Protein AF-0000000073407084 (afdb_homodimer)

pLDDT: mean 92.0, std 16.82, range [27.31, 99.0]

Secondary structure (DSSP, 8-state):
----------------------PPSS-----SS--BBTTB-TTGGGS-EE-HHHHHHHTTTPPP-EEEE--BTTTEE-HHHHHHIIIIISTTSSGGGG-HHHHHHHHHHTTSSSEE-HHHHHHHHHHHHHT-EEEEEESSPPPTTS-TT---HHHHHHHHHTT-SS---EEE-TT-PPTT-SSTTHHHHHHTTEEEEEESSHHHHHHHHHHTPEEEEPPPPTT-SS-SPP-BTTTS-EEETT---/------------------------SS-----SS--BBTTB-TTGGGS-EE-HHHHHHHTTTPPP-EEEE--BTTTEE-HHHHHHIIIIISTTSSGGGG-HHHHHHHHHHTTSSSEE-HHHHHHHHHHHHHT-EEEEEESSPPPTTS-TT---HHHHHHHHHTT-SS---EEE-TT-PPTT-SSTTHHHHHHTT-SEEEESSHHHHHHHHHHTPEEEEPPPPTT-SS-SPP-BTTTS-EEETT---

Organism: Streptococcus agalactiae serotype V (strain ATCC BAA-611 / 2603 V/R) (NCBI:txid208435)

InterPro domains:
  IPR005519 Acid phosphatase, class B-like [PF03767] (29-225)
  IPR010025 HAD-superfamily phosphatase, subfamily IIIB, AphA [PIRSF017818] (1-245)
  IPR010025 HAD-superfamily phosphatase, subfamily IIIB, AphA [SFLDG01127] (1-245)
  IPR010025 HAD-superfamily phosphatase, subfamily IIIB, AphA [TIGR01672] (1-245)
  IPR023214 HAD superfamily [G3DSA:3.40.50.1000] (27-245)
  IPR036412 HAD-like superfamily [SSF56784] (30-244)

Foldseek 3Di:
DPPDPPPPPPPPPPPPPPQPADDQFFDDDAFPAFFDAPVDCPCVVVFAADELVRVLVVCPPPAAFAEEEEPDLFFWPPQVLVVCQQPPVPDSDNCSQVDLVSLLVVQVVLCPVIHTFPSNLVNVVSSVVRVHHYAYEYQHDHRPVDDPFDQTSVQVSVCVNNVNPDGGTHHHQVSDCDPPDRGSCLVVCLVRRHQEYEYADPSSCVSCVRSNHQYEHAHGAPPRPNDDGDRPRRNVHYYYPPRND/DPPPPPPDPPPPPPPPPPQPADDQFFDDDAFPAFFDAPVDCPCVVVFAADELVRVLVVCPPHAAEAEEEEPDLFFWPPQVLVVCQQPPVPDSDNCSQVDLVSLLVVQVVLCPVIHTFPSNLVNVVSSVVRVHHYAYEYQGDHRPVDDPFDQTSVQVSVCVNNVNPDRGTHHHQVSDCDPPDRGSCLVVCLVRRHQEYEYADPSSCVSCVSSPHQYEHAHGAPPRPNDDGDRPRSNVHYYYPPRND

Nearest PDB structures (foldseek):
  2b82-assembly1_A  TM=9.470E-01  e=4.348E-21  Escherichia coli
  1z88-assembly1_A  TM=9.335E-01  e=1.552E-21  Salmonella enterica subsp. enterica serovar Typhimurium
  2aut-assembly1_A  TM=9.332E-01  e=4.637E-21  Salmonella enterica subsp. enterica serovar Typhimurium
  1z5u-assembly1_B  TM=8.595E-01  e=5.195E-22  Salmonella enterica subsp. enterica serovar Typhimurium
  3umc-assembly2_D  TM=4.279E-01  e=1.384E-03  Pseudomonas aeruginosa

Sequence (490 aa):
MKKVLVSSLLVLGITITLQTVVEAKGPKVAYTQEGMTALSDTNKDKVTTISIDEIQKSLEGKKPITVSFDIDDTLLFSSQYFQYGKEYVTPGSFDFLHKQKFWDLVAKRGDQDSIPKEYAKKLIAMHQKRGDKIVFITGRTRGSMYKEGEVDKTAKALAKDFKLDKPIAVNYTGDKPKKPYKYDKSYYIKKYGSDIHYGDSDDDIHAAREAGARPIRILRAPNSTNLPLPEAGGYGEEVLENSAYMKKVLVSSLLVLGITITLQTVVEAKGPKVAYTQEGMTALSDTNKDKVTTISIDEIQKSLEGKKPITVSFDIDDTLLFSSQYFQYGKEYVTPGSFDFLHKQKFWDLVAKRGDQDSIPKEYAKKLIAMHQKRGDKIVFITGRTRGSMYKEGEVDKTAKALAKDFKLDKPIAVNYTGDKPKKPYKYDKSYYIKKYGSDIHYGDSDDDIHAAREAGARPIRILRAPNSTNLPLPEAGGYGEEVLENSAY

Radius of gyration: 25.35 Å; Cα contacts (8 Å, |Δi|>4): 997; chains: 2; bounding box: 48×102×90 Å

Solvent-accessible surface area (backbone atoms only — not comparable to full-atom values): 26366 Å² total; per-residue (Å²): 136,84,80,78,80,78,78,79,77,77,77,78,77,75,77,74,77,70,75,79,62,80,73,72,59,48,86,85,73,80,68,78,47,65,28,25,47,69,84,37,69,86,32,48,89,67,28,52,67,42,48,68,67,54,53,54,59,72,47,61,93,54,74,64,49,28,34,32,31,35,38,75,38,35,36,23,52,43,41,41,60,56,37,25,29,29,64,68,69,27,64,88,37,71,61,33,82,76,34,67,69,54,32,34,51,50,39,72,58,9,56,49,34,35,43,69,20,57,44,44,38,56,49,50,45,53,38,51,75,62,57,32,44,81,43,44,41,35,56,50,51,68,25,82,92,58,60,92,73,42,72,47,51,42,19,45,35,50,17,63,70,47,68,45,96,57,62,53,42,55,45,57,35,51,47,40,50,42,86,94,39,64,22,32,56,15,48,59,42,41,73,65,53,25,53,35,30,39,17,34,47,68,60,43,42,50,12,18,50,75,41,69,15,46,40,35,32,27,30,42,39,77,76,47,71,72,56,75,77,53,51,44,21,8,78,72,38,40,23,40,58,81,31,41,56,135,87,79,77,79,79,78,80,78,78,77,77,76,76,76,72,76,72,73,80,63,81,73,74,59,48,88,84,73,79,67,78,50,63,28,25,46,71,84,39,68,86,31,46,88,67,29,51,67,40,48,69,68,54,52,54,58,72,46,60,95,54,73,62,48,27,35,32,33,35,39,74,40,36,36,22,51,45,40,40,59,54,37,25,28,30,63,67,69,28,64,88,37,70,61,31,83,76,34,68,70,53,30,32,51,50,38,72,57,9,55,49,34,36,43,69,21,58,44,44,37,55,48,50,43,53,38,51,74,62,58,32,44,82,44,44,40,36,57,50,50,68,25,80,91,58,60,92,73,44,73,47,53,41,19,45,36,49,16,64,72,45,67,43,96,58,62,53,42,54,45,58,36,51,47,41,48,41,87,93,40,63,22,31,57,15,49,58,42,39,73,66,52,25,53,33,30,40,17,36,47,69,61,42,43,51,12,18,51,74,41,70,15,47,40,36,32,28,30,43,39,79,76,48,71,74,56,74,78,54,53,46,21,9,78,72,38,39,22,40,59,80,31,41,58

Structure (mmCIF, N/CA/C/O backbone):
data_AF-0000000073407084-model_v1
#
loop_
_entity.id
_entity.type
_entity.pdbx_description
1 polymer 'Class B acid phosphatase'
#
loop_
_atom_site.group_PDB
_atom_site.id
_atom_site.type_symbol
_atom_site.label_atom_id
_atom_site.label_alt_id
_atom_site.label_comp_id
_atom_site.label_asym_id
_atom_site.label_entity_id
_atom_site.label_seq_id
_atom_site.pdbx_PDB_ins_code
_atom_site.Cartn_x
_atom_site.Cartn_y
_atom_site.Cartn_z
_atom_site.occupancy
_atom_site.B_iso_or_equiv
_atom_site.auth_seq_id
_atom_site.auth_comp_id
_atom_site.auth_asym_id
_atom_site.auth_atom_id
_atom_site.pdbx_PDB_model_num
ATOM 1 N N . MET A 1 1 ? -14.5 51.469 -45.25 1 27.97 1 MET A N 1
ATOM 2 C CA . MET A 1 1 ? -13.641 50.281 -45.156 1 27.97 1 MET A CA 1
ATOM 3 C C . MET A 1 1 ? -13.703 49.656 -43.781 1 27.97 1 MET A C 1
ATOM 5 O O . MET A 1 1 ? -13.242 50.25 -42.812 1 27.97 1 MET A O 1
ATOM 9 N N . LYS A 1 2 ? -14.836 48.812 -43.438 1 28.61 2 LYS A N 1
ATOM 10 C CA . LYS A 1 2 ? -15.18 48.156 -42.188 1 28.61 2 LYS A CA 1
ATOM 11 C C . LYS A 1 2 ? -14.164 47.062 -41.844 1 28.61 2 LYS A C 1
ATOM 13 O O . LYS A 1 2 ? -13.922 46.156 -42.625 1 28.61 2 LYS A O 1
ATOM 18 N N . LYS A 1 3 ? -13.172 47.375 -40.906 1 33.94 3 LYS A N 1
ATOM 19 C CA . LYS A 1 3 ? -12.148 46.5 -40.375 1 33.94 3 LYS A CA 1
ATOM 20 C C . LYS A 1 3 ? -12.773 45.25 -39.75 1 33.94 3 LYS A C 1
ATOM 22 O O . LYS A 1 3 ? -13.602 45.344 -38.844 1 33.94 3 LYS A O 1
ATOM 27 N N . VAL A 1 4 ? -12.867 44.125 -40.5 1 35.66 4 VAL A N 1
ATOM 28 C CA . VAL A 1 4 ? -13.297 42.812 -40.031 1 35.66 4 VAL A CA 1
ATOM 29 C C . VAL A 1 4 ? -12.383 42.344 -38.906 1 35.66 4 VAL A C 1
ATOM 31 O O . VAL A 1 4 ? -11.156 42.344 -39.031 1 35.66 4 VAL A O 1
ATOM 34 N N . LEU A 1 5 ? -12.758 42.5 -37.656 1 38.31 5 LEU A N 1
ATOM 35 C CA . LEU A 1 5 ? -12.102 41.969 -36.469 1 38.31 5 LEU A CA 1
ATOM 36 C C . LEU A 1 5 ? -11.953 40.469 -36.562 1 38.31 5 LEU A C 1
ATOM 38 O O . LEU A 1 5 ? -12.945 39.75 -36.688 1 38.31 5 LEU A O 1
ATOM 42 N N . VAL A 1 6 ? -10.859 39.906 -37.125 1 39.12 6 VAL A N 1
ATOM 43 C CA . VAL A 1 6 ? -10.547 38.469 -37.156 1 39.12 6 VAL A CA 1
ATOM 44 C C . VAL A 1 6 ? -10.422 37.938 -35.719 1 39.12 6 VAL A C 1
ATOM 46 O O . VAL A 1 6 ? -9.641 38.469 -34.938 1 39.12 6 VAL A O 1
ATOM 49 N N . SER A 1 7 ? -11.484 37.438 -35.094 1 37.09 7 SER A N 1
ATOM 50 C CA . SER A 1 7 ? -11.477 36.719 -33.812 1 37.09 7 SER A CA 1
ATOM 51 C C . SER A 1 7 ? -10.469 35.562 -33.844 1 37.09 7 SER A C 1
ATOM 53 O O . SER A 1 7 ? -10.477 34.75 -34.75 1 37.09 7 SER A O 1
ATOM 55 N N . SER A 1 8 ? -9.289 35.75 -33.344 1 39.56 8 SER A N 1
ATOM 56 C CA . SER A 1 8 ? -8.32 34.688 -33.094 1 39.56 8 SER A CA 1
ATOM 57 C C . SER A 1 8 ? -8.906 33.594 -32.219 1 39.56 8 SER A C 1
ATOM 59 O O . SER A 1 8 ? -9.391 33.906 -31.109 1 39.56 8 SER A O 1
ATOM 61 N N . LEU A 1 9 ? -9.492 32.531 -32.75 1 39.09 9 LEU A N 1
ATOM 62 C CA . LEU A 1 9 ? -9.867 31.328 -32.031 1 39.09 9 LEU A CA 1
ATOM 63 C C . LEU A 1 9 ? -8.672 30.734 -31.297 1 39.09 9 LEU A C 1
ATOM 65 O O . LEU A 1 9 ? -7.684 30.344 -31.922 1 39.09 9 LEU A O 1
ATOM 69 N N . LEU A 1 10 ? -8.438 31.094 -30.062 1 39.19 10 LEU A N 1
ATOM 70 C CA . LEU A 1 10 ? -7.477 30.391 -29.219 1 39.19 10 LEU A CA 1
ATOM 71 C C . LEU A 1 10 ? -7.836 28.922 -29.078 1 39.19 10 LEU A C 1
ATOM 73 O O . LEU A 1 10 ? -8.914 28.578 -28.594 1 39.19 10 LEU A O 1
ATOM 77 N N . VAL A 1 11 ? -7.328 28.047 -29.938 1 38.06 11 VAL A N 1
ATOM 78 C CA . VAL A 1 11 ? -7.422 26.594 -29.734 1 38.06 11 VAL A CA 1
ATOM 79 C C . VAL A 1 11 ? -6.754 26.219 -28.422 1 38.06 11 VAL A C 1
ATOM 81 O O . VAL A 1 11 ? -5.555 26.422 -28.234 1 38.06 11 VAL A O 1
ATOM 84 N N . LEU A 1 12 ? -7.488 26.203 -27.312 1 40.41 12 LEU A N 1
ATOM 85 C CA . LEU A 1 12 ? -7.004 25.547 -26.109 1 40.41 12 LEU A CA 1
ATOM 86 C C . LEU A 1 12 ? -6.629 24.094 -26.375 1 40.41 12 LEU A C 1
ATOM 88 O O . LEU A 1 12 ? -7.492 23.281 -26.719 1 40.41 12 LEU A O 1
ATOM 92 N N . GLY A 1 13 ? -5.461 23.875 -26.781 1 36.5 13 GLY A N 1
ATOM 93 C CA . GLY A 1 13 ? -4.953 22.516 -26.859 1 36.5 13 GLY A CA 1
ATOM 94 C C . GLY A 1 13 ? -5.109 21.75 -25.562 1 36.5 13 GLY A C 1
ATOM 95 O O . GLY A 1 13 ? -4.574 22.156 -24.516 1 36.5 13 GLY A O 1
ATOM 96 N N . ILE A 1 14 ? -6.168 21 -25.344 1 40.88 14 ILE A N 1
ATOM 97 C CA . ILE A 1 14 ? -6.254 20 -24.281 1 40.88 14 ILE A CA 1
ATOM 98 C C . ILE A 1 14 ? -5.121 18.984 -24.438 1 40.88 14 ILE A C 1
ATOM 100 O O . ILE A 1 14 ? -5.055 18.266 -25.422 1 40.88 14 ILE A O 1
ATOM 104 N N . THR A 1 15 ? -4.031 19.219 -23.828 1 39 15 THR A N 1
ATOM 105 C CA . THR A 1 15 ? -3.041 18.141 -23.719 1 39 15 THR A CA 1
ATOM 106 C C . THR A 1 15 ? -3.619 16.953 -22.969 1 39 15 THR A C 1
ATOM 108 O O . THR A 1 15 ? -3.904 17.031 -21.766 1 39 15 THR A O 1
ATOM 111 N N . ILE A 1 16 ? -4.266 16.078 -23.625 1 38.5 16 ILE A N 1
ATOM 112 C CA . ILE A 1 16 ? -4.57 14.766 -23.047 1 38.5 16 ILE A CA 1
ATOM 113 C C . ILE A 1 16 ? -3.273 14.055 -22.688 1 38.5 16 ILE A C 1
ATOM 115 O O . ILE A 1 16 ? -2.473 13.711 -23.547 1 38.5 16 ILE A O 1
ATOM 119 N N . THR A 1 17 ? -2.826 14.344 -21.5 1 40.41 17 THR A N 1
ATOM 120 C CA . THR A 1 17 ? -1.732 13.492 -21.047 1 40.41 17 THR A CA 1
ATOM 121 C C . THR A 1 17 ? -2.119 12.023 -21.141 1 40.41 17 THR A C 1
ATOM 123 O O . THR A 1 17 ? -3.002 11.562 -20.406 1 40.41 17 THR A O 1
ATOM 126 N N . LEU A 1 18 ? -1.914 11.461 -22.219 1 42.53 18 LEU A N 1
ATOM 127 C CA . LEU A 1 18 ? -2.023 10.008 -22.359 1 42.53 18 LEU A CA 1
ATOM 128 C C . LEU A 1 18 ? -1.202 9.305 -21.281 1 42.53 18 LEU A C 1
ATOM 130 O O . LEU A 1 18 ? 0.027 9.406 -21.266 1 42.53 18 LEU A O 1
ATOM 134 N N . GLN A 1 19 ? -1.853 9.102 -20.219 1 49.41 19 GLN A N 1
ATOM 135 C CA . GLN A 1 19 ? -1.191 8.203 -19.266 1 49.41 19 GLN A CA 1
ATOM 136 C C . GLN A 1 19 ? -0.735 6.922 -19.953 1 49.41 19 GLN A C 1
ATOM 138 O O . GLN A 1 19 ? -1.551 6.191 -20.531 1 49.41 19 GLN A O 1
ATOM 143 N N . THR A 1 20 ? 0.477 6.863 -20.359 1 50.53 20 THR A N 1
ATOM 144 C CA . THR A 1 20 ? 1.043 5.637 -20.906 1 50.53 20 THR A CA 1
ATOM 145 C C . THR A 1 20 ? 0.857 4.477 -19.922 1 50.53 20 THR A C 1
ATOM 147 O O . THR A 1 20 ? 1.253 4.57 -18.766 1 50.53 20 THR A O 1
ATOM 150 N N . VAL A 1 21 ? -0.179 3.705 -20.125 1 54.12 21 VAL A N 1
ATOM 151 C CA . VAL A 1 21 ? -0.406 2.473 -19.375 1 54.12 21 VAL A CA 1
ATOM 152 C C . VAL A 1 21 ? 0.594 1.407 -19.812 1 54.12 21 VAL A C 1
ATOM 154 O O . VAL A 1 21 ? 0.866 1.263 -21.016 1 54.12 21 VAL A O 1
ATOM 157 N N . VAL A 1 22 ? 1.475 0.991 -18.875 1 57.44 22 VAL A N 1
ATOM 158 C CA . VAL A 1 22 ? 2.342 -0.144 -19.172 1 57.44 22 VAL A CA 1
ATOM 159 C C . VAL A 1 22 ? 1.504 -1.411 -19.328 1 57.44 22 VAL A C 1
ATOM 161 O O . VAL A 1 22 ? 0.783 -1.799 -18.406 1 57.44 22 VAL A O 1
ATOM 164 N N . GLU A 1 23 ? 1.35 -1.946 -20.547 1 61.78 23 GLU A N 1
ATOM 165 C CA . GLU A 1 23 ? 0.646 -3.209 -20.75 1 61.78 23 GLU A CA 1
ATOM 166 C C . GLU A 1 23 ? 1.621 -4.383 -20.797 1 61.78 23 GLU A C 1
ATOM 168 O O . GLU A 1 23 ? 2.668 -4.297 -21.438 1 61.78 23 GLU A O 1
ATOM 173 N N . ALA A 1 24 ? 1.389 -5.379 -19.812 1 75.69 24 ALA A N 1
ATOM 174 C CA . ALA A 1 24 ? 2.109 -6.645 -19.891 1 75.69 24 ALA A CA 1
ATOM 175 C C . ALA A 1 24 ? 2.082 -7.203 -21.312 1 75.69 24 ALA A C 1
ATOM 177 O O . ALA A 1 24 ? 1.145 -6.938 -22.078 1 75.69 24 ALA A O 1
ATOM 178 N N . LYS A 1 25 ? 3.088 -8.008 -21.594 1 73.31 25 LYS A N 1
ATOM 179 C CA . LYS A 1 25 ? 3.164 -8.594 -22.922 1 73.31 25 LYS A CA 1
ATOM 180 C C . LYS A 1 25 ? 2.1 -9.672 -23.109 1 73.31 25 LYS A C 1
ATOM 182 O O . LYS A 1 25 ? 1.621 -10.258 -22.141 1 73.31 25 LYS A O 1
ATOM 187 N N . GLY A 1 26 ? 1.561 -9.836 -24.297 1 81.75 26 GLY A N 1
ATOM 188 C CA . GLY A 1 26 ? 0.485 -10.734 -24.688 1 81.75 26 GLY A CA 1
ATOM 189 C C . GLY A 1 26 ? -0.701 -10.023 -25.297 1 81.75 26 GLY A C 1
ATOM 190 O O . GLY A 1 26 ? -0.87 -8.812 -25.125 1 81.75 26 GLY A O 1
ATOM 191 N N . PRO A 1 27 ? -1.506 -10.805 -25.938 1 88.12 27 PRO A N 1
ATOM 192 C CA . PRO A 1 27 ? -2.674 -10.164 -26.547 1 88.12 27 PRO A CA 1
ATOM 193 C C . PRO A 1 27 ? -3.645 -9.594 -25.516 1 88.12 27 PRO A C 1
ATOM 195 O O . PRO A 1 27 ? -3.869 -10.211 -24.469 1 88.12 27 PRO A O 1
ATOM 198 N N . LYS A 1 28 ? -4.113 -8.43 -25.766 1 89.62 28 LYS A N 1
ATOM 199 C CA . LYS A 1 28 ? -5.168 -7.848 -24.953 1 89.62 28 LYS A CA 1
ATOM 200 C C . LYS A 1 28 ? -6.547 -8.312 -25.406 1 89.62 28 LYS A C 1
ATOM 202 O O . LYS A 1 28 ? -6.891 -8.172 -26.594 1 89.62 28 LYS A O 1
ATOM 207 N N . VAL A 1 29 ? -7.191 -8.891 -24.516 1 95 29 VAL A N 1
ATOM 208 C CA . VAL A 1 29 ? -8.5 -9.461 -24.812 1 95 29 VAL A CA 1
ATOM 209 C C . VAL A 1 29 ? -9.594 -8.633 -24.141 1 95 29 VAL A C 1
ATOM 211 O O . VAL A 1 29 ? -9.477 -8.273 -22.969 1 95 29 VAL A O 1
ATOM 214 N N . ALA A 1 30 ? -10.586 -8.32 -24.922 1 96.62 30 ALA A N 1
ATOM 215 C CA . ALA A 1 30 ? -11.711 -7.578 -24.359 1 96.62 30 ALA A CA 1
ATOM 216 C C . ALA A 1 30 ? -12.445 -8.414 -23.297 1 96.62 30 ALA A C 1
ATOM 218 O O . ALA A 1 30 ? -12.578 -9.625 -23.453 1 96.62 30 ALA A O 1
ATOM 219 N N . TYR A 1 31 ? -12.883 -7.695 -22.312 1 97.56 31 TYR A N 1
ATOM 220 C CA . TYR A 1 31 ? -13.711 -8.383 -21.312 1 97.56 31 TYR A CA 1
ATOM 221 C C . TYR A 1 31 ? -14.992 -8.914 -21.953 1 97.56 31 TYR A C 1
ATOM 223 O O . TYR A 1 31 ? -15.547 -8.289 -22.859 1 97.56 31 TYR A O 1
ATOM 231 N N . THR A 1 32 ? -15.469 -10.031 -21.469 1 97.44 32 THR A N 1
ATOM 232 C CA . THR A 1 32 ? -16.672 -10.656 -22.016 1 97.44 32 THR A CA 1
ATOM 233 C C . THR A 1 32 ? -17.906 -10.281 -21.188 1 97.44 32 THR A C 1
ATOM 235 O O . THR A 1 32 ? -19.031 -10.555 -21.594 1 97.44 32 THR A O 1
ATOM 238 N N . GLN A 1 33 ? -17.719 -9.688 -20.031 1 97 33 GLN A N 1
ATOM 239 C CA . GLN A 1 33 ? -18.766 -9.203 -19.141 1 97 33 GLN A CA 1
ATOM 240 C C . GLN A 1 33 ? -18.25 -8.125 -18.203 1 97 33 GLN A C 1
ATOM 242 O O . GLN A 1 33 ? -17.047 -7.844 -18.172 1 97 33 GLN A O 1
ATOM 247 N N . GLU A 1 34 ? -19.219 -7.551 -17.422 1 96 34 GLU A N 1
ATOM 248 C CA . GLU A 1 34 ? -18.812 -6.566 -16.422 1 96 34 GLU A CA 1
ATOM 249 C C . GLU A 1 34 ? -18.141 -7.238 -15.227 1 96 34 GLU A C 1
ATOM 251 O O . GLU A 1 34 ? -18.609 -8.281 -14.758 1 96 34 GLU A O 1
ATOM 256 N N . GLY A 1 35 ? -16.984 -6.676 -14.867 1 97.31 35 GLY A N 1
ATOM 257 C CA . GLY A 1 35 ? -16.281 -7.145 -13.695 1 97.31 35 GLY A CA 1
ATOM 258 C C . GLY A 1 35 ? -16.312 -6.16 -12.539 1 97.31 35 GLY A C 1
ATOM 259 O O . GLY A 1 35 ? -17.078 -5.195 -12.57 1 97.31 35 GLY A O 1
ATOM 260 N N . MET A 1 36 ? -15.594 -6.496 -11.492 1 97.12 36 MET A N 1
ATOM 261 C CA . MET A 1 36 ? -15.547 -5.637 -10.312 1 97.12 36 MET A CA 1
ATOM 262 C C . MET A 1 36 ? -14.109 -5.266 -9.961 1 97.12 36 MET A C 1
ATOM 264 O O . MET A 1 36 ? -13.164 -5.867 -10.477 1 97.12 36 MET A O 1
ATOM 268 N N . THR A 1 37 ? -13.953 -4.25 -9.219 1 96.56 37 THR A N 1
ATOM 269 C CA . THR A 1 37 ? -12.688 -3.889 -8.594 1 96.56 37 THR A CA 1
ATOM 270 C C . THR A 1 37 ? -12.852 -3.791 -7.078 1 96.56 37 THR A C 1
ATOM 272 O O . THR A 1 37 ? -13.969 -3.873 -6.559 1 96.56 37 THR A O 1
ATOM 275 N N . ALA A 1 38 ? -11.734 -3.674 -6.434 1 93.88 38 ALA A N 1
ATOM 276 C CA . ALA A 1 38 ? -11.797 -3.512 -4.98 1 93.88 38 ALA A CA 1
ATOM 277 C C . ALA A 1 38 ? -12.445 -2.184 -4.605 1 93.88 38 ALA A C 1
ATOM 279 O O . ALA A 1 38 ? -12.859 -1.994 -3.459 1 93.88 38 ALA A O 1
ATOM 280 N N . LEU A 1 39 ? -12.586 -1.252 -5.508 1 91.19 39 LEU A N 1
ATOM 281 C CA . LEU A 1 39 ? -13.148 0.067 -5.234 1 91.19 39 LEU A CA 1
ATOM 282 C C . LEU A 1 39 ? -14.656 0.079 -5.48 1 91.19 39 LEU A C 1
ATOM 284 O O . LEU A 1 39 ? -15.359 0.966 -4.992 1 91.19 39 LEU A O 1
ATOM 288 N N . SER A 1 40 ? -15.078 -0.86 -6.32 1 87.25 40 SER A N 1
ATOM 289 C CA . SER A 1 40 ? -16.484 -0.781 -6.727 1 87.25 40 SER A CA 1
ATOM 290 C C . SER A 1 40 ? -17.172 -2.139 -6.617 1 87.25 40 SER A C 1
ATOM 292 O O . SER A 1 40 ? -16.719 -3.115 -7.227 1 87.25 40 SER A O 1
ATOM 294 N N . ASP A 1 41 ? -18.25 -2.102 -5.93 1 80.5 41 ASP A N 1
ATOM 295 C CA . ASP A 1 41 ? -19.047 -3.322 -5.801 1 80.5 41 ASP A CA 1
ATOM 296 C C . ASP A 1 41 ? -20.266 -3.279 -6.707 1 80.5 41 ASP A C 1
ATOM 298 O O . ASP A 1 41 ? -21.172 -4.109 -6.578 1 80.5 41 ASP A O 1
ATOM 302 N N . THR A 1 42 ? -20.266 -2.383 -7.578 1 86.75 42 THR A N 1
ATOM 303 C CA . THR A 1 42 ? -21.438 -2.16 -8.414 1 86.75 42 THR A CA 1
ATOM 304 C C . THR A 1 42 ? -21.812 -3.428 -9.188 1 86.75 42 THR A C 1
ATOM 306 O O . THR A 1 42 ? -22.984 -3.752 -9.344 1 86.75 42 THR A O 1
ATOM 309 N N . ASN A 1 43 ? -20.797 -4.148 -9.641 1 89.81 43 ASN A N 1
ATOM 310 C CA . ASN A 1 43 ? -21.047 -5.324 -10.469 1 89.81 43 ASN A CA 1
ATOM 311 C C . ASN A 1 43 ? -20.734 -6.617 -9.719 1 89.81 43 ASN A C 1
ATOM 313 O O . ASN A 1 43 ? -20.469 -7.652 -10.336 1 89.81 43 ASN A O 1
ATOM 317 N N . LYS A 1 44 ? -20.781 -6.566 -8.43 1 90.62 44 LYS A N 1
ATOM 318 C CA . LYS A 1 44 ? -20.453 -7.734 -7.625 1 90.62 44 LYS A CA 1
ATOM 319 C C . LYS A 1 44 ? -21.422 -8.883 -7.891 1 90.62 44 LYS A C 1
ATOM 321 O O . LYS A 1 44 ? -21.016 -10.055 -7.891 1 90.62 44 LYS A O 1
ATOM 326 N N . ASP A 1 45 ? -22.641 -8.57 -8.188 1 92.31 45 ASP A N 1
ATOM 327 C CA . ASP A 1 45 ? -23.672 -9.578 -8.406 1 92.31 45 ASP A CA 1
ATOM 328 C C . ASP A 1 45 ? -23.484 -10.273 -9.75 1 92.31 45 ASP A C 1
ATOM 330 O O . ASP A 1 45 ? -24.062 -11.336 -9.992 1 92.31 45 ASP A O 1
ATOM 334 N N . LYS A 1 46 ? -22.688 -9.695 -10.562 1 94.06 46 LYS A N 1
ATOM 335 C CA . LYS A 1 46 ? -22.453 -10.25 -11.891 1 94.06 46 LYS A CA 1
ATOM 336 C C . LYS A 1 46 ? -21.203 -11.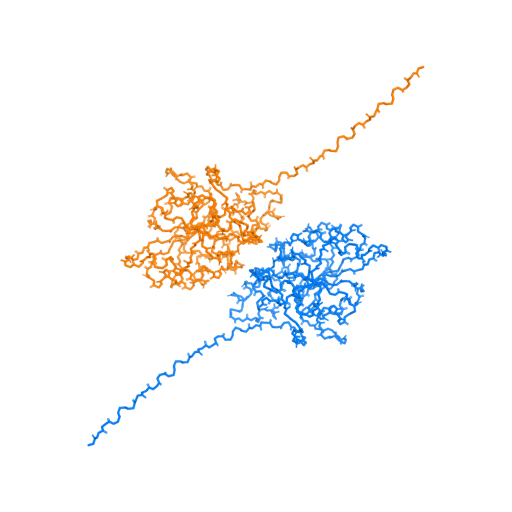109 -11.922 1 94.06 46 LYS A C 1
ATOM 338 O O . LYS A 1 46 ? -20.891 -11.734 -12.938 1 94.06 46 LYS A O 1
ATOM 343 N N . VAL A 1 47 ? -20.484 -11.148 -10.883 1 96.94 47 VAL A N 1
ATOM 344 C CA . VAL A 1 47 ? -19.188 -11.82 -10.812 1 96.94 47 VAL A CA 1
ATOM 345 C C . VAL A 1 47 ? -19.312 -13.07 -9.938 1 96.94 47 VAL A C 1
ATOM 347 O O . VAL A 1 47 ? -19.984 -13.055 -8.906 1 96.94 47 VAL A O 1
ATOM 350 N N . THR A 1 48 ? -18.812 -14.164 -10.414 1 97.31 48 THR A N 1
ATOM 351 C CA . THR A 1 48 ? -18.719 -15.367 -9.594 1 97.31 48 THR A CA 1
ATOM 352 C C . THR A 1 48 ? -17.594 -15.234 -8.57 1 97.31 48 THR A C 1
ATOM 354 O O . THR A 1 48 ? -16.422 -15.148 -8.945 1 97.31 48 THR A O 1
ATOM 357 N N . THR A 1 49 ? -18 -15.195 -7.309 1 97.81 49 THR A N 1
ATOM 358 C CA . THR A 1 49 ? -17 -15.133 -6.254 1 97.81 49 THR A CA 1
ATOM 359 C C . THR A 1 49 ? -16.844 -16.484 -5.574 1 97.81 49 THR A C 1
ATOM 361 O O . THR A 1 49 ? -17.75 -17.328 -5.625 1 97.81 49 THR A O 1
ATOM 364 N N . ILE A 1 50 ? -15.68 -16.734 -5.047 1 98.69 50 ILE A N 1
ATOM 365 C CA . ILE A 1 50 ? -15.391 -17.984 -4.344 1 98.69 50 ILE A CA 1
ATOM 366 C C . ILE A 1 50 ? -14.609 -17.688 -3.066 1 98.69 50 ILE A C 1
ATOM 368 O O . ILE A 1 50 ? -13.797 -16.75 -3.025 1 98.69 50 ILE A O 1
ATOM 372 N N . SER A 1 51 ? -14.844 -18.406 -1.967 1 98.69 51 SER A N 1
ATOM 373 C CA . SER A 1 51 ? -14.109 -18.281 -0.715 1 98.69 51 SER A CA 1
ATOM 374 C C . SER A 1 51 ? -12.992 -19.312 -0.622 1 98.69 51 SER A C 1
ATOM 376 O O . SER A 1 51 ? -12.953 -20.266 -1.41 1 98.69 51 SER A O 1
ATOM 378 N N . ILE A 1 52 ? -12.148 -19.141 0.292 1 98.81 52 ILE A N 1
ATOM 379 C CA . ILE A 1 52 ? -11.086 -20.125 0.523 1 98.81 52 ILE A CA 1
ATOM 380 C C . ILE A 1 52 ? -11.695 -21.453 0.943 1 98.81 52 ILE A C 1
ATOM 382 O O . ILE A 1 52 ? -11.25 -22.516 0.5 1 98.81 52 ILE A O 1
ATOM 386 N N . ASP A 1 53 ? -12.75 -21.406 1.749 1 98.56 53 ASP A N 1
ATOM 387 C CA . ASP A 1 53 ? -13.438 -22.625 2.166 1 98.56 53 ASP A CA 1
ATOM 388 C C . ASP A 1 53 ? -14.008 -23.375 0.962 1 98.56 53 ASP A C 1
ATOM 390 O O . ASP A 1 53 ? -13.953 -24.609 0.906 1 98.56 53 ASP A O 1
ATOM 394 N N . GLU A 1 54 ? -14.562 -22.625 0.076 1 98.81 54 GLU A N 1
ATOM 395 C CA . GLU A 1 54 ? -15.133 -23.234 -1.12 1 98.81 54 GLU A CA 1
ATOM 396 C C . GLU A 1 54 ? -14.047 -23.828 -2.012 1 98.81 54 GLU A C 1
ATOM 398 O O . GLU A 1 54 ? -14.258 -24.859 -2.658 1 98.81 54 GLU A O 1
ATOM 403 N N . ILE A 1 55 ? -12.891 -23.188 -2.123 1 98.88 55 ILE A N 1
ATOM 404 C CA . ILE A 1 55 ? -11.758 -23.75 -2.842 1 98.88 55 ILE A CA 1
ATOM 405 C C . ILE A 1 55 ? -11.336 -25.062 -2.188 1 98.88 55 ILE A C 1
ATOM 407 O O . ILE A 1 55 ? -11.172 -26.078 -2.867 1 98.88 55 ILE A O 1
ATOM 411 N N . GLN A 1 56 ? -11.219 -25.047 -0.913 1 98.62 56 GLN A N 1
ATOM 412 C CA . GLN A 1 56 ? -10.852 -26.266 -0.18 1 98.62 56 GLN A CA 1
ATOM 413 C C . GLN A 1 56 ? -11.852 -27.391 -0.449 1 98.62 56 GLN A C 1
ATOM 415 O O . GLN A 1 56 ? -11.453 -28.531 -0.673 1 98.62 56 GLN A O 1
ATOM 420 N N . LYS A 1 57 ? -13.109 -27.031 -0.385 1 98.5 57 LYS A N 1
ATOM 421 C CA . LYS A 1 57 ? -14.156 -28.016 -0.632 1 98.5 57 LYS A CA 1
ATOM 422 C C . LYS A 1 57 ? -14.047 -28.594 -2.039 1 98.5 57 LYS A C 1
ATOM 424 O O . LYS A 1 57 ? -14.25 -29.797 -2.242 1 98.5 57 LYS A O 1
ATOM 429 N N . SER A 1 58 ? -13.75 -27.766 -2.965 1 98.44 58 SER A N 1
ATOM 430 C CA . SER A 1 58 ? -13.648 -28.203 -4.355 1 98.44 58 SER A CA 1
ATOM 431 C C . SER A 1 58 ? -12.5 -29.188 -4.547 1 98.44 58 SER A C 1
ATOM 433 O O . SER A 1 58 ? -12.445 -29.891 -5.555 1 98.44 58 SER A O 1
ATOM 435 N N . LEU A 1 59 ? -11.602 -29.234 -3.596 1 98.5 59 LEU A N 1
ATOM 436 C CA . LEU A 1 59 ? -10.414 -30.078 -3.709 1 98.5 59 LEU A CA 1
ATOM 437 C C . LEU A 1 59 ? -10.57 -31.344 -2.871 1 98.5 59 LEU A C 1
ATOM 439 O O . LEU A 1 59 ? -9.664 -32.188 -2.84 1 98.5 59 LEU A O 1
ATOM 443 N N . GLU A 1 60 ? -11.688 -31.5 -2.234 1 97.44 60 GLU A N 1
ATOM 444 C CA . GLU A 1 60 ? -11.914 -32.688 -1.409 1 97.44 60 GLU A CA 1
ATOM 445 C C . GLU A 1 60 ? -11.82 -33.969 -2.238 1 97.44 60 GLU A C 1
ATOM 447 O O . GLU A 1 60 ? -12.352 -34.031 -3.35 1 97.44 60 GLU A O 1
ATOM 452 N N . GLY A 1 61 ? -11.133 -34.906 -1.626 1 97 61 GLY A N 1
ATOM 453 C CA . GLY A 1 61 ? -10.992 -36.219 -2.275 1 97 61 GLY A CA 1
ATOM 454 C C . GLY A 1 61 ? -9.906 -36.25 -3.334 1 97 61 GLY A C 1
ATOM 455 O O . GLY A 1 61 ? -9.594 -37.281 -3.883 1 97 61 GLY A O 1
ATOM 456 N N . LYS A 1 62 ? -9.398 -35.188 -3.65 1 97.81 62 LYS A N 1
ATOM 457 C CA . LYS A 1 62 ? -8.328 -35.125 -4.637 1 97.81 62 LYS A CA 1
ATOM 458 C C . LYS A 1 62 ? -6.961 -35.281 -3.975 1 97.81 62 LYS A C 1
ATOM 460 O O . LYS A 1 62 ? -6.746 -34.812 -2.854 1 97.81 62 LYS A O 1
ATOM 465 N N . LYS A 1 63 ? -6.133 -35.938 -4.656 1 98.25 63 LYS A N 1
ATOM 466 C CA . LYS A 1 63 ? -4.734 -35.969 -4.238 1 98.25 63 LYS A CA 1
ATOM 467 C C . LYS A 1 63 ? -4.117 -34.594 -4.27 1 98.25 63 LYS A C 1
ATOM 469 O O . LYS A 1 63 ? -4.668 -33.656 -4.883 1 98.25 63 LYS A O 1
ATOM 474 N N . PRO A 1 64 ? -3.012 -34.375 -3.559 1 98.62 64 PRO A N 1
ATOM 475 C CA . PRO A 1 64 ? -2.354 -33.062 -3.615 1 98.62 64 PRO A CA 1
ATOM 476 C C . PRO A 1 64 ? -2.127 -32.594 -5.047 1 98.62 64 PRO A C 1
ATOM 478 O O . PRO A 1 64 ? -1.785 -33.375 -5.926 1 98.62 64 PRO A O 1
ATOM 481 N N . ILE A 1 65 ? -2.301 -31.391 -5.203 1 98.88 65 ILE A N 1
ATOM 482 C CA . ILE A 1 65 ? -2.146 -30.781 -6.52 1 98.88 65 ILE A CA 1
ATOM 483 C C . ILE A 1 65 ? -1.002 -29.766 -6.484 1 98.88 65 ILE A C 1
ATOM 485 O O . ILE A 1 65 ? -0.405 -29.531 -5.43 1 98.88 65 ILE A O 1
ATOM 489 N N . THR A 1 66 ? -0.651 -29.219 -7.652 1 98.88 66 THR A N 1
ATOM 490 C CA . THR A 1 66 ? 0.241 -28.062 -7.754 1 98.88 66 THR A CA 1
ATOM 491 C C . THR A 1 66 ? -0.555 -26.781 -7.977 1 98.88 66 THR A C 1
ATOM 493 O O . THR A 1 66 ? -1.49 -26.766 -8.781 1 98.88 66 THR A O 1
ATOM 496 N N . VAL A 1 67 ? -0.25 -25.797 -7.203 1 98.94 67 VAL A N 1
ATOM 497 C CA . VAL A 1 67 ? -0.848 -24.484 -7.406 1 98.94 67 VAL A CA 1
ATOM 498 C C . VAL A 1 67 ? 0.25 -23.438 -7.605 1 98.94 67 VAL A C 1
ATOM 500 O O . VAL A 1 67 ? 1.325 -23.531 -7.012 1 98.94 67 VAL A O 1
ATOM 503 N N . SER A 1 68 ? 0.016 -22.453 -8.484 1 98.94 68 SER A N 1
ATOM 504 C CA . SER A 1 68 ? 0.979 -21.375 -8.711 1 98.94 68 SER A CA 1
ATOM 505 C C . SER A 1 68 ? 0.37 -20.016 -8.414 1 98.94 68 SER A C 1
ATOM 507 O O . SER A 1 68 ? -0.846 -19.828 -8.508 1 98.94 68 SER A O 1
ATOM 509 N N . PHE A 1 69 ? 1.217 -19.125 -7.988 1 99 69 PHE A N 1
ATOM 510 C CA . PHE A 1 69 ? 0.834 -17.766 -7.582 1 99 69 PHE A CA 1
ATOM 511 C C . PHE A 1 69 ? 1.671 -16.734 -8.312 1 99 69 PHE A C 1
ATOM 513 O O . PHE A 1 69 ? 2.896 -16.844 -8.375 1 99 69 PHE A O 1
ATOM 520 N N . ASP A 1 70 ? 0.969 -15.695 -8.906 1 98.94 70 ASP A N 1
ATOM 521 C CA . ASP A 1 70 ? 1.648 -14.43 -9.156 1 98.94 70 ASP A CA 1
ATOM 522 C C . ASP A 1 70 ? 2.082 -13.773 -7.844 1 98.94 70 ASP A C 1
ATOM 524 O O . ASP A 1 70 ? 1.643 -14.172 -6.766 1 98.94 70 ASP A O 1
ATOM 528 N N . ILE A 1 71 ? 3.018 -12.766 -7.957 1 98.94 71 ILE A N 1
ATOM 529 C CA . ILE A 1 71 ? 3.559 -12.188 -6.734 1 98.94 71 ILE A CA 1
ATOM 530 C C . ILE A 1 71 ? 3.051 -10.75 -6.578 1 98.94 71 ILE A C 1
ATOM 532 O O . ILE A 1 71 ? 2.309 -10.453 -5.645 1 98.94 71 ILE A O 1
ATOM 536 N N . ASP A 1 72 ? 3.342 -9.844 -7.547 1 98.81 72 ASP A N 1
ATOM 537 C CA . ASP A 1 72 ? 2.982 -8.43 -7.453 1 98.81 72 ASP A CA 1
ATOM 538 C C . ASP A 1 72 ? 1.466 -8.242 -7.477 1 98.81 72 ASP A C 1
ATOM 540 O O . ASP A 1 72 ? 0.793 -8.711 -8.398 1 98.81 72 ASP A O 1
ATOM 544 N N . ASP A 1 73 ? 0.913 -7.578 -6.441 1 98.75 73 ASP A N 1
ATOM 545 C CA . ASP A 1 73 ? -0.503 -7.246 -6.312 1 98.75 73 ASP A CA 1
ATOM 546 C C . ASP A 1 73 ? -1.348 -8.508 -6.137 1 98.75 73 ASP A C 1
ATOM 548 O O . ASP A 1 73 ? -2.562 -8.422 -5.945 1 98.75 73 ASP A O 1
ATOM 552 N N . THR A 1 74 ? -0.708 -9.68 -6.156 1 98.94 74 THR A N 1
ATOM 553 C CA . THR A 1 74 ? -1.38 -10.945 -5.898 1 98.94 74 THR A CA 1
ATOM 554 C C . THR A 1 74 ? -1.089 -11.43 -4.48 1 98.94 74 THR A C 1
ATOM 556 O O . THR A 1 74 ? -1.947 -11.344 -3.6 1 98.94 74 THR A O 1
ATOM 559 N N . LEU A 1 75 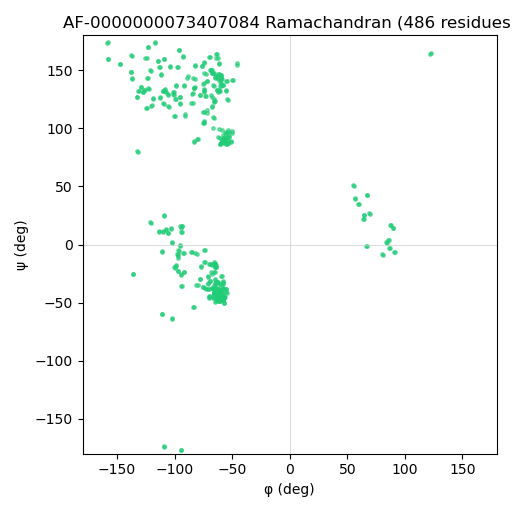? 0.17 -11.719 -4.215 1 98.94 75 LEU A N 1
ATOM 560 C CA . LEU A 1 75 ? 0.558 -12.156 -2.879 1 98.94 75 LEU A CA 1
ATOM 561 C C . LEU A 1 75 ? 1.021 -10.969 -2.035 1 98.94 75 LEU A C 1
ATOM 563 O O . LEU A 1 75 ? 0.831 -10.961 -0.816 1 98.94 75 LEU A O 1
ATOM 567 N N . LEU A 1 76 ? 1.674 -10.039 -2.684 1 98.94 76 LEU A N 1
ATOM 568 C CA . LEU A 1 76 ? 2.324 -8.922 -2.014 1 98.94 76 LEU A CA 1
ATOM 569 C C . LEU A 1 76 ? 1.8 -7.59 -2.545 1 98.94 76 LEU A C 1
ATOM 571 O O . LEU A 1 76 ? 1.584 -7.438 -3.75 1 98.94 76 LEU A O 1
ATOM 575 N N . PHE A 1 77 ? 1.491 -6.664 -1.635 1 98.88 77 PHE A N 1
ATOM 576 C CA . PHE A 1 77 ? 1.488 -5.27 -2.061 1 98.88 77 PHE A CA 1
ATOM 577 C C . PHE A 1 77 ? 2.912 -4.754 -2.227 1 98.88 77 PHE A C 1
ATOM 579 O O . PHE A 1 77 ? 3.602 -4.492 -1.239 1 98.88 77 PHE A O 1
ATOM 586 N N . SER A 1 78 ? 3.342 -4.59 -3.477 1 98.81 78 SER A N 1
ATOM 587 C CA . SER A 1 78 ? 4.723 -4.27 -3.811 1 98.81 78 SER A CA 1
ATOM 588 C C . SER A 1 78 ? 4.812 -2.965 -4.598 1 98.81 78 SER A C 1
ATOM 590 O O . SER A 1 78 ? 5.812 -2.709 -5.273 1 98.81 78 SER A O 1
ATOM 592 N N . SER A 1 79 ? 3.76 -2.162 -4.512 1 98.31 79 SER A N 1
ATOM 593 C CA . SER A 1 79 ? 3.619 -0.978 -5.352 1 98.31 79 SER A CA 1
ATOM 594 C C . SER A 1 79 ? 4.703 0.051 -5.043 1 98.31 79 SER A C 1
ATOM 596 O O . SER A 1 79 ? 4.996 0.92 -5.867 1 98.31 79 SER A O 1
ATOM 598 N N . GLN A 1 80 ? 5.375 -0.034 -3.832 1 98.38 80 GLN A N 1
ATOM 599 C CA . GLN A 1 80 ? 6.41 0.934 -3.486 1 98.38 80 GLN A CA 1
ATOM 600 C C . GLN A 1 80 ? 7.586 0.854 -4.457 1 98.38 80 GLN A C 1
ATOM 602 O O . GLN A 1 80 ? 8.234 1.864 -4.742 1 98.38 80 GLN A O 1
ATOM 607 N N . TYR A 1 81 ? 7.918 -0.345 -5.004 1 98.44 81 TYR A N 1
ATOM 608 C CA . TYR A 1 81 ? 8.984 -0.477 -5.984 1 98.44 81 TYR A CA 1
ATOM 609 C C . TYR A 1 81 ? 8.641 0.25 -7.277 1 98.44 81 TYR A C 1
ATOM 611 O O . TYR A 1 81 ? 9.484 0.935 -7.863 1 98.44 81 TYR A O 1
ATOM 619 N N . PHE A 1 82 ? 7.414 0.077 -7.648 1 98 82 PHE A N 1
ATOM 620 C CA . PHE A 1 82 ? 6.992 0.59 -8.945 1 98 82 PHE A CA 1
ATOM 621 C C . PHE A 1 82 ? 6.754 2.096 -8.883 1 98 82 PHE A C 1
ATOM 623 O O . PHE A 1 82 ? 6.973 2.805 -9.867 1 98 82 PHE A O 1
ATOM 630 N N . GLN A 1 83 ? 6.348 2.555 -7.664 1 97.62 83 GLN A N 1
ATOM 631 C CA . GLN A 1 83 ? 6.328 3.992 -7.422 1 97.62 83 GLN A CA 1
ATOM 632 C C . GLN A 1 83 ? 7.719 4.598 -7.594 1 97.62 83 GLN A C 1
ATOM 634 O O . GLN A 1 83 ? 7.883 5.594 -8.305 1 97.62 83 GLN A O 1
ATOM 639 N N . TYR A 1 84 ? 8.742 4.012 -7.016 1 98.06 84 TYR A N 1
ATOM 640 C CA . TYR A 1 84 ? 10.117 4.484 -7.125 1 98.06 84 TYR A CA 1
ATOM 641 C C . TYR A 1 84 ? 10.594 4.434 -8.57 1 98.06 84 TYR A C 1
ATOM 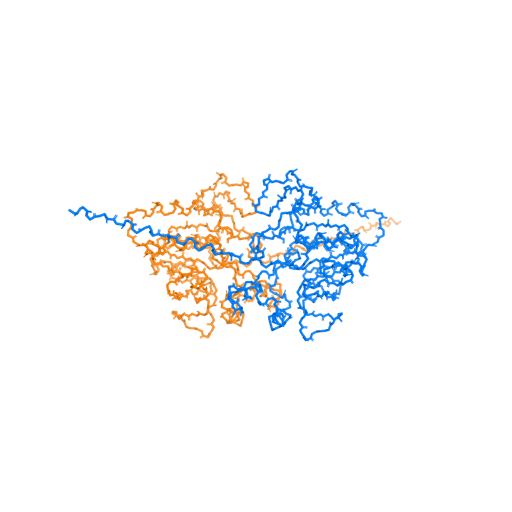643 O O . TYR A 1 84 ? 11.203 5.387 -9.062 1 98.06 84 TYR A O 1
ATOM 651 N N . GLY A 1 85 ? 10.352 3.322 -9.25 1 97.56 85 GLY A N 1
ATOM 652 C CA . GLY A 1 85 ? 10.758 3.186 -10.641 1 97.56 85 GLY A CA 1
ATOM 653 C C . GLY A 1 85 ? 10.188 4.266 -11.539 1 97.56 85 GLY A C 1
ATOM 654 O O . GLY A 1 85 ? 10.93 4.941 -12.258 1 97.56 85 GLY A O 1
ATOM 655 N N . LYS A 1 86 ? 8.891 4.434 -11.414 1 95.88 86 LYS A N 1
ATOM 656 C CA . LYS A 1 86 ? 8.18 5.336 -12.312 1 95.88 86 LYS A CA 1
ATOM 657 C C . LYS A 1 86 ? 8.523 6.793 -12.016 1 95.88 86 LYS A C 1
ATOM 659 O O . LYS A 1 86 ? 8.664 7.602 -12.938 1 95.88 86 LYS A O 1
ATOM 664 N N . GLU A 1 87 ? 8.766 7.129 -10.758 1 95.69 87 GLU A N 1
ATOM 665 C CA . GLU A 1 87 ? 8.883 8.539 -10.391 1 95.69 87 GLU A CA 1
ATOM 666 C C . GLU A 1 87 ? 10.344 8.969 -10.305 1 95.69 87 GLU A C 1
ATOM 668 O O . GLU A 1 87 ? 10.656 10.148 -10.414 1 95.69 87 GLU A O 1
ATOM 673 N N . TYR A 1 88 ? 11.336 7.953 -10.18 1 96 88 TYR A N 1
ATOM 674 C CA . TYR A 1 88 ? 12.68 8.398 -9.836 1 96 88 TYR A CA 1
ATOM 675 C C . TYR A 1 88 ? 13.727 7.684 -10.688 1 96 88 TYR A C 1
ATOM 677 O O . TYR A 1 88 ? 14.836 8.18 -10.859 1 96 88 TYR A O 1
ATOM 685 N N . VAL A 1 89 ? 13.391 6.5 -11.18 1 95.94 89 VAL A N 1
ATOM 686 C CA . VAL A 1 89 ? 14.344 5.824 -12.055 1 95.94 89 VAL A CA 1
ATOM 687 C C . VAL A 1 89 ? 14.195 6.344 -13.484 1 95.94 89 VAL A C 1
ATOM 689 O O . VAL A 1 89 ? 15.172 6.773 -14.102 1 95.94 89 VAL A O 1
ATOM 692 N N . THR A 1 90 ? 13.047 6.316 -14.023 1 94.88 90 THR A N 1
ATOM 693 C CA . THR A 1 90 ? 12.711 6.906 -15.312 1 94.88 90 THR A CA 1
ATOM 694 C C . THR A 1 90 ? 11.43 7.734 -15.211 1 94.88 90 THR A C 1
ATOM 696 O O . THR A 1 90 ? 10.367 7.297 -15.648 1 94.88 90 THR A O 1
ATOM 699 N N . PRO A 1 91 ? 11.578 8.969 -14.703 1 89.31 91 PRO A N 1
ATOM 700 C CA . PRO A 1 91 ? 10.391 9.773 -14.391 1 89.31 91 PRO A CA 1
ATOM 701 C C . PRO A 1 91 ? 9.445 9.914 -15.586 1 89.31 91 PRO A C 1
ATOM 703 O O . PRO A 1 91 ? 9.875 10.289 -16.672 1 89.31 91 PRO A O 1
ATOM 706 N N . GLY A 1 92 ? 8.148 9.539 -15.383 1 86.44 92 GLY A N 1
ATOM 707 C CA . GLY A 1 92 ? 7.07 9.734 -16.328 1 86.44 92 GLY A CA 1
ATOM 708 C C . GLY A 1 92 ? 6.973 8.625 -17.359 1 86.44 92 GLY A C 1
ATOM 709 O O . GLY A 1 92 ? 6.18 8.711 -18.297 1 86.44 92 GLY A O 1
ATOM 710 N N . SER A 1 93 ? 7.836 7.648 -17.156 1 89.62 93 SER A N 1
ATOM 711 C CA . SER A 1 93 ? 7.797 6.574 -18.141 1 89.62 93 SER A CA 1
ATOM 712 C C . SER A 1 93 ? 7.887 5.207 -17.469 1 89.62 93 SER A C 1
ATOM 714 O O . SER A 1 93 ? 8.305 5.105 -16.328 1 89.62 93 SER A O 1
ATOM 716 N N . PHE A 1 94 ? 7.52 4.164 -18.156 1 91.44 94 PHE A N 1
ATOM 717 C CA . PHE A 1 94 ? 7.598 2.793 -17.656 1 91.44 94 PHE A CA 1
ATOM 718 C C . PHE A 1 94 ? 8.891 2.125 -18.109 1 91.44 94 PHE A C 1
ATOM 720 O O . PHE A 1 94 ? 9.055 0.915 -17.953 1 91.44 94 PHE A O 1
ATOM 727 N N . ASP A 1 95 ? 9.852 2.881 -18.562 1 94.88 95 ASP A N 1
ATOM 728 C CA . ASP A 1 95 ? 11.109 2.355 -19.094 1 94.88 95 ASP A CA 1
ATOM 729 C C . ASP A 1 95 ? 11.914 1.659 -18 1 94.88 95 ASP A C 1
ATOM 731 O O . ASP A 1 95 ? 12.75 0.803 -18.281 1 94.88 95 ASP A O 1
ATOM 735 N N . PHE A 1 96 ? 11.617 2.061 -16.781 1 96.94 96 PHE A N 1
ATOM 736 C CA . PHE A 1 96 ? 12.352 1.455 -15.672 1 96.94 96 PHE A CA 1
ATOM 737 C C . PHE A 1 96 ? 12.148 -0.056 -15.648 1 96.94 96 PHE A C 1
ATOM 739 O O . PHE A 1 96 ? 13.023 -0.799 -15.211 1 96.94 96 PHE A O 1
ATOM 746 N N . LEU A 1 97 ? 11.055 -0.586 -16.141 1 96.69 97 LEU A N 1
ATOM 747 C CA . LEU A 1 97 ? 10.727 -2.008 -16.172 1 96.69 97 LEU A CA 1
ATOM 748 C C . LEU A 1 97 ? 11.719 -2.775 -17.047 1 96.69 97 LEU A C 1
ATOM 750 O O . LEU A 1 97 ? 11.828 -4 -16.938 1 96.69 97 LEU A O 1
ATOM 754 N N . HIS A 1 98 ? 12.422 -2.07 -17.922 1 96.38 98 HIS A N 1
ATOM 755 C CA . HIS A 1 98 ? 13.359 -2.703 -18.844 1 96.38 98 HIS A CA 1
ATOM 756 C C . HIS A 1 98 ? 14.805 -2.412 -18.438 1 96.38 98 HIS A C 1
ATOM 758 O O . HIS A 1 98 ? 15.734 -2.666 -19.203 1 96.38 98 HIS A O 1
ATOM 764 N N . LYS A 1 99 ? 14.977 -1.924 -17.281 1 97.38 99 LYS A N 1
ATOM 765 C CA . LYS A 1 99 ? 16.312 -1.617 -16.781 1 97.38 99 LYS A CA 1
ATOM 766 C C . LYS A 1 99 ? 16.75 -2.646 -15.734 1 97.38 99 LYS A C 1
ATOM 768 O O . LYS A 1 99 ? 16.203 -2.707 -14.641 1 97.38 99 LYS A O 1
ATOM 773 N N . GLN A 1 100 ? 17.844 -3.354 -16.031 1 98.44 100 GLN A N 1
ATOM 774 C CA . GLN A 1 100 ? 18.359 -4.379 -15.133 1 98.44 100 GLN A CA 1
ATOM 775 C C . GLN A 1 100 ? 18.734 -3.783 -13.781 1 98.44 100 GLN A C 1
ATOM 777 O O . GLN A 1 100 ? 18.578 -4.434 -12.742 1 98.44 100 GLN A O 1
ATOM 782 N N . LYS A 1 101 ? 19.203 -2.561 -13.797 1 98.12 101 LYS A N 1
ATOM 783 C CA . LYS A 1 101 ? 19.609 -1.908 -12.555 1 98.12 101 LYS A CA 1
ATOM 784 C C . LYS A 1 101 ? 18.422 -1.774 -11.602 1 98.12 101 LYS A C 1
ATOM 786 O O . LYS A 1 101 ? 18.578 -1.899 -10.383 1 98.12 101 LYS A O 1
ATOM 791 N N . PHE A 1 102 ? 17.266 -1.439 -12.117 1 98.5 102 PHE A N 1
ATOM 792 C CA . PHE A 1 102 ? 16.047 -1.364 -11.312 1 98.5 102 PHE A CA 1
ATOM 793 C C . PHE A 1 102 ? 15.719 -2.721 -10.703 1 98.5 102 PHE A C 1
ATOM 795 O O . PHE A 1 102 ? 15.453 -2.816 -9.5 1 98.5 102 PHE A O 1
ATOM 802 N N . TRP A 1 103 ? 15.734 -3.744 -11.461 1 98.75 103 TRP A N 1
ATOM 803 C CA . TRP A 1 103 ? 15.383 -5.07 -10.969 1 98.75 103 TRP A CA 1
ATOM 804 C C . TRP A 1 103 ? 16.438 -5.602 -10.016 1 98.75 103 TRP A C 1
ATOM 806 O O . TRP A 1 103 ? 16.125 -6.348 -9.086 1 98.75 103 TRP A O 1
ATOM 816 N N . ASP A 1 104 ? 17.766 -5.23 -10.188 1 98.81 104 ASP A N 1
ATOM 817 C CA . ASP A 1 104 ? 18.797 -5.559 -9.211 1 98.81 104 ASP A CA 1
ATOM 818 C C . ASP A 1 104 ? 18.5 -4.906 -7.859 1 98.81 104 ASP A C 1
ATOM 820 O O . ASP A 1 104 ? 18.719 -5.512 -6.809 1 98.81 104 ASP A O 1
ATOM 824 N N . LEU A 1 105 ? 18.016 -3.676 -7.941 1 98.19 105 LEU A N 1
ATOM 825 C CA . LEU A 1 105 ? 17.625 -2.992 -6.711 1 98.19 105 LEU A CA 1
ATOM 826 C C . LEU A 1 105 ? 16.5 -3.75 -6.004 1 98.19 105 LEU A C 1
ATOM 828 O O . LEU A 1 105 ? 16.578 -3.998 -4.801 1 98.19 105 LEU A O 1
ATOM 832 N N . VAL A 1 106 ? 15.438 -4.141 -6.734 1 98.69 106 VAL A N 1
ATOM 833 C CA . VAL A 1 106 ? 14.312 -4.875 -6.176 1 98.69 106 VAL A CA 1
ATOM 834 C C . VAL A 1 106 ? 14.797 -6.203 -5.598 1 98.69 106 VAL A C 1
ATOM 836 O O . VAL A 1 106 ? 14.422 -6.574 -4.48 1 98.69 106 VAL A O 1
ATOM 839 N N . ALA A 1 107 ? 15.656 -6.891 -6.336 1 98.81 107 ALA A N 1
ATOM 840 C CA . ALA A 1 107 ? 16.188 -8.18 -5.898 1 98.81 107 ALA A CA 1
ATOM 841 C C . ALA A 1 107 ? 17 -8.031 -4.621 1 98.81 107 ALA A C 1
ATOM 843 O O . ALA A 1 107 ? 16.938 -8.875 -3.729 1 98.81 107 ALA A O 1
ATOM 844 N N . LYS A 1 108 ? 17.812 -7.008 -4.559 1 98.12 108 LYS A N 1
ATOM 845 C CA . LYS A 1 108 ? 18.641 -6.762 -3.383 1 98.12 108 LYS A CA 1
ATOM 846 C C . LYS A 1 108 ? 17.781 -6.438 -2.162 1 98.12 108 LYS A C 1
ATOM 848 O O . LYS A 1 108 ? 18.109 -6.84 -1.043 1 98.12 108 LYS A O 1
ATOM 853 N N . ARG A 1 109 ? 16.688 -5.691 -2.408 1 97.69 109 ARG A N 1
ATOM 854 C CA . ARG A 1 109 ? 15.766 -5.406 -1.319 1 97.69 109 ARG A CA 1
ATOM 855 C C . ARG A 1 109 ? 14.992 -6.66 -0.916 1 97.69 109 ARG A C 1
ATOM 857 O O . ARG A 1 109 ? 14.734 -6.879 0.269 1 97.69 109 ARG A O 1
ATOM 864 N N . GLY A 1 110 ? 14.633 -7.457 -1.912 1 98.56 110 GLY A N 1
ATOM 865 C CA . GLY A 1 110 ? 14.141 -8.812 -1.707 1 98.56 110 GLY A CA 1
ATOM 866 C C . GLY A 1 110 ? 12.766 -8.852 -1.069 1 98.56 110 GLY A C 1
ATOM 867 O O . GLY A 1 110 ? 12.492 -9.711 -0.232 1 98.56 110 GLY A O 1
ATOM 868 N N . ASP A 1 111 ? 11.969 -7.789 -1.263 1 98.75 111 ASP A N 1
ATOM 869 C CA . ASP A 1 111 ? 10.578 -7.699 -0.83 1 98.75 111 ASP A CA 1
ATOM 870 C C . ASP A 1 111 ? 10.469 -7.73 0.694 1 98.75 111 ASP A C 1
ATOM 872 O O . ASP A 1 111 ? 9.438 -8.109 1.244 1 98.75 111 ASP A O 1
ATOM 876 N N . GLN A 1 112 ? 11.508 -7.316 1.334 1 98.06 112 GLN A N 1
ATOM 877 C CA . GLN A 1 112 ? 11.453 -7.207 2.787 1 98.06 112 GLN A CA 1
ATOM 878 C C . GLN A 1 112 ? 10.531 -6.066 3.217 1 98.06 112 GLN A C 1
ATOM 880 O O . GLN A 1 112 ? 10.07 -6.031 4.359 1 98.06 112 GLN A O 1
ATOM 885 N N . ASP A 1 113 ? 10.211 -5.176 2.322 1 97.69 113 ASP A N 1
ATOM 886 C CA . ASP A 1 113 ? 9.344 -4.043 2.637 1 97.69 113 ASP A CA 1
ATOM 887 C C . ASP A 1 113 ? 7.996 -4.172 1.93 1 97.69 113 ASP A C 1
ATOM 889 O O . ASP A 1 113 ? 7.133 -3.299 2.061 1 97.69 113 ASP A O 1
ATOM 893 N N . SER A 1 114 ? 7.824 -5.207 1.045 1 98.75 114 SER A N 1
ATOM 894 C CA . SER A 1 114 ? 6.496 -5.473 0.506 1 98.75 114 SER A CA 1
ATOM 895 C C . SER A 1 114 ? 5.555 -5.996 1.588 1 98.75 114 SER A C 1
ATOM 897 O O . SER A 1 114 ? 6 -6.609 2.561 1 98.75 114 SER A O 1
ATOM 899 N N . ILE A 1 115 ? 4.297 -5.715 1.453 1 98.75 115 ILE A N 1
ATOM 900 C CA . ILE A 1 115 ? 3.316 -6.086 2.467 1 98.75 115 ILE A CA 1
ATOM 901 C C . ILE A 1 115 ? 2.578 -7.352 2.033 1 98.75 115 ILE A C 1
ATOM 903 O O . ILE A 1 115 ? 1.853 -7.344 1.036 1 98.75 115 ILE A O 1
ATOM 907 N N . PRO A 1 116 ? 2.799 -8.492 2.709 1 98.81 116 PRO A N 1
ATOM 908 C CA . PRO A 1 116 ? 2.051 -9.703 2.361 1 98.81 116 PRO A CA 1
ATOM 909 C C . PRO A 1 116 ? 0.549 -9.555 2.594 1 98.81 116 PRO A C 1
ATOM 911 O O . PRO A 1 116 ? 0.128 -9.055 3.641 1 98.81 116 PRO A O 1
ATOM 914 N N . LYS A 1 117 ? -0.239 -9.953 1.628 1 98.75 117 LYS A N 1
ATOM 915 C CA . LYS A 1 117 ? -1.689 -9.875 1.769 1 98.75 117 LYS A CA 1
ATOM 916 C C . LYS A 1 117 ? -2.207 -10.914 2.752 1 98.75 117 LYS A C 1
ATOM 918 O O . LYS A 1 117 ? -1.72 -12.047 2.775 1 98.75 117 LYS A O 1
ATOM 923 N N . GLU A 1 118 ? -3.201 -10.516 3.568 1 97.75 118 GLU A N 1
ATOM 924 C CA . GLU A 1 118 ? -3.719 -11.375 4.629 1 97.75 118 GLU A CA 1
ATOM 925 C C . GLU A 1 118 ? -4.414 -12.609 4.051 1 97.75 118 GLU A C 1
ATOM 927 O O . GLU A 1 118 ? -4.262 -13.719 4.566 1 97.75 118 GLU A O 1
ATOM 932 N N . TYR A 1 119 ? -5.203 -12.445 3.01 1 98.44 119 TYR A N 1
ATOM 933 C CA . TYR A 1 119 ? -5.875 -13.602 2.412 1 98.44 119 TYR A CA 1
ATOM 934 C C . TYR A 1 119 ? -4.867 -14.672 2.012 1 98.44 119 TYR A C 1
ATOM 936 O O . TYR A 1 119 ? -5.145 -15.867 2.129 1 98.44 119 TYR A O 1
ATOM 944 N N . ALA A 1 120 ? -3.68 -14.211 1.491 1 98.88 120 ALA A N 1
ATOM 945 C CA . ALA A 1 120 ? -2.672 -15.117 0.953 1 98.88 120 ALA A CA 1
ATOM 946 C C . ALA A 1 120 ? -2.098 -16.016 2.049 1 98.88 120 ALA A C 1
ATOM 948 O O . ALA A 1 120 ? -1.813 -17.188 1.815 1 98.88 120 ALA A O 1
ATOM 949 N N . LYS A 1 121 ? -1.928 -15.43 3.205 1 98.69 121 LYS A N 1
ATOM 950 C CA . LYS A 1 121 ? -1.483 -16.25 4.336 1 98.69 121 LYS A CA 1
ATOM 951 C C . LYS A 1 121 ? -2.43 -17.422 4.574 1 98.69 121 LYS A C 1
ATOM 953 O O . LYS A 1 121 ? -1.986 -18.562 4.727 1 98.69 121 LYS A O 1
ATOM 958 N N . LYS A 1 122 ? -3.701 -17.109 4.547 1 98.62 122 LYS A N 1
ATOM 959 C CA . LYS A 1 122 ? -4.719 -18.125 4.809 1 98.62 122 LYS A CA 1
ATOM 960 C C . LYS A 1 122 ? -4.789 -19.141 3.67 1 98.62 122 LYS A C 1
ATOM 962 O O . LYS A 1 122 ? -4.875 -20.344 3.91 1 98.62 122 LYS A O 1
ATOM 967 N N . LEU A 1 123 ? -4.766 -18.672 2.479 1 98.94 123 LEU A N 1
ATOM 968 C CA . LEU A 1 123 ? -4.898 -19.547 1.311 1 98.94 123 LEU A CA 1
ATOM 969 C C . LEU A 1 123 ? -3.693 -20.469 1.179 1 98.94 123 LEU A C 1
ATOM 971 O O . LEU A 1 123 ? -3.85 -21.656 0.921 1 98.94 123 LEU A O 1
ATOM 975 N N . ILE A 1 124 ? -2.496 -19.922 1.34 1 98.88 124 ILE A N 1
ATOM 976 C CA . ILE A 1 124 ? -1.281 -20.719 1.227 1 98.88 124 ILE A CA 1
ATOM 977 C C . ILE A 1 124 ? -1.222 -21.734 2.367 1 98.88 124 ILE A C 1
ATOM 979 O O . ILE A 1 124 ? -0.829 -22.875 2.164 1 98.88 124 ILE A O 1
ATOM 983 N N . ALA A 1 125 ? -1.661 -21.328 3.584 1 98.75 125 ALA A N 1
ATOM 984 C CA . ALA A 1 125 ? -1.741 -22.266 4.695 1 98.75 125 ALA A CA 1
ATOM 985 C C . ALA A 1 125 ? -2.678 -23.422 4.363 1 98.75 125 ALA A C 1
ATOM 987 O O . ALA A 1 125 ? -2.377 -24.578 4.668 1 98.75 125 ALA A O 1
ATOM 988 N N . MET A 1 126 ? -3.818 -23.141 3.793 1 98.75 126 MET A N 1
ATOM 989 C CA . MET A 1 126 ? -4.77 -24.172 3.391 1 98.75 126 MET A CA 1
ATOM 990 C C . MET A 1 126 ? -4.137 -25.141 2.402 1 98.75 126 MET A C 1
ATOM 992 O O . MET A 1 126 ? -4.246 -26.359 2.564 1 98.75 126 MET A O 1
ATOM 996 N N . HIS A 1 127 ? -3.406 -24.672 1.381 1 98.88 127 HIS A N 1
ATOM 997 C CA . HIS A 1 127 ? -2.764 -25.531 0.393 1 98.88 127 HIS A CA 1
ATOM 998 C C . HIS A 1 127 ? -1.658 -26.375 1.026 1 98.88 127 HIS A C 1
ATOM 1000 O O . HIS A 1 127 ? -1.486 -27.547 0.683 1 98.88 127 HIS A O 1
ATOM 1006 N N . GLN A 1 128 ? -0.871 -25.719 1.923 1 98.69 128 GLN A N 1
ATOM 1007 C CA . GLN A 1 128 ? 0.181 -26.453 2.615 1 98.69 128 GLN A CA 1
ATOM 1008 C C . GLN A 1 128 ? -0.402 -27.594 3.451 1 98.69 128 GLN A C 1
ATOM 1010 O O . GLN A 1 128 ? 0.128 -28.703 3.451 1 98.69 128 GLN A O 1
ATOM 1015 N N . LYS A 1 129 ? -1.472 -27.281 4.18 1 98 129 LYS A N 1
ATOM 1016 C CA . LYS A 1 129 ? -2.119 -28.297 5.016 1 98 129 LYS A CA 1
ATOM 1017 C C . LYS A 1 129 ? -2.578 -29.484 4.184 1 98 129 LYS A C 1
ATOM 1019 O O . LYS A 1 129 ? -2.535 -30.625 4.648 1 98 129 LYS A O 1
ATOM 1024 N N . ARG A 1 130 ? -2.975 -29.281 2.957 1 97.88 130 ARG A N 1
ATOM 1025 C CA . ARG A 1 130 ? -3.43 -30.328 2.041 1 97.88 130 ARG A CA 1
ATOM 1026 C C . ARG A 1 130 ? -2.25 -31.109 1.466 1 97.88 130 ARG A C 1
ATOM 1028 O O . ARG A 1 130 ? -2.434 -32.156 0.877 1 97.88 130 ARG A O 1
ATOM 1035 N N . GLY A 1 131 ? -1.096 -30.516 1.551 1 98.25 131 GLY A N 1
ATOM 1036 C CA . GLY A 1 131 ? 0.082 -31.125 0.947 1 98.25 131 GLY A CA 1
ATOM 1037 C C . GLY A 1 131 ? 0.291 -30.703 -0.497 1 98.25 131 GLY A C 1
ATOM 1038 O O . GLY A 1 131 ? 1.048 -31.344 -1.229 1 98.25 131 GLY A O 1
ATOM 1039 N N . ASP A 1 132 ? -0.389 -29.656 -0.95 1 98.81 132 ASP A N 1
ATOM 1040 C CA . ASP A 1 132 ? -0.251 -29.156 -2.314 1 98.81 132 ASP A CA 1
ATOM 1041 C C . ASP A 1 132 ? 1.136 -28.562 -2.543 1 98.81 132 ASP A C 1
ATOM 1043 O O . ASP A 1 132 ? 1.748 -28.031 -1.614 1 98.81 132 ASP A O 1
ATOM 1047 N N . LYS A 1 133 ? 1.602 -28.688 -3.75 1 98.75 133 LYS A N 1
ATOM 1048 C CA . LYS A 1 133 ? 2.848 -28.047 -4.152 1 98.75 133 LYS A CA 1
ATOM 1049 C C . LYS A 1 133 ? 2.613 -26.594 -4.539 1 98.75 133 LYS A C 1
ATOM 1051 O O . LYS A 1 133 ? 1.671 -26.281 -5.27 1 98.75 133 LYS A O 1
ATOM 1056 N N . ILE A 1 134 ? 3.49 -25.75 -4.039 1 98.88 134 ILE A N 1
ATOM 1057 C CA . ILE A 1 134 ? 3.354 -24.312 -4.285 1 98.88 134 ILE A CA 1
ATOM 1058 C C . ILE A 1 134 ? 4.438 -23.859 -5.258 1 98.88 134 ILE A C 1
ATOM 1060 O O . ILE A 1 134 ? 5.609 -24.203 -5.105 1 98.88 134 ILE A O 1
ATOM 1064 N N . VAL A 1 135 ? 4.066 -23.062 -6.293 1 98.94 135 VAL A N 1
ATOM 1065 C CA . VAL A 1 135 ? 4.969 -22.484 -7.281 1 98.94 135 VAL A CA 1
ATOM 1066 C C . VAL A 1 135 ? 4.758 -20.969 -7.348 1 98.94 135 VAL A C 1
ATOM 1068 O O . VAL A 1 135 ? 3.619 -20.5 -7.375 1 98.94 135 VAL A O 1
ATOM 1071 N N . PHE A 1 136 ? 5.867 -20.188 -7.324 1 99 136 PHE A N 1
ATOM 1072 C CA . PHE A 1 136 ? 5.801 -18.734 -7.473 1 99 136 PHE A CA 1
ATOM 1073 C C . PHE A 1 136 ? 6.289 -18.312 -8.852 1 99 136 PHE A C 1
ATOM 1075 O O . PHE A 1 136 ? 7.367 -18.719 -9.289 1 99 136 PHE A O 1
ATOM 1082 N N . ILE A 1 137 ? 5.488 -17.5 -9.539 1 98.94 137 ILE A N 1
ATOM 1083 C CA . ILE A 1 137 ? 5.809 -17 -10.867 1 98.94 137 ILE A CA 1
ATOM 1084 C C . ILE A 1 137 ? 5.582 -15.492 -10.914 1 98.94 137 ILE A C 1
ATOM 1086 O O . ILE A 1 137 ? 4.539 -15 -10.477 1 98.94 137 ILE A O 1
ATOM 1090 N N . THR A 1 138 ? 6.492 -14.719 -11.422 1 98.88 138 THR A N 1
ATOM 1091 C CA . THR A 1 138 ? 6.332 -13.266 -11.484 1 98.88 138 THR A CA 1
ATOM 1092 C C . THR A 1 138 ? 6.816 -12.727 -12.828 1 98.88 138 THR A C 1
ATOM 1094 O O . THR A 1 138 ? 7.727 -13.297 -13.438 1 98.88 138 THR A O 1
ATOM 1097 N N . GLY A 1 139 ? 6.23 -11.68 -13.297 1 98.38 139 GLY A N 1
ATOM 1098 C CA . GLY A 1 139 ? 6.648 -11 -14.508 1 98.38 139 GLY A CA 1
ATOM 1099 C C . GLY A 1 139 ? 7.918 -10.188 -14.336 1 98.38 139 GLY A C 1
ATOM 1100 O O . GLY A 1 139 ? 8.477 -9.68 -15.305 1 98.38 139 GLY A O 1
ATOM 1101 N N . ARG A 1 140 ? 8.469 -10.086 -13.109 1 98.69 140 ARG A N 1
ATOM 1102 C CA . ARG A 1 140 ? 9.695 -9.344 -12.836 1 98.69 140 ARG A CA 1
ATOM 1103 C C . ARG A 1 140 ? 10.875 -9.938 -13.602 1 98.69 140 ARG A C 1
ATOM 1105 O O . ARG A 1 140 ? 10.844 -11.109 -13.992 1 98.69 140 ARG A O 1
ATOM 1112 N N . THR A 1 141 ? 11.859 -9.102 -13.836 1 98.56 141 THR A N 1
ATOM 1113 C CA . THR A 1 141 ? 13.156 -9.594 -14.273 1 98.56 141 THR A CA 1
ATOM 1114 C C . THR A 1 141 ? 14 -10.047 -13.086 1 98.56 141 THR A C 1
ATOM 1116 O O . THR A 1 141 ? 14.039 -9.367 -12.055 1 98.56 141 THR A O 1
ATOM 1119 N N . ARG A 1 142 ? 14.617 -11.219 -13.242 1 98.69 142 ARG A N 1
ATOM 1120 C CA . ARG A 1 142 ? 15.469 -11.758 -12.195 1 98.69 142 ARG A CA 1
ATOM 1121 C C . ARG A 1 142 ? 16.625 -10.812 -11.883 1 98.69 142 ARG A C 1
ATOM 1123 O O . ARG A 1 142 ? 17.219 -10.219 -12.789 1 98.69 142 ARG A O 1
ATOM 1130 N N . GLY A 1 143 ? 16.953 -10.656 -10.57 1 98.75 143 GLY A N 1
ATOM 1131 C CA . GLY A 1 143 ? 18.188 -9.961 -10.242 1 98.75 143 GLY A CA 1
ATOM 1132 C C . GLY A 1 143 ? 19.406 -10.609 -10.859 1 98.75 143 GLY A C 1
ATOM 1133 O O . GLY A 1 143 ? 19.531 -11.836 -10.883 1 98.75 143 GLY A O 1
ATOM 1134 N N . SER A 1 144 ? 20.234 -9.781 -11.359 1 98.75 144 SER A N 1
ATOM 1135 C CA . SER A 1 144 ? 21.375 -10.281 -12.125 1 98.75 144 SER A CA 1
ATOM 1136 C C . SER A 1 144 ? 22.328 -11.078 -11.242 1 98.75 144 SER A C 1
ATOM 1138 O O . SER A 1 144 ? 23.172 -11.828 -11.742 1 98.75 144 SER A O 1
ATOM 1140 N N . MET A 1 145 ? 22.234 -10.922 -9.969 1 98.56 145 MET A N 1
ATOM 1141 C CA . MET A 1 145 ? 23.125 -11.617 -9.039 1 98.56 145 MET A CA 1
ATOM 1142 C C . MET A 1 145 ? 22.672 -13.047 -8.789 1 98.56 145 MET A C 1
ATOM 1144 O O . MET A 1 145 ? 23.375 -13.828 -8.164 1 98.56 145 MET A O 1
ATOM 1148 N N . TYR A 1 146 ? 21.5 -13.391 -9.281 1 98.69 146 TYR A N 1
ATOM 1149 C CA . TYR A 1 146 ? 20.922 -14.719 -9.078 1 98.69 146 TYR A CA 1
ATOM 1150 C C . TYR A 1 146 ? 20.812 -15.484 -10.391 1 98.69 146 TYR A C 1
ATOM 1152 O O . TYR A 1 146 ? 20.688 -14.875 -11.461 1 98.69 146 TYR A O 1
ATOM 1160 N N . LYS A 1 147 ? 20.75 -16.859 -10.266 1 98.31 147 LYS A N 1
ATOM 1161 C CA . LYS A 1 147 ? 20.5 -17.75 -11.398 1 98.31 147 LYS A CA 1
ATOM 1162 C C . LYS A 1 147 ? 19.109 -18.375 -11.297 1 98.31 147 LYS A C 1
ATOM 1164 O O . LYS A 1 147 ? 18.484 -18.344 -10.234 1 98.31 147 LYS A O 1
ATOM 1169 N N . GLU A 1 148 ? 18.641 -18.844 -12.484 1 97.38 148 GLU A N 1
ATOM 1170 C CA . GLU A 1 148 ? 17.375 -19.562 -12.477 1 97.38 148 GLU A CA 1
ATOM 1171 C C . GLU A 1 148 ? 17.406 -20.734 -11.508 1 97.38 148 GLU A C 1
ATOM 1173 O O . GLU A 1 148 ? 18.375 -21.484 -11.469 1 97.38 148 GLU A O 1
ATOM 1178 N N . GLY A 1 149 ? 16.391 -20.812 -10.727 1 97.75 149 GLY A N 1
ATOM 1179 C CA . GLY A 1 149 ? 16.281 -21.938 -9.805 1 97.75 149 GLY A CA 1
ATOM 1180 C C . GLY A 1 149 ? 16.891 -21.656 -8.445 1 97.75 149 GLY A C 1
ATOM 1181 O O . GLY A 1 149 ? 16.688 -22.422 -7.5 1 97.75 149 GLY A O 1
ATOM 1182 N N . GLU A 1 150 ? 17.547 -20.547 -8.281 1 98.44 150 GLU A N 1
ATOM 1183 C CA . GLU A 1 150 ? 18.172 -20.203 -7.012 1 98.44 150 GLU A CA 1
ATOM 1184 C C . GLU A 1 150 ? 17.156 -19.562 -6.059 1 98.44 150 GLU A C 1
ATOM 1186 O O . GLU A 1 150 ? 16.266 -18.844 -6.488 1 98.44 150 GLU A O 1
ATOM 1191 N N . VAL A 1 151 ? 17.344 -19.922 -4.77 1 98.81 151 VAL A N 1
ATOM 1192 C CA . VAL A 1 151 ? 16.578 -19.25 -3.721 1 98.81 151 VAL A CA 1
ATOM 1193 C C . VAL A 1 151 ? 17.141 -17.859 -3.48 1 98.81 151 VAL A C 1
ATOM 1195 O O . VAL A 1 151 ? 18.234 -17.703 -2.924 1 98.81 151 VAL A O 1
ATOM 1198 N N . ASP A 1 152 ? 16.469 -16.891 -3.955 1 98.81 152 ASP A N 1
ATOM 1199 C CA . ASP A 1 152 ? 16.922 -15.523 -3.764 1 98.81 152 ASP A CA 1
ATOM 1200 C C . ASP A 1 152 ? 16.266 -14.898 -2.533 1 98.81 152 ASP A C 1
ATOM 1202 O O . ASP A 1 152 ? 15.602 -15.586 -1.762 1 98.81 152 ASP A O 1
ATOM 1206 N N . LYS A 1 153 ? 16.547 -13.578 -2.254 1 98.69 153 LYS A N 1
ATOM 1207 C CA . LYS A 1 153 ? 16.047 -12.914 -1.055 1 98.69 153 LYS A CA 1
ATOM 1208 C C . LYS A 1 153 ? 14.523 -12.805 -1.081 1 98.69 153 LYS A C 1
ATOM 1210 O O . LYS A 1 153 ? 13.875 -12.891 -0.038 1 98.69 153 LYS A O 1
ATOM 1215 N N . THR A 1 154 ? 13.906 -12.594 -2.273 1 98.94 154 THR A N 1
ATOM 1216 C CA . THR A 1 154 ? 12.453 -12.57 -2.404 1 98.94 154 THR A CA 1
ATOM 1217 C C . THR A 1 154 ? 11.859 -13.922 -2.002 1 98.94 154 THR A C 1
ATOM 1219 O O . THR A 1 154 ? 10.867 -13.969 -1.273 1 98.94 154 THR A O 1
ATOM 1222 N N . ALA A 1 155 ? 12.477 -14.992 -2.459 1 98.94 155 ALA A N 1
ATOM 1223 C CA . ALA A 1 155 ? 12.023 -16.328 -2.08 1 98.94 155 ALA A CA 1
ATOM 1224 C C . ALA A 1 155 ? 12.047 -16.5 -0.565 1 98.94 155 ALA A C 1
ATOM 1226 O O . ALA A 1 155 ? 11.109 -17.062 0.013 1 98.94 155 ALA A O 1
ATOM 1227 N N . LYS A 1 156 ? 13.078 -16.047 0.054 1 98.81 156 LYS A N 1
ATOM 1228 C CA . LYS A 1 156 ? 13.195 -16.141 1.505 1 98.81 156 LYS A CA 1
ATOM 1229 C C . LYS A 1 156 ? 12.133 -15.305 2.205 1 98.81 156 LYS A C 1
ATOM 1231 O O . LYS A 1 156 ? 11.555 -15.734 3.203 1 98.81 156 LYS A O 1
ATOM 1236 N N . ALA A 1 157 ? 11.875 -14.094 1.689 1 98.81 157 ALA A N 1
ATOM 1237 C CA . ALA A 1 157 ? 10.836 -13.25 2.266 1 98.81 157 ALA A CA 1
ATOM 1238 C C . ALA A 1 157 ? 9.469 -13.906 2.145 1 98.81 157 ALA A C 1
ATOM 1240 O O . ALA A 1 157 ? 8.68 -13.883 3.092 1 98.81 157 ALA A O 1
ATOM 1241 N N . LEU A 1 158 ? 9.203 -14.516 0.984 1 98.94 158 LEU A N 1
ATOM 1242 C CA . LEU A 1 158 ? 7.934 -15.211 0.787 1 98.94 158 LEU A CA 1
ATOM 1243 C C . LEU A 1 158 ? 7.785 -16.359 1.777 1 98.94 158 LEU A C 1
ATOM 1245 O O . LEU A 1 158 ? 6.703 -16.578 2.33 1 98.94 158 LEU A O 1
ATOM 1249 N N . ALA A 1 159 ? 8.844 -17.094 1.967 1 98.88 159 ALA A N 1
ATOM 1250 C CA . ALA A 1 159 ? 8.797 -18.203 2.914 1 98.88 159 ALA A CA 1
ATOM 1251 C C . ALA A 1 159 ? 8.477 -17.719 4.32 1 98.88 159 ALA A C 1
ATOM 1253 O O . ALA A 1 159 ? 7.672 -18.328 5.031 1 98.88 159 ALA A O 1
ATOM 1254 N N . LYS A 1 160 ? 9.109 -16.641 4.699 1 98.06 160 LYS A N 1
ATOM 1255 C CA . LYS A 1 160 ? 8.844 -16.047 6.012 1 98.06 160 LYS A CA 1
ATOM 1256 C C . LYS A 1 160 ? 7.406 -15.539 6.102 1 98.06 160 LYS A C 1
ATOM 1258 O O . LYS A 1 160 ? 6.688 -15.859 7.051 1 98.06 160 LYS A O 1
ATOM 1263 N N . ASP A 1 161 ? 6.953 -14.781 5.129 1 97.94 161 ASP A N 1
ATOM 1264 C CA . ASP A 1 161 ? 5.648 -14.125 5.125 1 97.94 161 ASP A CA 1
ATOM 1265 C C . ASP A 1 161 ? 4.516 -15.148 5.172 1 97.94 161 ASP A C 1
ATOM 1267 O O . ASP A 1 161 ? 3.5 -14.922 5.828 1 97.94 161 ASP A O 1
ATOM 1271 N N . PHE A 1 162 ? 4.691 -16.219 4.512 1 98.75 162 PHE A N 1
ATOM 1272 C CA . PHE A 1 162 ? 3.586 -17.156 4.344 1 98.75 162 PHE A CA 1
ATOM 1273 C C . PHE A 1 162 ? 3.865 -18.469 5.082 1 98.75 162 PHE A C 1
ATOM 1275 O O . PHE A 1 162 ? 3.188 -19.469 4.855 1 98.75 162 PHE A O 1
ATOM 1282 N N . LYS A 1 163 ? 4.91 -18.484 5.934 1 98.25 163 LYS A N 1
ATOM 1283 C CA . LYS A 1 163 ? 5.254 -19.594 6.824 1 98.25 163 LYS A CA 1
ATOM 1284 C C . LYS A 1 163 ? 5.418 -20.891 6.047 1 98.25 163 LYS A C 1
ATOM 1286 O O . LYS A 1 163 ? 4.824 -21.922 6.398 1 98.25 163 LYS A O 1
ATOM 1291 N N . LEU A 1 164 ? 6.203 -20.828 5.02 1 98.69 164 LEU A N 1
ATOM 1292 C CA . LEU A 1 164 ? 6.551 -22.031 4.273 1 98.69 164 LEU A CA 1
ATOM 1293 C C . LEU A 1 164 ? 7.59 -22.859 5.027 1 98.69 164 LEU A C 1
ATOM 1295 O O . LEU A 1 164 ? 8.375 -22.312 5.809 1 98.69 164 LEU A O 1
ATOM 1299 N N . ASP A 1 165 ? 7.602 -24.156 4.77 1 95.81 165 ASP A N 1
ATOM 1300 C CA . ASP A 1 165 ? 8.586 -25.016 5.41 1 95.81 165 ASP A CA 1
ATOM 1301 C C . ASP A 1 165 ? 10 -24.656 4.977 1 95.81 165 ASP A C 1
ATOM 1303 O O . ASP A 1 165 ? 10.938 -24.75 5.77 1 95.81 165 ASP A O 1
ATOM 1307 N N . LYS A 1 166 ? 10.109 -24.328 3.734 1 97.75 166 LYS A N 1
ATOM 1308 C CA . LYS A 1 166 ? 11.375 -23.891 3.143 1 97.75 166 LYS A CA 1
ATOM 1309 C C . LYS A 1 166 ? 11.133 -22.875 2.029 1 97.75 166 LYS A C 1
ATOM 1311 O O . LYS A 1 166 ? 10.062 -22.859 1.424 1 97.75 166 LYS A O 1
ATOM 1316 N N . PRO A 1 167 ? 12.148 -22.078 1.802 1 98.75 167 PRO A N 1
ATOM 1317 C CA . PRO A 1 167 ? 11.992 -21.156 0.669 1 98.75 167 PRO A CA 1
ATOM 1318 C C . PRO A 1 167 ? 11.828 -21.891 -0.662 1 98.75 167 PRO A C 1
ATOM 1320 O O . PRO A 1 167 ? 12.445 -22.938 -0.873 1 98.75 167 PRO A O 1
ATOM 1323 N N . ILE A 1 168 ? 11.031 -21.391 -1.461 1 98.81 168 ILE A N 1
ATOM 1324 C CA . ILE A 1 168 ? 10.789 -21.906 -2.805 1 98.81 168 ILE A CA 1
ATOM 1325 C C . ILE A 1 168 ? 11.297 -20.906 -3.838 1 98.81 168 ILE A C 1
ATOM 1327 O O . ILE A 1 168 ? 10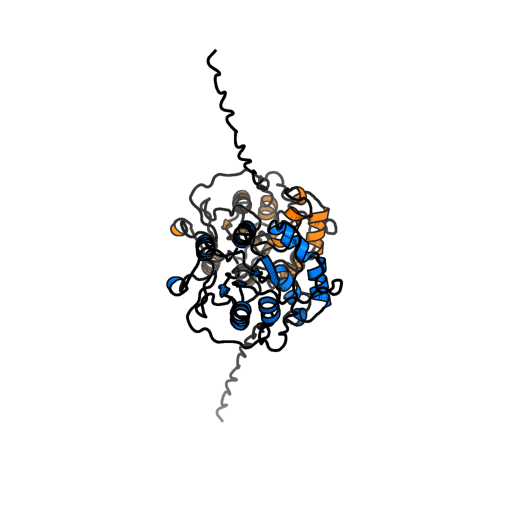.953 -19.719 -3.795 1 98.81 168 ILE A O 1
ATOM 1331 N N . ALA A 1 169 ? 12.141 -21.391 -4.746 1 98.88 169 ALA A N 1
ATOM 1332 C CA . ALA A 1 169 ? 12.68 -20.5 -5.777 1 98.88 169 ALA A CA 1
ATOM 1333 C C . ALA A 1 169 ? 11.562 -19.891 -6.609 1 98.88 169 ALA A C 1
ATOM 1335 O O . ALA A 1 169 ? 10.578 -20.562 -6.938 1 98.88 169 ALA A O 1
ATOM 1336 N N . VAL A 1 170 ? 11.742 -18.625 -6.977 1 98.94 170 VAL A N 1
ATOM 1337 C CA . VAL A 1 170 ? 10.766 -17.875 -7.77 1 98.94 170 VAL A CA 1
ATOM 1338 C C . VAL A 1 170 ? 11.086 -18.016 -9.258 1 98.94 170 VAL A C 1
ATOM 1340 O O . VAL A 1 170 ? 12.258 -18 -9.648 1 98.94 170 VAL A O 1
ATOM 1343 N N . ASN A 1 171 ? 10.078 -18.234 -10.07 1 98.94 171 ASN A N 1
ATOM 1344 C CA . ASN A 1 171 ? 10.242 -18.234 -11.516 1 98.94 171 ASN A CA 1
ATOM 1345 C C . ASN A 1 171 ? 10.008 -16.844 -12.102 1 98.94 171 ASN A C 1
ATOM 1347 O O . ASN A 1 171 ? 8.891 -16.328 -12.078 1 98.94 171 ASN A O 1
ATOM 1351 N N . TYR A 1 172 ? 11.055 -16.203 -12.625 1 98.81 172 TYR A N 1
ATOM 1352 C CA . TYR A 1 172 ? 11.031 -14.883 -13.219 1 98.81 172 TYR A CA 1
ATOM 1353 C C . TYR A 1 172 ? 10.875 -14.969 -14.734 1 98.81 172 TYR A C 1
ATOM 1355 O O . TYR A 1 172 ? 11.68 -15.609 -15.414 1 98.81 172 TYR A O 1
ATOM 1363 N N . THR A 1 173 ? 9.852 -14.234 -15.281 1 98.44 173 THR A N 1
ATOM 1364 C CA . THR A 1 173 ? 9.578 -14.375 -16.719 1 98.44 173 THR A CA 1
ATOM 1365 C C . THR A 1 173 ? 10.18 -13.211 -17.484 1 98.44 173 THR A C 1
ATOM 1367 O O . THR A 1 173 ? 10.336 -13.281 -18.703 1 98.44 173 THR A O 1
ATOM 1370 N N . GLY A 1 174 ? 10.469 -12.07 -16.734 1 97.5 174 GLY A N 1
ATOM 1371 C CA . GLY A 1 174 ? 10.914 -10.867 -17.422 1 97.5 174 GLY A CA 1
ATOM 1372 C C . GLY A 1 174 ? 9.875 -10.289 -18.359 1 97.5 174 GLY A C 1
ATOM 1373 O O . GLY A 1 174 ? 10.219 -9.688 -19.375 1 97.5 174 GLY A O 1
ATOM 1374 N N . ASP A 1 175 ? 8.672 -10.664 -18.062 1 95.62 175 ASP A N 1
ATOM 1375 C CA . ASP A 1 175 ? 7.531 -10.242 -18.859 1 95.62 175 ASP A CA 1
ATOM 1376 C C . ASP A 1 175 ? 7.676 -10.695 -20.312 1 95.62 175 ASP A C 1
ATOM 1378 O O . ASP A 1 175 ? 7.316 -9.969 -21.234 1 95.62 175 ASP A O 1
ATOM 1382 N N . LYS A 1 176 ? 8.258 -11.836 -20.547 1 96.38 176 LYS A N 1
ATOM 1383 C CA . LYS A 1 176 ? 8.461 -12.375 -21.891 1 96.38 176 LYS A CA 1
ATOM 1384 C C . LYS A 1 176 ? 7.844 -13.758 -22.031 1 96.38 176 LYS A C 1
ATOM 1386 O O . LYS A 1 176 ? 8.266 -14.703 -21.359 1 96.38 176 LYS A O 1
ATOM 1391 N N . PRO A 1 177 ? 6.871 -13.836 -22.938 1 97.56 177 PRO A N 1
ATOM 1392 C CA . PRO A 1 177 ? 6.336 -15.172 -23.188 1 97.56 177 PRO A CA 1
ATOM 1393 C C . PRO A 1 177 ? 7.379 -16.125 -23.781 1 97.56 177 PRO A C 1
ATOM 1395 O O . PRO A 1 177 ? 8.258 -15.695 -24.531 1 97.56 177 PRO A O 1
ATOM 1398 N N . LYS A 1 178 ? 7.305 -17.375 -23.422 1 97.25 178 LYS A N 1
ATOM 1399 C CA . LYS A 1 178 ? 8.086 -18.438 -24.031 1 97.25 178 LYS A CA 1
ATOM 1400 C C . LYS A 1 178 ? 7.242 -19.234 -25.031 1 97.25 178 LYS A C 1
ATOM 1402 O O . LYS A 1 178 ? 6.137 -19.672 -24.688 1 97.25 178 LYS A O 1
ATOM 1407 N N . LYS A 1 179 ? 7.836 -19.375 -26.234 1 95.44 179 LYS A N 1
ATOM 1408 C CA . LYS A 1 179 ? 7.113 -20.141 -27.25 1 95.44 179 LYS A CA 1
ATOM 1409 C C . LYS A 1 179 ? 6.762 -21.531 -26.719 1 95.44 179 LYS A C 1
ATOM 1411 O O . LYS A 1 179 ? 7.562 -22.156 -26.031 1 95.44 179 LYS A O 1
ATOM 1416 N N . PRO A 1 180 ? 5.547 -22.047 -27.047 1 97.38 180 PRO A N 1
ATOM 1417 C CA . PRO A 1 180 ? 4.547 -21.531 -27.984 1 97.38 180 PRO A CA 1
ATOM 1418 C C . PRO A 1 180 ? 3.496 -20.656 -27.312 1 97.38 180 PRO A C 1
ATOM 1420 O O . PRO A 1 180 ? 2.461 -20.359 -27.922 1 97.38 180 PRO A O 1
ATOM 1423 N N . TYR A 1 181 ? 3.717 -20.297 -26.094 1 98.19 181 TYR A N 1
ATOM 1424 C CA . TYR A 1 181 ? 2.713 -19.594 -25.312 1 98.19 181 TYR A CA 1
ATOM 1425 C C . TYR A 1 181 ? 2.721 -18.109 -25.625 1 98.19 181 TYR A C 1
ATOM 1427 O O . TYR A 1 181 ? 3.756 -17.547 -25.984 1 98.19 181 TYR A O 1
ATOM 1435 N N . LYS A 1 182 ? 1.53 -17.547 -25.391 1 98.06 182 LYS A N 1
ATOM 1436 C CA . LYS A 1 182 ? 1.348 -16.125 -25.719 1 98.06 182 LYS A CA 1
ATOM 1437 C C . LYS A 1 182 ? 1.54 -15.258 -24.469 1 98.06 182 LYS A C 1
ATOM 1439 O O . LYS A 1 182 ? 1.776 -14.055 -24.594 1 98.06 182 LYS A O 1
ATOM 1444 N N . TYR A 1 183 ? 1.372 -15.82 -23.312 1 98.38 183 TYR A N 1
ATOM 1445 C CA . TYR A 1 183 ? 1.487 -15.07 -22.062 1 98.38 183 TYR A CA 1
ATOM 1446 C C . TYR A 1 183 ? 2.715 -15.516 -21.281 1 98.38 183 TYR A C 1
ATOM 1448 O O . TYR A 1 183 ? 3.082 -16.688 -21.297 1 98.38 183 TYR A O 1
ATOM 1456 N N . ASP A 1 184 ? 3.369 -14.594 -20.547 1 98 184 ASP A N 1
ATOM 1457 C CA . ASP A 1 184 ? 4.711 -14.797 -20.016 1 98 184 ASP A CA 1
ATOM 1458 C C . ASP A 1 184 ? 4.719 -15.875 -18.938 1 98 184 ASP A C 1
ATOM 1460 O O . ASP A 1 184 ? 5.711 -16.578 -18.75 1 98 184 ASP A O 1
ATOM 1464 N N . LYS A 1 185 ? 3.564 -16.078 -18.281 1 98.69 185 LYS A N 1
ATOM 1465 C CA . LYS A 1 185 ? 3.582 -17 -17.156 1 98.69 185 LYS A CA 1
ATOM 1466 C C . LYS A 1 185 ? 3.102 -18.391 -17.578 1 98.69 185 LYS A C 1
ATOM 1468 O O . LYS A 1 185 ? 3.252 -19.344 -16.828 1 98.69 185 LYS A O 1
ATOM 1473 N N . SER A 1 186 ? 2.588 -18.562 -18.797 1 98.88 186 SER A N 1
ATOM 1474 C CA . SER A 1 186 ? 2.008 -19.812 -19.266 1 98.88 186 SER A CA 1
ATOM 1475 C C . SER A 1 186 ? 3.025 -20.953 -19.219 1 98.88 186 SER A C 1
ATOM 1477 O O . SER A 1 186 ? 2.699 -22.062 -18.797 1 98.88 186 SER A O 1
ATOM 1479 N N . TYR A 1 187 ? 4.207 -20.641 -19.609 1 98.81 187 TYR A N 1
ATOM 1480 C CA . TYR A 1 187 ? 5.238 -21.672 -19.672 1 98.81 187 TYR A CA 1
ATOM 1481 C C . TYR A 1 187 ? 5.445 -22.328 -18.312 1 98.81 187 TYR A C 1
ATOM 1483 O O . TYR A 1 187 ? 5.441 -23.562 -18.219 1 98.81 187 TYR A O 1
ATOM 1491 N N . TYR A 1 188 ? 5.574 -21.562 -17.266 1 98.88 188 TYR A N 1
ATOM 1492 C CA . TYR A 1 188 ? 5.875 -22.109 -15.945 1 98.88 188 TYR A CA 1
ATOM 1493 C C . TYR A 1 188 ? 4.645 -22.766 -15.336 1 98.88 188 TYR A C 1
ATOM 1495 O O . TYR A 1 188 ? 4.762 -23.766 -14.625 1 98.88 188 TYR A O 1
ATOM 1503 N N . ILE A 1 189 ? 3.426 -22.172 -15.578 1 98.94 189 ILE A N 1
ATOM 1504 C CA . ILE A 1 189 ? 2.199 -22.797 -15.117 1 98.94 189 ILE A CA 1
ATOM 1505 C C . ILE A 1 189 ? 2.102 -24.219 -15.695 1 98.94 189 ILE A C 1
ATOM 1507 O O . ILE A 1 189 ? 1.812 -25.172 -14.969 1 98.94 189 ILE A O 1
ATOM 1511 N N . LYS A 1 190 ? 2.387 -24.359 -17 1 98.88 190 LYS A N 1
ATOM 1512 C CA . LYS A 1 190 ? 2.346 -25.656 -17.672 1 98.88 190 LYS A CA 1
ATOM 1513 C C . LYS A 1 190 ? 3.484 -26.562 -17.219 1 98.88 190 LYS A C 1
ATOM 1515 O O . LYS A 1 190 ? 3.27 -27.734 -16.906 1 98.88 190 LYS A O 1
ATOM 1520 N N . LYS A 1 191 ? 4.691 -26.031 -17.141 1 98.75 191 LYS A N 1
ATOM 1521 C CA . LYS A 1 191 ? 5.895 -26.781 -16.781 1 98.75 191 LYS A CA 1
ATOM 1522 C C . LYS A 1 191 ? 5.715 -27.5 -15.438 1 98.75 191 LYS A C 1
ATOM 1524 O O . LYS A 1 191 ? 6.098 -28.656 -15.289 1 98.75 191 LYS A O 1
ATOM 1529 N N . TYR A 1 192 ? 5.098 -26.828 -14.461 1 98.75 192 TYR A N 1
ATOM 1530 C CA . TYR A 1 192 ? 5.004 -27.375 -13.109 1 98.75 192 TYR A CA 1
ATOM 1531 C C . TYR A 1 192 ? 3.676 -28.094 -12.906 1 98.75 192 TYR A C 1
ATOM 1533 O O . TYR A 1 192 ? 3.408 -28.609 -11.82 1 98.75 192 TYR A O 1
ATOM 1541 N N . GLY A 1 193 ? 2.865 -28.078 -13.953 1 98.69 193 GLY A N 1
ATOM 1542 C CA . GLY A 1 193 ? 1.604 -28.797 -13.891 1 98.69 193 GLY A CA 1
ATOM 1543 C C . GLY A 1 193 ? 0.622 -28.203 -12.898 1 98.69 193 GLY A C 1
ATOM 1544 O O . GLY A 1 193 ? -0.011 -28.938 -12.133 1 98.69 193 GLY A O 1
ATOM 1545 N N . SER A 1 194 ? 0.499 -26.906 -12.867 1 98.88 194 SER A N 1
ATOM 1546 C CA . SER A 1 194 ? -0.411 -26.25 -11.938 1 98.88 194 SER A CA 1
ATOM 1547 C C . SER A 1 194 ? -1.867 -26.547 -12.289 1 98.88 194 SER A C 1
ATOM 1549 O O . SER A 1 194 ? -2.273 -26.406 -13.445 1 98.88 194 SER A O 1
ATOM 1551 N N . ASP A 1 195 ? -2.57 -26.984 -11.312 1 98.94 195 ASP A N 1
ATOM 1552 C CA . ASP A 1 195 ? -4.008 -27.188 -11.484 1 98.94 195 ASP A CA 1
ATOM 1553 C C . ASP A 1 195 ? -4.762 -25.859 -11.336 1 98.94 195 ASP A C 1
ATOM 1555 O O . ASP A 1 195 ? -5.812 -25.672 -11.945 1 98.94 195 ASP A O 1
ATOM 1559 N N . ILE A 1 196 ? -4.266 -25.016 -10.453 1 98.94 196 ILE A N 1
ATOM 1560 C CA . ILE A 1 196 ? -4.84 -23.688 -10.195 1 98.94 196 ILE A CA 1
ATOM 1561 C C . ILE A 1 196 ? -3.744 -22.625 -10.273 1 98.94 196 ILE A C 1
ATOM 1563 O O . ILE A 1 196 ? -2.627 -22.844 -9.797 1 98.94 196 ILE A O 1
ATOM 1567 N N . HIS A 1 197 ? -4.008 -21.5 -10.945 1 99 197 HIS A N 1
ATOM 1568 C CA . HIS A 1 197 ? -3.15 -20.328 -10.891 1 99 197 HIS A CA 1
ATOM 1569 C C . HIS A 1 197 ? -3.896 -19.125 -10.32 1 99 197 HIS A C 1
ATOM 1571 O O . HIS A 1 197 ? -4.992 -18.797 -10.773 1 99 197 HIS A O 1
ATOM 1577 N N . TYR A 1 198 ? -3.322 -18.531 -9.281 1 99 198 TYR A N 1
ATOM 1578 C CA . TYR A 1 198 ? -3.854 -17.328 -8.648 1 99 198 TYR A CA 1
ATOM 1579 C C . TYR A 1 198 ? -3.127 -16.094 -9.141 1 99 198 TYR A C 1
ATOM 1581 O O . TYR A 1 198 ? -1.897 -16.016 -9.094 1 99 198 TYR A O 1
ATOM 1589 N N . GLY A 1 199 ? -3.861 -15.109 -9.656 1 98.94 199 GLY A N 1
ATOM 1590 C CA . GLY A 1 199 ? -3.23 -13.883 -10.117 1 98.94 199 GLY A CA 1
ATOM 1591 C C . GLY A 1 199 ? -4.18 -12.703 -10.156 1 98.94 199 GLY A C 1
ATOM 1592 O O . GLY A 1 199 ? -5.398 -12.883 -10.258 1 98.94 199 GLY A O 1
ATOM 1593 N N . ASP A 1 200 ? -3.658 -11.484 -10.148 1 98.88 200 ASP A N 1
ATOM 1594 C CA . ASP A 1 200 ? -4.496 -10.289 -10.102 1 98.88 200 ASP A CA 1
ATOM 1595 C C . ASP A 1 200 ? -4.762 -9.742 -11.5 1 98.88 200 ASP A C 1
ATOM 1597 O O . ASP A 1 200 ? -5.746 -9.031 -11.727 1 98.88 200 ASP A O 1
ATOM 1601 N N . SER A 1 201 ? -3.85 -10.016 -12.453 1 98.19 201 SER A N 1
ATOM 1602 C CA . SER A 1 201 ? -3.896 -9.32 -13.734 1 98.19 201 SER A CA 1
ATOM 1603 C C . SER A 1 201 ? -4.711 -10.102 -14.758 1 98.19 201 SER A C 1
ATOM 1605 O O . SE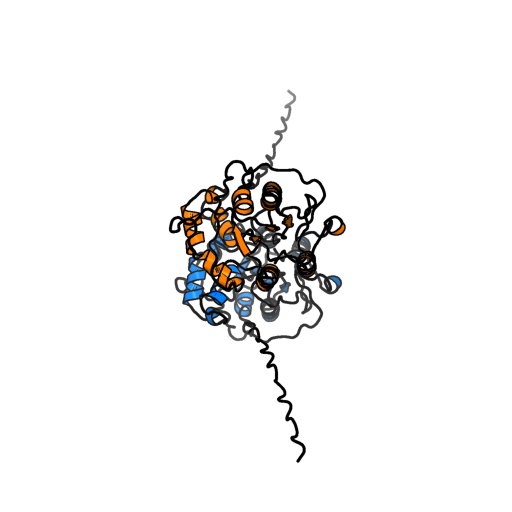R A 1 201 ? -4.949 -11.297 -14.594 1 98.19 201 SER A O 1
ATOM 1607 N N . ASP A 1 202 ? -5.145 -9.383 -15.844 1 98.38 202 ASP A N 1
ATOM 1608 C CA . ASP A 1 202 ? -5.773 -10.047 -16.984 1 98.38 202 ASP A CA 1
ATOM 1609 C C . ASP A 1 202 ? -4.848 -11.102 -17.578 1 98.38 202 ASP A C 1
ATOM 1611 O O . ASP A 1 202 ? -5.281 -12.203 -17.906 1 98.38 202 ASP A O 1
ATOM 1615 N N . ASP A 1 203 ? -3.553 -10.789 -17.625 1 98.12 203 ASP A N 1
ATOM 1616 C CA . ASP A 1 203 ? -2.572 -11.703 -18.203 1 98.12 203 ASP A CA 1
ATOM 1617 C C . ASP A 1 203 ? -2.467 -12.984 -17.391 1 98.12 203 ASP A C 1
ATOM 1619 O O . ASP A 1 203 ? -2.219 -14.062 -17.938 1 98.12 203 ASP A O 1
ATOM 1623 N N . ASP A 1 204 ? -2.646 -12.891 -16.094 1 98.75 204 ASP A N 1
ATOM 1624 C CA . ASP A 1 204 ? -2.631 -14.078 -15.258 1 98.75 204 ASP A CA 1
ATOM 1625 C C . ASP A 1 204 ? -3.777 -15.023 -15.617 1 98.75 204 ASP A C 1
ATOM 1627 O O . ASP A 1 204 ? -3.592 -16.234 -15.672 1 98.75 204 ASP A O 1
ATOM 1631 N N . ILE A 1 205 ? -4.953 -14.461 -15.836 1 98.88 205 ILE A N 1
ATOM 1632 C CA . ILE A 1 205 ? -6.137 -15.25 -16.156 1 98.88 205 ILE A CA 1
ATOM 1633 C C . ILE A 1 205 ? -5.934 -15.953 -17.5 1 98.88 205 ILE A C 1
ATOM 1635 O O . ILE A 1 205 ? -6.16 -17.156 -17.625 1 98.88 205 ILE A O 1
ATOM 1639 N N . HIS A 1 206 ? -5.426 -15.234 -18.406 1 98.81 206 HIS A N 1
ATOM 1640 C CA . HIS A 1 206 ? -5.238 -15.805 -19.734 1 98.81 206 HIS A CA 1
ATOM 1641 C C . HIS A 1 206 ? -4.078 -16.797 -19.75 1 98.81 206 HIS A C 1
ATOM 1643 O O . HIS A 1 206 ? -4.133 -17.812 -20.453 1 98.81 206 HIS A O 1
ATOM 1649 N N . ALA A 1 207 ? -3.008 -16.516 -19.016 1 98.88 207 ALA A N 1
ATOM 1650 C CA . ALA A 1 207 ? -1.902 -17.469 -18.906 1 98.88 207 ALA A CA 1
ATOM 1651 C C . ALA A 1 207 ? -2.369 -18.797 -18.297 1 98.88 207 ALA A C 1
ATOM 1653 O O . ALA A 1 207 ? -1.991 -19.859 -18.781 1 98.88 207 ALA A O 1
ATOM 1654 N N . ALA A 1 208 ? -3.162 -18.703 -17.25 1 98.94 208 ALA A N 1
ATOM 1655 C CA . ALA A 1 208 ? -3.709 -19.906 -16.625 1 98.94 208 ALA A CA 1
ATOM 1656 C C . ALA A 1 208 ? -4.52 -20.719 -17.641 1 98.94 208 ALA A C 1
ATOM 1658 O O . ALA A 1 208 ? -4.312 -21.922 -17.781 1 98.94 208 ALA A O 1
ATOM 1659 N N . ARG A 1 209 ? -5.363 -20.078 -18.375 1 98.75 209 ARG A N 1
ATOM 1660 C CA . ARG A 1 209 ? -6.215 -20.734 -19.344 1 98.75 209 ARG A CA 1
ATOM 1661 C C . ARG A 1 209 ? -5.379 -21.359 -20.469 1 98.75 209 ARG A C 1
ATOM 1663 O O . ARG A 1 209 ? -5.609 -22.5 -20.859 1 98.75 209 ARG A O 1
ATOM 1670 N N . GLU A 1 210 ? -4.465 -20.547 -20.922 1 98.62 210 GLU A N 1
ATOM 1671 C CA . GLU A 1 210 ? -3.586 -21.031 -21.984 1 98.62 210 GLU A CA 1
ATOM 1672 C C . GLU A 1 210 ? -2.83 -22.281 -21.562 1 98.62 210 GLU A C 1
ATOM 1674 O O . GLU A 1 210 ? -2.58 -23.172 -22.375 1 98.62 210 GLU A O 1
ATOM 1679 N N . ALA A 1 211 ? -2.51 -22.422 -20.297 1 98.81 211 ALA A N 1
ATOM 1680 C CA . ALA A 1 211 ? -1.722 -23.516 -19.766 1 98.81 211 ALA A CA 1
ATOM 1681 C C . ALA A 1 211 ? -2.623 -24.656 -19.297 1 98.81 211 ALA A C 1
ATOM 1683 O O . ALA A 1 211 ? -2.137 -25.719 -18.875 1 98.81 211 ALA A O 1
ATOM 1684 N N . GLY A 1 212 ? -3.938 -24.453 -19.281 1 98.69 212 GLY A N 1
ATOM 1685 C CA . GLY A 1 212 ? -4.879 -25.5 -18.891 1 98.69 212 GLY A CA 1
ATOM 1686 C C . GLY A 1 212 ? -5.129 -25.531 -17.406 1 98.69 212 GLY A C 1
ATOM 1687 O O . GLY A 1 212 ? -5.598 -26.547 -16.875 1 98.69 212 GLY A O 1
ATOM 1688 N N . ALA A 1 213 ? -4.801 -24.516 -16.734 1 98.94 213 ALA A N 1
ATOM 1689 C CA . ALA A 1 213 ? -5.043 -24.422 -15.297 1 98.94 213 ALA A CA 1
ATOM 1690 C C . ALA A 1 213 ? -6.32 -23.641 -15.008 1 98.94 213 ALA A C 1
ATOM 1692 O O . ALA A 1 213 ? -6.738 -22.797 -15.805 1 98.94 213 ALA A O 1
ATOM 1693 N N . ARG A 1 214 ? -6.941 -23.938 -13.875 1 98.88 214 ARG A N 1
ATOM 1694 C CA . ARG A 1 214 ? -8.047 -23.141 -13.336 1 98.88 214 ARG A CA 1
ATOM 1695 C C . ARG A 1 214 ? -7.566 -21.766 -12.898 1 98.88 214 ARG A C 1
ATOM 1697 O O . ARG A 1 214 ? -6.691 -21.656 -12.039 1 98.88 214 ARG A O 1
ATOM 1704 N N . PRO A 1 215 ? -8.109 -20.719 -13.539 1 98.88 215 PRO A N 1
ATOM 1705 C CA . PRO A 1 215 ? -7.734 -19.359 -13.086 1 98.88 215 PRO A CA 1
ATOM 1706 C C . PRO A 1 215 ? -8.57 -18.891 -11.906 1 98.88 215 PRO A C 1
ATOM 1708 O O . PRO A 1 215 ? -9.805 -19 -11.93 1 98.88 215 PRO A O 1
ATOM 1711 N N . ILE A 1 216 ? -7.961 -18.406 -10.891 1 98.94 216 ILE A N 1
ATOM 1712 C CA . ILE A 1 216 ? -8.656 -17.688 -9.82 1 98.94 216 ILE A CA 1
ATOM 1713 C C . ILE A 1 216 ? -8.109 -16.266 -9.703 1 98.94 216 ILE A C 1
ATOM 1715 O O . ILE A 1 216 ? -6.914 -16.078 -9.469 1 98.94 216 ILE A O 1
ATOM 1719 N N . ARG A 1 217 ? -9.008 -15.312 -9.906 1 98.94 217 ARG A N 1
ATOM 1720 C CA . ARG A 1 217 ? -8.672 -13.891 -9.898 1 98.94 217 ARG A CA 1
ATOM 1721 C C . ARG A 1 217 ? -8.516 -13.367 -8.477 1 98.94 217 ARG A C 1
ATOM 1723 O O . ARG A 1 217 ? -9.383 -13.594 -7.629 1 98.94 217 ARG A O 1
ATOM 1730 N N . ILE A 1 218 ? -7.418 -12.719 -8.219 1 98.94 218 ILE A N 1
ATOM 1731 C CA . ILE A 1 218 ? -7.18 -12 -6.969 1 98.94 218 ILE A CA 1
ATOM 1732 C C . ILE A 1 218 ? -7.449 -10.508 -7.168 1 98.94 218 ILE A C 1
ATOM 1734 O O . ILE A 1 218 ? -7.055 -9.93 -8.188 1 98.94 218 ILE A O 1
ATOM 1738 N N . LEU A 1 219 ? -8.117 -9.906 -6.207 1 98.62 219 LEU A N 1
ATOM 1739 C CA . LEU A 1 219 ? -8.398 -8.484 -6.312 1 98.62 219 LEU A CA 1
ATOM 1740 C C . LEU A 1 219 ? -7.137 -7.66 -6.07 1 98.62 219 LEU A C 1
ATOM 1742 O O . LEU A 1 219 ? -6.414 -7.891 -5.098 1 98.62 219 LEU A O 1
ATOM 1746 N N . ARG A 1 220 ? -6.875 -6.758 -7.031 1 98.5 220 ARG A N 1
ATOM 1747 C CA . ARG A 1 220 ? -5.793 -5.797 -6.859 1 98.5 220 ARG A CA 1
ATOM 1748 C C . ARG A 1 220 ? -6.18 -4.707 -5.863 1 98.5 220 ARG A C 1
ATOM 1750 O O . ARG A 1 220 ? -7.309 -4.211 -5.891 1 98.5 220 ARG A O 1
ATOM 1757 N N . ALA A 1 221 ? -5.258 -4.391 -4.898 1 98.06 221 ALA A N 1
ATOM 1758 C CA . ALA A 1 221 ? -5.543 -3.354 -3.908 1 98.06 221 ALA A CA 1
ATOM 1759 C C . ALA A 1 221 ? -5.809 -2.012 -4.582 1 98.06 221 ALA A C 1
ATOM 1761 O O . ALA A 1 221 ? -5.141 -1.657 -5.559 1 98.06 221 ALA A O 1
ATOM 1762 N N . PRO A 1 222 ? -6.703 -1.171 -4.023 1 96.69 222 PRO A N 1
ATOM 1763 C CA . PRO A 1 222 ? -7.09 0.088 -4.668 1 96.69 222 PRO A CA 1
ATOM 1764 C C . PRO A 1 222 ? -5.93 1.075 -4.777 1 96.69 222 PRO A C 1
ATOM 1766 O O . PRO A 1 222 ? -5.934 1.942 -5.652 1 96.69 222 PRO A O 1
ATOM 1769 N N . ASN A 1 223 ? -5.016 1.009 -3.838 1 97.62 223 ASN A N 1
ATOM 1770 C CA . ASN A 1 223 ? -3.912 1.966 -3.855 1 97.62 223 ASN A CA 1
ATOM 1771 C C . ASN A 1 223 ? -2.695 1.405 -4.586 1 97.62 223 ASN A C 1
ATOM 1773 O O . ASN A 1 223 ? -1.581 1.9 -4.414 1 97.62 223 ASN A O 1
ATOM 1777 N N . SER A 1 224 ? -2.881 0.296 -5.395 1 97.81 224 SER A N 1
ATOM 1778 C CA . SER A 1 224 ? -1.829 -0.154 -6.297 1 97.81 224 SER A CA 1
ATOM 1779 C C . SER A 1 224 ? -1.467 0.929 -7.309 1 97.81 224 SER A C 1
ATOM 1781 O O . SER A 1 224 ? -2.34 1.654 -7.789 1 97.81 224 SER A O 1
ATOM 1783 N N . THR A 1 225 ? -0.149 0.992 -7.621 1 96.81 225 THR A N 1
ATOM 1784 C CA . THR A 1 225 ? 0.287 1.928 -8.648 1 96.81 225 THR A CA 1
ATOM 1785 C C . THR A 1 225 ? 0.143 1.309 -10.039 1 96.81 225 THR A C 1
ATOM 1787 O O . THR A 1 225 ? 0.398 1.969 -11.047 1 96.81 225 THR A O 1
ATOM 1790 N N . ASN A 1 226 ? -0.213 -0.012 -10.062 1 95.94 226 ASN A N 1
ATOM 1791 C CA . ASN A 1 226 ? -0.492 -0.688 -11.32 1 95.94 226 ASN A CA 1
ATOM 1792 C C . ASN A 1 226 ? -1.924 -0.438 -11.789 1 95.94 226 ASN A C 1
ATOM 1794 O O . ASN A 1 226 ? -2.826 -1.221 -11.484 1 95.94 226 ASN A O 1
ATOM 1798 N N . LEU A 1 227 ? -2.092 0.69 -12.57 1 93.62 227 LEU A N 1
ATOM 1799 C CA . LEU A 1 227 ? -3.396 1.173 -13.008 1 93.62 227 LEU A CA 1
ATOM 1800 C C . LEU A 1 227 ? -3.547 1.044 -14.516 1 93.62 227 LEU A C 1
ATOM 1802 O O . LEU A 1 227 ? -2.555 1.071 -15.25 1 93.62 227 LEU A O 1
ATOM 1806 N N . PRO A 1 228 ? -4.766 0.896 -15.031 1 95 228 PRO A N 1
ATOM 1807 C CA . PRO A 1 228 ? -6.035 0.824 -14.297 1 95 228 PRO A CA 1
ATOM 1808 C C . PRO A 1 228 ? -6.227 -0.511 -13.586 1 95 228 PRO A C 1
ATOM 1810 O O . PRO A 1 228 ? -5.621 -1.515 -13.969 1 95 228 PRO A O 1
ATOM 1813 N N . LEU A 1 229 ? -7.062 -0.476 -12.539 1 96.81 229 LEU A N 1
ATOM 1814 C CA . LEU A 1 229 ? -7.426 -1.733 -11.898 1 96.81 229 LEU A CA 1
ATOM 1815 C C . LEU A 1 229 ? -8.133 -2.664 -12.875 1 96.81 229 LEU A C 1
ATOM 1817 O O . LEU A 1 229 ? -9.031 -2.24 -13.602 1 96.81 229 LEU A O 1
ATOM 1821 N N . PRO A 1 230 ? -7.703 -3.939 -12.914 1 96.81 230 PRO A N 1
ATOM 1822 C CA . PRO A 1 230 ? -8.398 -4.867 -13.812 1 96.81 230 PRO A CA 1
ATOM 1823 C C . PRO A 1 230 ? -9.828 -5.168 -13.352 1 96.81 230 PRO A C 1
ATOM 1825 O O . PRO A 1 230 ? -10.117 -5.125 -12.156 1 96.81 230 PRO A O 1
ATOM 1828 N N . GLU A 1 231 ? -10.68 -5.441 -14.328 1 96.94 231 GLU A N 1
ATOM 1829 C CA . GLU A 1 231 ? -12.047 -5.836 -14.031 1 96.94 231 GLU A CA 1
ATOM 1830 C C . GLU A 1 231 ? -12.125 -7.309 -13.641 1 96.94 231 GLU A C 1
ATOM 1832 O O . GLU A 1 231 ? -12.367 -8.164 -14.5 1 96.94 231 GLU A O 1
ATOM 1837 N N . ALA A 1 232 ? -12.016 -7.551 -12.375 1 98.31 232 ALA A N 1
ATOM 1838 C CA . ALA A 1 232 ? -12.016 -8.922 -11.875 1 98.31 232 ALA A CA 1
ATOM 1839 C C . ALA A 1 232 ? -13.336 -9.617 -12.188 1 98.31 232 ALA A C 1
ATOM 1841 O O . ALA A 1 232 ? -14.414 -9.07 -11.93 1 98.31 232 ALA A O 1
ATOM 1842 N N . GLY A 1 233 ? -13.266 -10.797 -12.719 1 98.25 233 GLY A N 1
ATOM 1843 C CA . GLY A 1 233 ? -14.461 -11.523 -13.125 1 98.25 233 GLY A CA 1
ATOM 1844 C C . GLY A 1 233 ? -14.906 -11.188 -14.539 1 98.25 233 GLY A C 1
ATOM 1845 O O . GLY A 1 233 ? -15.836 -11.805 -15.062 1 98.25 233 GLY A O 1
ATOM 1846 N N . GLY A 1 234 ? -14.234 -10.297 -15.156 1 97.81 234 GLY A N 1
ATOM 1847 C CA . GLY A 1 234 ? -14.641 -9.797 -16.453 1 97.81 234 GLY A CA 1
ATOM 1848 C C . GLY A 1 234 ? -14.539 -10.836 -17.562 1 97.81 234 GLY A C 1
ATOM 1849 O O . GLY A 1 234 ? -15.109 -10.664 -18.641 1 97.81 234 GLY A O 1
ATOM 1850 N N . TYR A 1 235 ? -13.812 -11.906 -17.375 1 98.19 235 TYR A N 1
ATOM 1851 C CA . TYR A 1 235 ? -13.688 -12.992 -18.344 1 98.19 235 TYR A CA 1
ATOM 1852 C C . TYR A 1 235 ? -14.484 -14.211 -17.906 1 98.19 235 TYR A C 1
ATOM 1854 O O . TYR A 1 235 ? -14.289 -15.305 -18.438 1 98.19 235 TYR A O 1
ATOM 1862 N N . GLY A 1 236 ? -15.289 -14.008 -16.875 1 98.25 236 GLY A N 1
ATOM 1863 C CA . GLY A 1 236 ? -16.094 -15.102 -16.344 1 98.25 236 GLY A CA 1
ATOM 1864 C C . GLY A 1 236 ? -15.336 -15.977 -15.359 1 98.25 236 GLY A C 1
ATOM 1865 O O . GLY A 1 236 ? -15.852 -16.984 -14.891 1 98.25 236 GLY A O 1
ATOM 1866 N N . GLU A 1 237 ? -14.102 -15.641 -15.062 1 98.81 237 GLU A N 1
ATOM 1867 C CA . GLU A 1 237 ? -13.312 -16.391 -14.078 1 98.81 237 GLU A CA 1
ATOM 1868 C C . GLU A 1 237 ? -13.852 -16.172 -12.672 1 98.81 237 GLU A C 1
ATOM 1870 O O . GLU A 1 237 ? -14.578 -15.203 -12.414 1 98.81 237 GLU A O 1
ATOM 1875 N N . GLU A 1 238 ? -13.508 -17.047 -11.734 1 98.75 238 GLU A N 1
ATOM 1876 C CA . GLU A 1 238 ? -13.82 -16.875 -10.32 1 98.75 238 GLU A CA 1
ATOM 1877 C C . GLU A 1 238 ? -12.922 -15.828 -9.672 1 98.75 238 GLU A C 1
ATOM 1879 O O . GLU A 1 238 ? -11.727 -15.75 -9.977 1 98.75 238 GLU A O 1
ATOM 1884 N N . VAL A 1 239 ? -13.547 -15.031 -8.844 1 98.81 239 VAL A N 1
ATOM 1885 C CA . VAL A 1 239 ? -12.812 -14.023 -8.086 1 98.81 239 VAL A CA 1
ATOM 1886 C C . VAL A 1 239 ? -12.773 -14.406 -6.609 1 98.81 239 VAL A C 1
ATOM 1888 O O . VAL A 1 239 ? -13.82 -14.648 -6 1 98.81 239 VAL A O 1
ATOM 1891 N N . LEU A 1 240 ? -11.586 -14.539 -6.066 1 98.81 240 LEU A N 1
ATOM 1892 C CA . LEU A 1 240 ? -11.5 -14.828 -4.641 1 98.81 240 LEU A CA 1
ATOM 1893 C C . LEU A 1 240 ? -12.016 -13.656 -3.818 1 98.81 240 LEU A C 1
ATOM 1895 O O . LEU A 1 240 ? -11.508 -12.539 -3.928 1 98.81 240 LEU A O 1
ATOM 1899 N N . GLU A 1 241 ? -13.016 -13.922 -2.984 1 96.81 241 GLU A N 1
ATOM 1900 C CA . GLU A 1 241 ? -13.602 -12.875 -2.156 1 96.81 241 GLU A CA 1
ATOM 1901 C C . GLU A 1 241 ? -12.594 -12.359 -1.127 1 96.81 241 GLU A C 1
ATOM 1903 O O . GLU A 1 241 ? -11.75 -13.117 -0.643 1 96.81 241 GLU A O 1
ATOM 1908 N N . ASN A 1 242 ? -12.68 -11.07 -0.772 1 95.06 242 ASN A N 1
ATOM 1909 C CA . ASN A 1 242 ? -11.891 -10.438 0.281 1 95.06 242 ASN A CA 1
ATOM 1910 C C . ASN A 1 242 ? -10.398 -10.602 0.036 1 95.06 242 ASN A C 1
ATOM 1912 O O . ASN A 1 242 ? -9.633 -10.844 0.973 1 95.06 242 ASN A O 1
ATOM 1916 N N . SER A 1 243 ? -9.977 -10.484 -1.264 1 98.38 243 SER A N 1
ATOM 1917 C CA . SER A 1 243 ? -8.594 -10.82 -1.601 1 98.38 243 SER A CA 1
ATOM 1918 C C . SER A 1 243 ? -7.793 -9.578 -1.958 1 98.38 243 SER A C 1
ATOM 1920 O O . SER A 1 243 ? -6.664 -9.672 -2.439 1 98.38 243 SER A O 1
ATOM 1922 N N . ALA A 1 244 ? -8.359 -8.391 -1.695 1 97.81 244 ALA A N 1
ATOM 1923 C CA . ALA A 1 244 ? -7.672 -7.152 -2.053 1 97.81 244 ALA A CA 1
ATOM 1924 C C . ALA A 1 244 ? -6.461 -6.914 -1.152 1 97.81 244 ALA A C 1
ATOM 1926 O O . ALA A 1 244 ? -5.484 -6.289 -1.568 1 97.81 244 ALA A O 1
ATOM 1927 N N . TYR A 1 245 ? -6.586 -7.492 0.114 1 96.62 245 TYR A N 1
ATOM 1928 C CA . TYR A 1 245 ? -5.562 -7.18 1.108 1 96.62 245 TYR A CA 1
ATOM 1929 C C . TYR A 1 245 ? -5.055 -8.453 1.782 1 96.62 245 TYR A C 1
ATOM 1931 O O . TYR A 1 245 ? -3.924 -8.492 2.273 1 96.62 245 TYR A O 1
ATOM 1939 N N . MET B 1 1 ? -8.969 -52.719 45.125 1 27.31 1 MET B N 1
ATOM 1940 C CA . MET B 1 1 ? -8.227 -51.469 45 1 27.31 1 MET B CA 1
ATOM 1941 C C . MET B 1 1 ? -8.555 -50.781 43.688 1 27.31 1 MET B C 1
ATOM 1943 O O . MET B 1 1 ? -8.344 -51.312 42.594 1 27.31 1 MET B O 1
ATOM 1947 N N . LYS B 1 2 ? -9.648 -49.875 43.719 1 30.73 2 LYS B N 1
ATOM 1948 C CA . LYS B 1 2 ? -10.266 -49 42.688 1 30.73 2 LYS B CA 1
ATOM 1949 C C . LYS B 1 2 ? -9.25 -48.031 42.094 1 30.73 2 LYS B C 1
ATOM 1951 O O . LYS B 1 2 ? -8.641 -47.25 42.844 1 30.73 2 LYS B O 1
ATOM 1956 N N . LYS B 1 3 ? -8.492 -48.406 41.031 1 33.31 3 LYS B N 1
ATOM 1957 C CA . LYS B 1 3 ? -7.598 -47.531 40.25 1 33.31 3 LYS B CA 1
ATOM 1958 C C . LYS B 1 3 ? -8.32 -46.312 39.75 1 33.31 3 LYS B C 1
ATOM 1960 O O . LYS B 1 3 ? -9.305 -46.406 39 1 33.31 3 LYS B O 1
ATOM 1965 N N . VAL B 1 4 ? -8.328 -45.219 40.531 1 36.06 4 VAL B N 1
ATOM 1966 C CA . VAL B 1 4 ? -8.859 -43.906 40.094 1 36.06 4 VAL B CA 1
ATOM 1967 C C . VAL B 1 4 ? -8.07 -43.406 38.906 1 36.06 4 VAL B C 1
ATOM 1969 O O . VAL B 1 4 ? -6.84 -43.312 38.938 1 36.06 4 VAL B O 1
ATOM 1972 N N . LEU B 1 5 ? -8.547 -43.562 37.719 1 38.16 5 LEU B N 1
ATOM 1973 C CA . LEU B 1 5 ? -8.047 -43 36.469 1 38.16 5 LEU B CA 1
ATOM 1974 C C . LEU B 1 5 ? -7.953 -41.469 36.531 1 38.16 5 LEU B C 1
ATOM 1976 O O . LEU B 1 5 ? -8.969 -40.781 36.75 1 38.16 5 LEU B O 1
ATOM 1980 N N . VAL B 1 6 ? -6.828 -40.906 37 1 39.16 6 VAL B N 1
ATOM 1981 C CA . VAL B 1 6 ? -6.586 -39.469 37.031 1 39.16 6 VAL B CA 1
ATOM 1982 C C . VAL B 1 6 ? -6.582 -38.938 35.594 1 39.16 6 VAL B C 1
ATOM 1984 O O . VAL B 1 6 ? -5.828 -39.406 34.75 1 39.16 6 VAL B O 1
ATOM 1987 N N . SER B 1 7 ? -7.715 -38.469 35.031 1 37.47 7 SER B N 1
ATOM 1988 C CA . SER B 1 7 ? -7.828 -37.75 33.75 1 37.47 7 SER B CA 1
ATOM 1989 C C . SER B 1 7 ? -6.902 -36.562 33.719 1 37.47 7 SER B C 1
ATOM 1991 O O . SER B 1 7 ? -6.906 -35.719 34.656 1 37.47 7 SER B O 1
ATOM 1993 N N . SER B 1 8 ? -5.77 -36.656 33.125 1 39.38 8 SER B N 1
ATOM 1994 C CA . SER B 1 8 ? -4.891 -35.531 32.844 1 39.38 8 SER B CA 1
ATOM 1995 C C . SER B 1 8 ? -5.598 -34.469 31.984 1 39.38 8 SER B C 1
ATOM 1997 O O . SER B 1 8 ? -6.129 -34.781 30.922 1 39.38 8 SER B O 1
ATOM 1999 N N . LEU B 1 9 ? -6.215 -33.406 32.562 1 38.97 9 LEU B N 1
ATOM 2000 C CA . LEU B 1 9 ? -6.707 -32.219 31.859 1 38.97 9 LEU B CA 1
ATOM 2001 C C . LEU B 1 9 ? -5.59 -31.562 31.078 1 38.97 9 LEU B C 1
ATOM 2003 O O . LEU B 1 9 ? -4.602 -31.109 31.656 1 38.97 9 LEU B O 1
ATOM 2007 N N . LEU B 1 10 ? -5.41 -31.891 29.828 1 39.47 10 LEU B N 1
ATOM 2008 C CA . LEU B 1 10 ? -4.547 -31.141 28.922 1 39.47 10 LEU B CA 1
ATOM 2009 C C . LEU B 1 10 ? -5 -29.688 28.812 1 39.47 10 LEU B C 1
ATOM 2011 O O . LEU B 1 10 ? -6.121 -29.406 28.391 1 39.47 10 LEU B O 1
ATOM 2015 N N . VAL B 1 11 ? -4.523 -28.766 29.641 1 38.56 11 VAL B N 1
ATOM 2016 C CA . VAL B 1 11 ? -4.715 -27.344 29.469 1 38.56 11 VAL B CA 1
ATOM 2017 C C . VAL B 1 11 ? -4.129 -26.891 28.125 1 38.56 11 VAL B C 1
ATOM 2019 O O . VAL B 1 11 ? -2.924 -27.016 27.906 1 38.56 11 VAL B O 1
ATOM 2022 N N . LEU B 1 12 ? -4.895 -26.922 27.062 1 40.78 12 LEU B N 1
ATOM 2023 C CA . LEU B 1 12 ? -4.512 -26.219 25.844 1 40.78 12 LEU B CA 1
ATOM 2024 C C . LEU B 1 12 ? -4.234 -24.75 26.109 1 40.78 12 LEU B C 1
ATOM 2026 O O . LEU B 1 12 ? -5.145 -24 26.484 1 40.78 12 LEU B O 1
ATOM 2030 N N . GLY B 1 13 ? -3.068 -24.438 26.484 1 36.81 13 GLY B N 1
ATOM 2031 C CA . GLY B 1 13 ? -2.668 -23.031 26.547 1 36.81 13 GLY B CA 1
ATOM 2032 C C . GLY B 1 13 ? -2.91 -22.281 25.266 1 36.81 13 GLY B C 1
ATOM 2033 O O . GLY B 1 13 ? -2.375 -22.641 24.219 1 36.81 13 GLY B O 1
ATOM 2034 N N . ILE B 1 14 ? -4.035 -21.625 25.062 1 42.09 14 ILE B N 1
ATOM 2035 C CA . ILE B 1 14 ? -4.227 -20.641 24.016 1 42.09 14 ILE B CA 1
ATOM 2036 C C . ILE B 1 14 ? -3.189 -19.531 24.156 1 42.09 14 ILE B C 1
ATOM 2038 O O . ILE B 1 14 ? -3.182 -18.797 25.156 1 42.09 14 ILE B O 1
ATOM 2042 N N . THR B 1 15 ? -2.092 -19.656 23.531 1 39.47 15 THR B N 1
ATOM 2043 C CA . THR B 1 15 ? -1.204 -18.5 23.422 1 39.47 15 THR B CA 1
ATOM 2044 C C . THR B 1 15 ? -1.894 -17.359 22.688 1 39.47 15 THR B C 1
ATOM 2046 O O . THR B 1 15 ? -2.18 -17.469 21.484 1 39.47 15 THR B O 1
ATOM 2049 N N . ILE B 1 16 ? -2.617 -16.547 23.344 1 39.25 16 ILE B N 1
ATOM 2050 C CA . ILE B 1 16 ? -3.037 -15.266 22.781 1 39.25 16 ILE B CA 1
ATOM 2051 C C . ILE B 1 16 ? -1.81 -14.438 22.422 1 39.25 16 ILE B C 1
ATOM 2053 O O . ILE B 1 16 ? -1.044 -14.023 23.297 1 39.25 16 ILE B O 1
ATOM 2057 N N . THR B 1 17 ? -1.353 -14.672 21.25 1 41.28 17 THR B N 1
ATOM 2058 C CA . THR B 1 17 ? -0.342 -13.719 20.797 1 41.28 17 THR B CA 1
ATOM 2059 C C . THR B 1 17 ? -0.863 -12.289 20.906 1 41.28 17 THR B C 1
ATOM 2061 O O . THR B 1 17 ? -1.792 -11.906 20.203 1 41.28 17 THR B O 1
ATOM 2064 N N . LEU B 1 18 ? -0.704 -11.703 22 1 42.62 18 LEU B N 1
ATOM 2065 C CA . LEU B 1 18 ? -0.95 -10.273 22.156 1 42.62 18 LEU B CA 1
ATOM 2066 C C . LEU B 1 18 ? -0.205 -9.484 21.078 1 42.62 18 LEU B C 1
ATOM 2068 O O . LEU B 1 18 ? 1.028 -9.469 21.062 1 42.62 18 LEU B O 1
ATOM 2072 N N . GLN B 1 19 ? -0.892 -9.344 20.016 1 49.66 19 GLN B N 1
ATOM 2073 C CA . GLN B 1 19 ? -0.318 -8.383 19.078 1 49.66 19 GLN B CA 1
ATOM 2074 C C . GLN B 1 19 ? 0.011 -7.066 19.781 1 49.66 19 GLN B C 1
ATOM 2076 O O . GLN B 1 19 ? -0.871 -6.422 20.344 1 49.66 19 GLN B O 1
ATOM 2081 N N . THR B 1 20 ? 1.216 -6.879 20.156 1 50.62 20 THR B N 1
ATOM 2082 C CA . THR B 1 20 ? 1.66 -5.602 20.703 1 50.62 20 THR B CA 1
ATOM 2083 C C . THR B 1 20 ? 1.35 -4.461 19.734 1 50.62 20 THR B C 1
ATOM 2085 O O . THR B 1 20 ? 1.728 -4.512 18.562 1 50.62 20 THR B O 1
ATOM 2088 N N . VAL B 1 21 ? 0.254 -3.777 19.953 1 54.72 21 VAL B N 1
ATOM 2089 C CA . VAL B 1 21 ? -0.098 -2.566 19.219 1 54.72 21 VAL B CA 1
ATOM 2090 C C . VAL B 1 21 ? 0.801 -1.414 19.656 1 54.72 21 VAL B C 1
ATOM 2092 O O . VAL B 1 21 ? 1.067 -1.25 20.859 1 54.72 21 VAL B O 1
ATOM 2095 N N . VAL B 1 22 ? 1.646 -0.943 18.734 1 57.47 22 VAL B N 1
ATOM 2096 C CA . VAL B 1 22 ? 2.398 0.27 19.047 1 57.47 22 VAL B CA 1
ATOM 2097 C C . VAL B 1 22 ? 1.443 1.454 19.156 1 57.47 22 VAL B C 1
ATOM 2099 O O . VAL B 1 22 ? 0.717 1.774 18.219 1 57.47 22 VAL B O 1
ATOM 2102 N N . GLU B 1 23 ? 1.217 1.982 20.359 1 61.34 23 GLU B N 1
ATOM 2103 C CA . GLU B 1 23 ? 0.392 3.174 20.547 1 61.34 23 GLU B CA 1
ATOM 2104 C C . GLU B 1 23 ? 1.249 4.434 20.609 1 61.34 23 GLU B C 1
ATOM 2106 O O . GLU B 1 23 ? 2.297 4.449 21.25 1 61.34 23 GLU B O 1
ATOM 2111 N N . ALA B 1 24 ? 0.928 5.406 19.625 1 75.81 24 ALA B N 1
ATOM 2112 C CA . ALA B 1 24 ? 1.523 6.738 19.719 1 75.81 24 ALA B CA 1
ATOM 2113 C C . ALA B 1 24 ? 1.443 7.277 21.141 1 75.81 24 ALA B C 1
ATOM 2115 O O . ALA B 1 24 ? 0.543 6.91 21.906 1 75.81 24 ALA B O 1
ATOM 2116 N N . LYS B 1 25 ? 2.348 8.195 21.406 1 73.06 25 LYS B N 1
ATOM 2117 C CA . LYS B 1 25 ? 2.369 8.773 22.75 1 73.06 25 LYS B CA 1
ATOM 2118 C C . LYS B 1 25 ? 1.202 9.742 22.953 1 73.06 25 LYS B C 1
ATOM 2120 O O . LYS B 1 25 ? 0.655 10.273 21.984 1 73.06 25 LYS B O 1
ATOM 2125 N N . GLY B 1 26 ? 0.659 9.859 24.125 1 81.25 26 GLY B N 1
ATOM 2126 C CA . GLY B 1 26 ? -0.497 10.656 24.516 1 81.25 26 GLY B CA 1
ATOM 2127 C C . GLY B 1 26 ? -1.604 9.828 25.141 1 81.25 26 GLY B C 1
ATOM 2128 O O . GLY B 1 26 ? -1.66 8.609 24.953 1 81.25 26 GLY B O 1
ATOM 2129 N N . PRO B 1 27 ? -2.479 10.516 25.766 1 87.81 27 PRO B N 1
ATOM 2130 C CA . PRO B 1 27 ? -3.576 9.773 26.391 1 87.81 27 PRO B CA 1
ATOM 2131 C C . PRO B 1 27 ? -4.492 9.109 25.359 1 87.81 27 PRO B C 1
ATOM 2133 O O . PRO B 1 27 ? -4.781 9.703 24.312 1 87.81 27 PRO B O 1
ATOM 2136 N N . LYS B 1 28 ? -4.855 7.898 25.625 1 89.38 28 LYS B N 1
ATOM 2137 C CA . LYS B 1 28 ? -5.852 7.215 24.797 1 89.38 28 LYS B CA 1
ATOM 2138 C C . LYS B 1 28 ? -7.266 7.539 25.266 1 89.38 28 LYS B C 1
ATOM 2140 O O . LYS B 1 28 ? -7.59 7.363 26.438 1 89.38 28 LYS B O 1
ATOM 2145 N N . VAL B 1 29 ? -7.957 8.062 24.375 1 94.81 29 VAL B N 1
ATOM 2146 C CA . VAL B 1 29 ? -9.312 8.5 24.672 1 94.81 29 VAL B CA 1
ATOM 2147 C C . VAL B 1 29 ? -10.32 7.562 24.016 1 94.81 29 VAL B C 1
ATOM 2149 O O . VAL B 1 29 ? -10.18 7.223 22.828 1 94.81 29 VAL B O 1
ATOM 2152 N N . ALA B 1 30 ? -11.281 7.145 24.797 1 96.56 30 ALA B N 1
ATOM 2153 C CA . ALA B 1 30 ? -12.328 6.297 24.234 1 96.56 30 ALA B CA 1
ATOM 2154 C C . ALA B 1 30 ? -13.148 7.055 23.188 1 96.56 30 ALA B C 1
ATOM 2156 O O . ALA B 1 30 ? -13.398 8.25 23.328 1 96.56 30 ALA B O 1
ATOM 2157 N N . TYR B 1 31 ? -13.508 6.301 22.188 1 97.56 31 TYR B N 1
ATOM 2158 C CA . TYR B 1 31 ? -14.398 6.902 21.188 1 97.56 31 TYR B CA 1
ATOM 2159 C C . TYR B 1 31 ? -15.727 7.309 21.828 1 97.56 31 TYR B C 1
ATOM 2161 O O . TYR B 1 31 ? -16.219 6.633 22.734 1 97.56 31 TYR B O 1
ATOM 2169 N N . THR B 1 32 ? -16.312 8.367 21.359 1 97.38 32 THR B N 1
ATOM 2170 C CA . THR B 1 32 ? -17.562 8.875 21.906 1 97.38 32 THR B CA 1
ATOM 2171 C C . THR B 1 32 ? -18.75 8.391 21.078 1 97.38 32 THR B C 1
ATOM 2173 O O . THR B 1 32 ? -19.906 8.547 21.484 1 97.38 32 THR B O 1
ATOM 2176 N N . GLN B 1 33 ? -18.531 7.801 19.938 1 97.06 33 GLN B N 1
ATOM 2177 C CA . GLN B 1 33 ? -19.531 7.223 19.031 1 97.06 33 GLN B CA 1
ATOM 2178 C C . GLN B 1 33 ? -18.906 6.199 18.094 1 97.06 33 GLN B C 1
ATOM 2180 O O . GLN B 1 33 ? -17.688 6.039 18.078 1 97.06 33 GLN B O 1
ATOM 2185 N N . GLU B 1 34 ? -19.812 5.531 17.328 1 96 34 GLU B N 1
ATOM 2186 C CA . GLU B 1 34 ? -19.312 4.594 16.328 1 96 34 GLU B CA 1
ATOM 2187 C C . GLU B 1 34 ? -18.719 5.332 15.133 1 96 34 GLU B C 1
ATOM 2189 O O . GLU B 1 34 ? -19.266 6.328 14.664 1 96 34 GLU B O 1
ATOM 2194 N N . GLY B 1 35 ? -17.516 4.879 14.758 1 97.25 35 GLY B N 1
ATOM 2195 C CA . GLY B 1 35 ? -16.859 5.418 13.578 1 97.25 35 GLY B CA 1
ATOM 2196 C C . GLY B 1 35 ? -16.812 4.438 12.422 1 97.25 35 GLY B C 1
ATOM 2197 O O . GLY B 1 35 ? -17.484 3.408 12.445 1 97.25 35 GLY B O 1
ATOM 2198 N N . MET B 1 36 ? -16.109 4.84 11.383 1 97.12 36 MET B N 1
ATOM 2199 C CA . MET B 1 36 ? -15.992 3.986 10.203 1 97.12 36 MET B CA 1
ATOM 2200 C C . MET B 1 36 ? -14.523 3.76 9.852 1 97.12 36 MET B C 1
ATOM 2202 O O . MET B 1 36 ? -13.641 4.449 10.367 1 97.12 36 MET B O 1
ATOM 2206 N N . THR B 1 37 ? -14.281 2.764 9.109 1 96.56 37 THR B N 1
ATOM 2207 C CA . THR B 1 37 ? -12.984 2.527 8.477 1 96.56 37 THR B CA 1
ATOM 2208 C C . THR B 1 37 ? -13.133 2.416 6.961 1 96.56 37 THR B C 1
ATOM 2210 O O . THR B 1 37 ? -14.258 2.396 6.445 1 96.56 37 THR B O 1
ATOM 2213 N N . ALA B 1 38 ? -12.016 2.414 6.316 1 93.88 38 ALA B N 1
ATOM 2214 C CA . ALA B 1 38 ? -12.055 2.244 4.863 1 93.88 38 ALA B CA 1
ATOM 2215 C C . ALA B 1 38 ? -12.586 0.864 4.488 1 93.88 38 ALA B C 1
ATOM 2217 O O . ALA B 1 38 ? -12.992 0.639 3.344 1 93.88 38 ALA B O 1
ATOM 2218 N N . LEU B 1 39 ? -12.633 -0.08 5.391 1 91.25 39 LEU B N 1
ATOM 2219 C CA . LEU B 1 39 ? -13.07 -1.445 5.117 1 91.25 39 LEU B CA 1
ATOM 2220 C C . LEU B 1 39 ? -14.562 -1.598 5.375 1 91.25 39 LEU B C 1
ATOM 2222 O O . LEU B 1 39 ? -15.188 -2.545 4.891 1 91.25 39 LEU B O 1
ATOM 2226 N N . SER B 1 40 ? -15.07 -0.712 6.223 1 87.25 40 SER B N 1
ATOM 2227 C CA . SER B 1 40 ? -16.453 -0.918 6.637 1 87.25 40 SER B CA 1
ATOM 2228 C C . SER B 1 40 ? -17.25 0.374 6.543 1 87.25 40 SER B C 1
ATOM 2230 O O . SER B 1 40 ? -16.906 1.379 7.164 1 87.25 40 SER B O 1
ATOM 2232 N N . ASP B 1 41 ? -18.328 0.238 5.852 1 80.44 41 ASP B N 1
ATOM 2233 C CA . ASP B 1 41 ? -19.234 1.384 5.738 1 80.44 41 ASP B CA 1
ATOM 2234 C C . ASP B 1 41 ? -20.453 1.214 6.637 1 80.44 41 ASP B C 1
ATOM 2236 O O . ASP B 1 41 ? -21.438 1.947 6.5 1 80.44 41 ASP B O 1
ATOM 2240 N N . THR B 1 42 ? -20.359 0.319 7.496 1 86.56 42 THR B N 1
ATOM 2241 C CA . THR B 1 42 ? -21.516 -0.02 8.328 1 86.56 42 THR B CA 1
ATOM 2242 C C . THR B 1 42 ? -22 1.203 9.102 1 86.56 42 THR B C 1
ATOM 2244 O O . THR B 1 42 ? -23.203 1.404 9.25 1 86.56 42 THR B O 1
ATOM 2247 N N . ASN B 1 43 ? -21.062 2.018 9.555 1 89.88 43 ASN B N 1
ATOM 2248 C CA . ASN B 1 43 ? -21.438 3.162 10.383 1 89.88 43 ASN B CA 1
ATOM 2249 C C . ASN B 1 43 ? -21.25 4.477 9.633 1 89.88 43 ASN B C 1
ATOM 2251 O O . ASN B 1 43 ? -21.094 5.531 10.25 1 89.88 43 ASN B O 1
ATOM 2255 N N . LYS B 1 44 ? -21.297 4.43 8.336 1 90.62 44 LYS B N 1
ATOM 2256 C CA . LYS B 1 44 ? -21.078 5.625 7.535 1 90.62 44 LYS B CA 1
ATOM 2257 C C . LYS B 1 44 ? -22.156 6.672 7.805 1 90.62 44 LYS B C 1
ATOM 2259 O O . LYS B 1 44 ? -21.875 7.875 7.801 1 90.62 44 LYS B O 1
ATOM 2264 N N . ASP B 1 45 ? -23.344 6.234 8.102 1 92.38 45 ASP B N 1
ATOM 2265 C CA . ASP B 1 45 ? -24.469 7.133 8.328 1 92.38 45 ASP B CA 1
ATOM 2266 C C . ASP B 1 45 ? -24.344 7.844 9.672 1 92.38 45 ASP B C 1
ATOM 2268 O O . ASP B 1 45 ? -25.016 8.844 9.914 1 92.38 45 ASP B O 1
ATOM 2272 N N . LYS B 1 46 ? -23.484 7.34 10.484 1 94 46 LYS B N 1
ATOM 2273 C CA . LYS B 1 46 ? -23.312 7.914 11.812 1 94 46 LYS B CA 1
ATOM 2274 C C . LYS B 1 46 ? -22.141 8.891 11.844 1 94 46 LYS B C 1
ATOM 2276 O O . LYS B 1 46 ? -21.906 9.547 12.859 1 94 46 LYS B O 1
ATOM 2281 N N . VAL B 1 47 ? -21.453 9.008 10.805 1 96.94 47 VAL B N 1
ATOM 2282 C CA . VAL B 1 47 ? -20.234 9.797 10.727 1 96.94 47 VAL B CA 1
ATOM 2283 C C . VAL B 1 47 ? -20.469 11.031 9.859 1 96.94 47 VAL B C 1
ATOM 2285 O O . VAL B 1 47 ? -21.156 10.953 8.836 1 96.94 47 VAL B O 1
ATOM 2288 N N . THR B 1 48 ? -20.062 12.164 10.328 1 97.31 48 THR B N 1
ATOM 2289 C CA . THR B 1 48 ? -20.094 13.375 9.508 1 97.31 48 THR B CA 1
ATOM 2290 C C . THR B 1 48 ? -18.953 13.359 8.484 1 97.31 48 THR B C 1
ATOM 2292 O O . THR B 1 48 ? -17.781 13.383 8.852 1 97.31 48 THR B O 1
ATOM 2295 N N . THR B 1 49 ? -19.359 13.289 7.219 1 97.81 49 THR B N 1
ATOM 2296 C CA . THR B 1 49 ? -18.359 13.32 6.16 1 97.81 49 THR B CA 1
ATOM 2297 C C . THR B 1 49 ? -18.328 14.688 5.484 1 97.81 49 THR B C 1
ATOM 2299 O O . THR B 1 49 ? -19.312 15.445 5.555 1 97.81 49 THR B O 1
ATOM 2302 N N . ILE B 1 50 ? -17.219 15.039 4.945 1 98.69 50 ILE B N 1
ATOM 2303 C CA . ILE B 1 50 ? -17.047 16.312 4.246 1 98.69 50 ILE B CA 1
ATOM 2304 C C . ILE B 1 50 ? -16.25 16.094 2.963 1 98.69 50 ILE B C 1
ATOM 2306 O O . ILE B 1 50 ? -15.352 15.242 2.92 1 98.69 50 ILE B O 1
ATOM 2310 N N . SER B 1 51 ? -16.547 16.781 1.863 1 98.69 51 SER B N 1
ATOM 2311 C CA . SER B 1 51 ? -15.812 16.719 0.609 1 98.69 51 SER B CA 1
ATOM 2312 C C . SER B 1 51 ? -14.805 17.859 0.508 1 98.69 51 SER B C 1
ATOM 2314 O O . SER B 1 51 ? -14.852 18.812 1.293 1 98.69 51 SER B O 1
ATOM 2316 N N . ILE B 1 52 ? -13.945 17.766 -0.413 1 98.81 52 ILE B N 1
ATOM 2317 C CA . ILE B 1 52 ? -12.984 18.844 -0.651 1 98.81 52 ILE B CA 1
ATOM 2318 C C . ILE B 1 52 ? -13.719 20.109 -1.073 1 98.81 52 ILE B C 1
ATOM 2320 O O . ILE B 1 52 ? -13.375 21.203 -0.635 1 98.81 52 ILE B O 1
ATOM 2324 N N . ASP B 1 53 ? -14.773 19.953 -1.881 1 98.56 53 ASP B N 1
ATOM 2325 C CA . ASP B 1 53 ? -15.578 21.109 -2.299 1 98.56 53 ASP B CA 1
ATOM 2326 C C . ASP B 1 53 ? -16.219 21.797 -1.095 1 98.56 53 ASP B C 1
ATOM 2328 O O . ASP B 1 53 ? -16.281 23.031 -1.042 1 98.56 53 ASP B O 1
ATOM 2332 N N . GLU B 1 54 ? -16.688 21 -0.197 1 98.81 54 GLU B N 1
ATOM 2333 C CA . GLU B 1 54 ? -17.312 21.547 1 1 98.81 54 GLU B CA 1
ATOM 2334 C C . GLU B 1 54 ? -16.297 22.25 1.888 1 98.81 54 GLU B C 1
ATOM 2336 O O . GLU B 1 54 ? -16.594 23.25 2.531 1 98.81 54 GLU B O 1
ATOM 2341 N N . ILE B 1 55 ? -15.078 21.719 1.991 1 98.88 55 ILE B N 1
ATOM 2342 C CA . ILE B 1 55 ? -14 22.391 2.707 1 98.88 55 ILE B CA 1
ATOM 2343 C C . ILE B 1 55 ? -13.719 23.75 2.049 1 98.88 55 ILE B C 1
ATOM 2345 O O . ILE B 1 55 ? -13.648 24.766 2.729 1 98.88 55 ILE B O 1
ATOM 2349 N N . GLN B 1 56 ? -13.602 23.734 0.776 1 98.62 56 GLN B N 1
ATOM 2350 C CA . GLN B 1 56 ? -13.359 24.969 0.04 1 98.62 56 GLN B CA 1
ATOM 2351 C C . GLN B 1 56 ? -14.453 26 0.308 1 98.62 56 GLN B C 1
ATOM 2353 O O . GLN B 1 56 ? -14.172 27.172 0.53 1 98.62 56 GLN B O 1
ATOM 2358 N N . LYS B 1 57 ? -15.68 25.531 0.252 1 98.5 57 LYS B N 1
ATOM 2359 C CA . LYS B 1 57 ? -16.812 26.406 0.499 1 98.5 57 LYS B CA 1
ATOM 2360 C C . LYS B 1 57 ? -16.766 27 1.905 1 98.5 57 LYS B C 1
ATOM 2362 O O . LYS B 1 57 ? -17.078 28.172 2.105 1 98.5 57 LYS B O 1
ATOM 2367 N N . SER B 1 58 ? -16.391 26.203 2.828 1 98.38 58 SER B N 1
ATOM 2368 C CA . SER B 1 58 ? -16.312 26.641 4.215 1 98.38 58 SER B CA 1
ATOM 2369 C C . SER B 1 58 ? -15.273 27.734 4.398 1 98.38 58 SER B C 1
ATOM 2371 O O . SER B 1 58 ? -15.281 28.453 5.402 1 98.38 58 SER B O 1
ATOM 2373 N N . LEU B 1 59 ? -14.375 27.875 3.455 1 98.5 59 LEU B N 1
ATOM 2374 C CA . LEU B 1 59 ? -13.281 28.828 3.562 1 98.5 59 LEU B CA 1
ATOM 2375 C C . LEU B 1 59 ? -13.562 30.062 2.719 1 98.5 59 LEU B C 1
ATOM 2377 O O . LEU B 1 59 ? -12.742 31 2.68 1 98.5 59 LEU B O 1
ATOM 2381 N N . GLU B 1 60 ? -14.688 30.109 2.092 1 97.38 60 GLU B N 1
ATOM 2382 C CA . GLU B 1 60 ? -15.031 31.266 1.264 1 97.38 60 GLU B CA 1
ATOM 2383 C C . GLU B 1 60 ? -15.07 32.531 2.088 1 97.38 60 GLU B C 1
ATOM 2385 O O . GLU B 1 60 ? -15.594 32.562 3.201 1 97.38 60 GLU B O 1
ATOM 2390 N N . GLY B 1 61 ? -14.477 33.562 1.466 1 96.94 61 GLY B N 1
ATOM 2391 C CA . GLY B 1 61 ? -14.469 34.875 2.111 1 96.94 61 GLY B CA 1
ATOM 2392 C C . GLY B 1 61 ? -13.391 35 3.172 1 96.94 61 GLY B C 1
ATOM 2393 O O . GLY B 1 61 ? -13.188 36.094 3.725 1 96.94 61 GLY B O 1
ATOM 2394 N N . LYS B 1 62 ? -12.773 33.969 3.469 1 97.81 62 LYS B N 1
ATOM 2395 C CA . LYS B 1 62 ? -11.695 34.031 4.453 1 97.81 62 LYS B CA 1
ATOM 2396 C C . LYS B 1 62 ? -10.359 34.344 3.793 1 97.81 62 LYS B C 1
ATOM 2398 O O . LYS B 1 62 ? -10.094 33.875 2.672 1 97.81 62 LYS B O 1
ATOM 2403 N N . LYS B 1 63 ? -9.602 35.062 4.492 1 98.25 63 LYS B N 1
ATOM 2404 C CA . LYS B 1 63 ? -8.211 35.25 4.07 1 98.25 63 LYS B CA 1
ATOM 2405 C C . LYS B 1 63 ? -7.457 33.906 4.102 1 98.25 63 LYS B C 1
ATOM 2407 O O . LYS B 1 63 ? -7.914 32.969 4.715 1 98.25 63 LYS B O 1
ATOM 2412 N N . PRO B 1 64 ? -6.34 33.812 3.402 1 98.62 64 PRO B N 1
ATOM 2413 C CA . PRO B 1 64 ? -5.555 32.594 3.461 1 98.62 64 PRO B CA 1
ATOM 2414 C C . PRO B 1 64 ? -5.285 32.125 4.891 1 98.62 64 PRO B C 1
ATOM 2416 O O . PRO B 1 64 ? -5.027 32.938 5.77 1 98.62 64 PRO B O 1
ATOM 2419 N N . ILE B 1 65 ? -5.336 30.922 5.047 1 98.81 65 ILE B N 1
ATOM 2420 C CA . ILE B 1 65 ? -5.121 30.328 6.363 1 98.81 65 ILE B CA 1
ATOM 2421 C C . ILE B 1 65 ? -3.883 29.438 6.328 1 98.81 65 ILE B C 1
ATOM 2423 O O . ILE B 1 65 ? -3.266 29.266 5.273 1 98.81 65 ILE B O 1
ATOM 2427 N N . THR B 1 66 ? -3.486 28.922 7.5 1 98.88 66 THR B N 1
ATOM 2428 C CA . THR B 1 66 ? -2.484 27.875 7.602 1 98.88 66 THR B CA 1
ATOM 2429 C C . THR B 1 66 ? -3.148 26.516 7.828 1 98.88 66 THR B C 1
ATOM 2431 O O . THR B 1 66 ? -4.078 26.391 8.633 1 98.88 66 THR B O 1
ATOM 2434 N N . VAL B 1 67 ? -2.74 25.547 7.055 1 98.94 67 VAL B N 1
ATOM 2435 C CA . VAL B 1 67 ? -3.207 24.188 7.262 1 98.94 67 VAL B CA 1
ATOM 2436 C C . VAL B 1 67 ? -2.012 23.25 7.457 1 98.94 67 VAL B C 1
ATOM 2438 O O . VAL B 1 67 ? -0.951 23.469 6.863 1 98.94 67 VAL B O 1
ATOM 2441 N N . SER B 1 68 ? -2.156 22.25 8.336 1 98.94 68 SER B N 1
ATOM 2442 C CA . SER B 1 68 ? -1.093 21.281 8.562 1 98.94 68 SER B CA 1
ATOM 2443 C C . SER B 1 68 ? -1.565 19.859 8.266 1 98.94 68 SER B C 1
ATOM 2445 O O . SER B 1 68 ? -2.758 19.562 8.367 1 98.94 68 SER B O 1
ATOM 2447 N N . PHE B 1 69 ? -0.631 19.062 7.844 1 99 69 PHE B N 1
ATOM 2448 C CA . PHE B 1 69 ? -0.878 17.672 7.438 1 99 69 PHE B CA 1
ATOM 2449 C C . PHE B 1 69 ? 0.059 16.719 8.172 1 99 69 PHE B C 1
ATOM 2451 O O . PHE B 1 69 ? 1.269 16.953 8.227 1 99 69 PHE B O 1
ATOM 2458 N N . ASP B 1 70 ? -0.542 15.625 8.758 1 98.94 70 ASP B N 1
ATOM 2459 C CA . ASP B 1 70 ? 0.261 14.438 9 1 98.94 70 ASP B CA 1
ATOM 2460 C C . ASP B 1 70 ? 0.754 13.82 7.691 1 98.94 70 ASP B C 1
ATOM 2462 O O . ASP B 1 70 ? 0.276 14.18 6.613 1 98.94 70 ASP B O 1
ATOM 2466 N N . ILE B 1 71 ? 1.788 12.906 7.809 1 98.94 71 ILE B N 1
ATOM 2467 C CA . ILE B 1 71 ? 2.381 12.383 6.582 1 98.94 71 ILE B CA 1
ATOM 2468 C C . ILE B 1 71 ? 2.018 10.906 6.43 1 98.94 71 ILE B C 1
ATOM 2470 O O . ILE B 1 71 ? 1.307 10.531 5.496 1 98.94 71 ILE B O 1
ATOM 2474 N N . ASP B 1 72 ? 2.395 10.031 7.395 1 98.81 72 ASP B N 1
ATOM 2475 C CA . ASP B 1 72 ? 2.176 8.586 7.301 1 98.81 72 ASP B CA 1
ATOM 2476 C C . ASP B 1 72 ? 0.686 8.258 7.324 1 98.81 72 ASP B C 1
ATOM 2478 O O . ASP B 1 72 ? -0.029 8.656 8.25 1 98.81 72 ASP B O 1
ATOM 2482 N N . ASP B 1 73 ? 0.198 7.527 6.301 1 98.75 73 ASP B N 1
ATOM 2483 C CA . ASP B 1 73 ? -1.179 7.059 6.18 1 98.75 73 ASP B CA 1
ATOM 2484 C C . ASP B 1 73 ? -2.145 8.227 6 1 98.75 73 ASP B C 1
ATOM 2486 O O . ASP B 1 73 ? -3.346 8.023 5.812 1 98.75 73 ASP B O 1
ATOM 2490 N N . THR B 1 74 ? -1.624 9.461 6.012 1 98.94 74 THR B N 1
ATOM 2491 C CA . THR B 1 74 ? -2.42 10.656 5.754 1 98.94 74 THR B CA 1
ATOM 2492 C C . THR B 1 74 ? -2.184 11.172 4.336 1 98.94 74 THR B C 1
ATOM 2494 O O . THR B 1 74 ? -3.029 10.992 3.459 1 98.94 74 THR B O 1
ATOM 2497 N N . LEU B 1 75 ? -0.963 11.57 4.074 1 98.94 75 LEU B N 1
ATOM 2498 C CA . LEU B 1 75 ? -0.625 12.047 2.736 1 98.94 75 LEU B CA 1
ATOM 2499 C C . LEU B 1 75 ? -0.048 10.914 1.889 1 98.94 75 LEU B C 1
ATOM 2501 O O . LEU B 1 75 ? -0.242 10.883 0.671 1 98.94 75 LEU B O 1
ATOM 2505 N N . LEU B 1 76 ? 0.696 10.062 2.535 1 98.94 76 LEU B N 1
ATOM 2506 C CA . LEU B 1 76 ? 1.451 9.008 1.862 1 98.94 76 LEU B CA 1
ATOM 2507 C C . LEU B 1 76 ? 1.062 7.633 2.396 1 98.94 76 LEU B C 1
ATOM 2509 O O . LEU B 1 76 ? 0.863 7.465 3.602 1 98.94 76 LEU B O 1
ATOM 2513 N N . PHE B 1 77 ? 0.831 6.676 1.488 1 98.88 77 PHE B N 1
ATOM 2514 C CA . PHE B 1 77 ? 0.966 5.289 1.914 1 98.88 77 PHE B CA 1
ATOM 2515 C C . PHE B 1 77 ? 2.434 4.91 2.076 1 98.88 77 PHE B C 1
ATOM 2517 O O . PHE B 1 77 ? 3.143 4.715 1.086 1 98.88 77 PHE B O 1
ATOM 2524 N N . SER B 1 78 ? 2.893 4.805 3.314 1 98.81 78 SER B N 1
ATOM 2525 C CA . SER B 1 78 ? 4.301 4.617 3.645 1 98.81 78 SER B CA 1
ATOM 2526 C C . SER B 1 78 ? 4.52 3.326 4.43 1 98.81 78 SER B C 1
ATOM 2528 O O . SER B 1 78 ? 5.539 3.164 5.098 1 98.81 78 SER B O 1
ATOM 2530 N N . SER B 1 79 ? 3.555 2.428 4.352 1 98.38 79 SER B N 1
ATOM 2531 C CA . SER B 1 79 ? 3.531 1.233 5.191 1 98.38 79 SER B CA 1
ATOM 2532 C C . SER B 1 79 ? 4.707 0.314 4.875 1 98.38 79 SER B C 1
ATOM 2534 O O . SER B 1 79 ? 5.09 -0.517 5.703 1 98.38 79 SER B O 1
ATOM 2536 N N . GLN B 1 80 ? 5.363 0.457 3.672 1 98.44 80 GLN B N 1
ATOM 2537 C CA . GLN B 1 80 ? 6.484 -0.406 3.32 1 98.44 80 GLN B CA 1
ATOM 2538 C C . GLN B 1 80 ? 7.652 -0.212 4.285 1 98.44 80 GLN B C 1
ATOM 2540 O O . GLN B 1 80 ? 8.398 -1.154 4.562 1 98.44 80 GLN B O 1
ATOM 2545 N N . TYR B 1 81 ? 7.871 1.019 4.824 1 98.44 81 TYR B N 1
ATOM 2546 C CA . TYR B 1 81 ? 8.93 1.254 5.801 1 98.44 81 TYR B CA 1
ATOM 2547 C C . TYR B 1 81 ? 8.656 0.491 7.094 1 98.44 81 TYR B C 1
ATOM 2549 O O . TYR B 1 81 ? 9.57 -0.107 7.668 1 98.44 81 TYR B O 1
ATOM 2557 N N . PHE B 1 82 ? 7.426 0.545 7.469 1 98 82 PHE B N 1
ATOM 2558 C CA . PHE B 1 82 ? 7.062 -0.01 8.766 1 98 82 PHE B CA 1
ATOM 2559 C C . PHE B 1 82 ? 6.973 -1.53 8.703 1 98 82 PHE B C 1
ATOM 2561 O O . PHE B 1 82 ? 7.258 -2.219 9.68 1 98 82 PHE B O 1
ATOM 2568 N N . GLN B 1 83 ? 6.602 -2.031 7.484 1 97.69 83 GLN B N 1
ATOM 2569 C CA . GLN B 1 83 ? 6.719 -3.465 7.238 1 97.69 83 GLN B CA 1
ATOM 2570 C C . GLN B 1 83 ? 8.164 -3.934 7.406 1 97.69 83 GLN B C 1
ATOM 2572 O O . GLN B 1 83 ? 8.422 -4.906 8.117 1 97.69 83 GLN B O 1
ATOM 2577 N N . TYR B 1 84 ? 9.125 -3.248 6.824 1 98.06 84 TYR B N 1
ATOM 2578 C CA . TYR B 1 84 ? 10.539 -3.584 6.934 1 98.06 84 TYR B CA 1
ATOM 2579 C C . TYR B 1 84 ? 11.016 -3.488 8.375 1 98.06 84 TYR B C 1
ATOM 2581 O O . TYR B 1 84 ? 11.711 -4.383 8.867 1 98.06 84 TYR B O 1
ATOM 2589 N N . GLY B 1 85 ? 10.664 -2.404 9.062 1 97.62 85 GLY B N 1
ATOM 2590 C CA . GLY B 1 85 ? 11.062 -2.229 10.445 1 97.62 85 GLY B CA 1
ATOM 2591 C C . GLY B 1 85 ? 10.602 -3.361 11.344 1 97.62 85 GLY B C 1
ATOM 2592 O O . GLY B 1 85 ? 11.406 -3.963 12.055 1 97.62 85 GLY B O 1
ATOM 2593 N N . LYS B 1 86 ? 9.32 -3.652 11.227 1 95.94 86 LYS B N 1
ATOM 2594 C CA . LYS B 1 86 ? 8.703 -4.617 12.133 1 95.94 86 LYS B CA 1
ATOM 2595 C C . LYS B 1 86 ? 9.18 -6.035 11.836 1 95.94 86 LYS B C 1
ATOM 2597 O O . LYS B 1 86 ? 9.406 -6.824 12.75 1 95.94 86 LYS B O 1
ATOM 2602 N N . GLU B 1 87 ? 9.453 -6.352 10.57 1 95.75 87 GLU B N 1
ATOM 2603 C CA . GLU B 1 87 ? 9.703 -7.746 10.203 1 95.75 87 GLU B CA 1
ATOM 2604 C C . GLU B 1 87 ? 11.195 -8.031 10.109 1 95.75 87 GLU B C 1
ATOM 2606 O O . GLU B 1 87 ? 11.625 -9.18 10.219 1 95.75 87 GLU B O 1
ATOM 2611 N N . TYR B 1 88 ? 12.086 -6.922 9.984 1 96.06 88 TYR B N 1
ATOM 2612 C CA . TYR B 1 88 ? 13.469 -7.234 9.641 1 96.06 88 TYR B CA 1
ATOM 2613 C C . TYR B 1 88 ? 14.438 -6.426 10.484 1 96.06 88 TYR B C 1
ATOM 2615 O O . TYR B 1 88 ? 15.594 -6.816 10.664 1 96.06 88 TYR B O 1
ATOM 2623 N N . VAL B 1 89 ? 14 -5.281 10.969 1 95.94 89 VAL B N 1
ATOM 2624 C CA . VAL B 1 89 ? 14.891 -4.52 11.844 1 95.94 89 VAL B CA 1
ATOM 2625 C C . VAL B 1 89 ? 14.789 -5.051 13.273 1 95.94 89 VAL B C 1
ATOM 2627 O O . VAL B 1 89 ? 15.805 -5.387 13.891 1 95.94 89 VAL B O 1
ATOM 2630 N N . THR B 1 90 ? 13.648 -5.133 13.82 1 94.81 90 THR B N 1
ATOM 2631 C CA . THR B 1 90 ? 13.367 -5.754 15.109 1 94.81 90 THR B CA 1
ATOM 2632 C C . THR B 1 90 ? 12.18 -6.703 15.008 1 94.81 90 THR B C 1
ATOM 2634 O O . THR B 1 90 ? 11.078 -6.371 15.445 1 94.81 90 THR B O 1
ATOM 2637 N N . PRO B 1 91 ? 12.438 -7.918 14.492 1 89.19 91 PRO B N 1
ATOM 2638 C CA . PRO B 1 91 ? 11.344 -8.836 14.188 1 89.19 91 PRO B CA 1
ATOM 2639 C C . PRO B 1 91 ? 10.414 -9.078 15.375 1 89.19 91 PRO B C 1
ATOM 2641 O O . PRO B 1 91 ? 10.883 -9.406 16.469 1 89.19 91 PRO B O 1
ATOM 2644 N N . GLY B 1 92 ? 9.109 -8.82 15.18 1 86.38 92 GLY B N 1
ATOM 2645 C CA . GLY B 1 92 ? 8.055 -9.125 16.141 1 86.38 92 GLY B CA 1
ATOM 2646 C C . GLY B 1 92 ? 7.848 -8.039 17.172 1 86.38 92 GLY B C 1
ATOM 2647 O O . GLY B 1 92 ? 7.07 -8.203 18.109 1 86.38 92 GLY B O 1
ATOM 2648 N N . SER B 1 93 ? 8.594 -6.969 16.969 1 89.44 93 SER B N 1
ATOM 2649 C CA . SER B 1 93 ? 8.445 -5.902 17.953 1 89.44 93 SER B CA 1
ATOM 2650 C C . SER B 1 93 ? 8.406 -4.531 17.297 1 89.44 93 SER B C 1
ATOM 2652 O O . SER B 1 93 ? 8.812 -4.387 16.141 1 89.44 93 SER B O 1
ATOM 2654 N N . PHE B 1 94 ? 7.949 -3.527 17.969 1 91.38 94 PHE B N 1
ATOM 2655 C CA . PHE B 1 94 ? 7.891 -2.156 17.484 1 91.38 94 PHE B CA 1
ATOM 2656 C C . PHE B 1 94 ? 9.117 -1.37 17.922 1 91.38 94 PHE B C 1
ATOM 2658 O O . PHE B 1 94 ? 9.172 -0.149 17.766 1 91.38 94 PHE B O 1
ATOM 2665 N N . ASP B 1 95 ? 10.141 -2.014 18.375 1 94.88 95 ASP B N 1
ATOM 2666 C CA . ASP B 1 95 ? 11.344 -1.372 18.891 1 94.88 95 ASP B CA 1
ATOM 2667 C C . ASP B 1 95 ? 12.078 -0.599 17.797 1 94.88 95 ASP B C 1
ATOM 2669 O O . ASP B 1 95 ? 12.828 0.332 18.094 1 94.88 95 ASP B O 1
ATOM 2673 N N . PHE B 1 96 ? 11.82 -1.025 16.578 1 96.94 96 PHE B N 1
ATOM 2674 C CA . PHE B 1 96 ? 12.484 -0.348 15.477 1 96.94 96 PHE B CA 1
ATOM 2675 C C . PHE B 1 96 ? 12.141 1.136 15.461 1 96.94 96 PHE B C 1
ATOM 2677 O O . PHE B 1 96 ? 12.945 1.963 15.023 1 96.94 96 PHE B O 1
ATOM 2684 N N . LEU B 1 97 ? 11 1.555 15.961 1 96.69 97 LEU B N 1
ATOM 2685 C CA . LEU B 1 97 ? 10.539 2.939 15.992 1 96.69 97 LEU B CA 1
ATOM 2686 C C . LEU B 1 97 ? 11.453 3.795 16.859 1 96.69 97 LEU B C 1
ATOM 2688 O O . LEU B 1 97 ? 11.438 5.023 16.766 1 96.69 97 LEU B O 1
ATOM 2692 N N . HIS B 1 98 ? 12.227 3.16 17.734 1 96.38 98 HIS B N 1
ATOM 2693 C CA . HIS B 1 98 ? 13.109 3.879 18.656 1 96.38 98 HIS B CA 1
ATOM 2694 C C . HIS B 1 98 ? 14.57 3.729 18.234 1 96.38 98 HIS B C 1
ATOM 2696 O O . HIS B 1 98 ? 15.469 4.07 19 1 96.38 98 HIS B O 1
ATOM 2702 N N . LYS B 1 99 ? 14.789 3.262 17.094 1 97.31 99 LYS B N 1
ATOM 2703 C CA . LYS B 1 99 ? 16.141 3.084 16.578 1 97.31 99 LYS B CA 1
ATOM 2704 C C . LYS B 1 99 ? 16.484 4.152 15.539 1 97.31 99 LYS B C 1
ATOM 2706 O O . LYS B 1 99 ? 15.906 4.164 14.445 1 97.31 99 LYS B O 1
ATOM 2711 N N . GLN B 1 100 ? 17.5 4.965 15.836 1 98.38 100 GLN B N 1
ATOM 2712 C CA . GLN B 1 100 ? 17.906 6.039 14.938 1 98.38 100 GLN B CA 1
ATOM 2713 C C . GLN B 1 100 ? 18.328 5.488 13.578 1 98.38 100 GLN B C 1
ATOM 2715 O O . GLN B 1 100 ? 18.109 6.121 12.547 1 98.38 100 GLN B O 1
ATOM 2720 N N . LYS B 1 101 ? 18.938 4.316 13.586 1 98.12 101 LYS B N 1
ATOM 2721 C CA . LYS B 1 101 ? 19.391 3.711 12.336 1 98.12 101 LYS B CA 1
ATOM 2722 C C . LYS B 1 101 ? 18.219 3.465 11.383 1 98.12 101 LYS B C 1
ATOM 2724 O O . LYS B 1 101 ? 18.344 3.607 10.172 1 98.12 101 LYS B O 1
ATOM 2729 N N . PHE B 1 102 ? 17.094 3.021 11.906 1 98.5 102 PHE B N 1
ATOM 2730 C CA . PHE B 1 102 ? 15.883 2.828 11.109 1 98.5 102 PHE B CA 1
ATOM 2731 C C . PHE B 1 102 ? 15.422 4.148 10.5 1 98.5 102 PHE B C 1
ATOM 2733 O O . PHE B 1 102 ? 15.141 4.223 9.297 1 98.5 102 PHE B O 1
ATOM 2740 N N . TRP B 1 103 ? 15.336 5.164 11.273 1 98.75 103 TRP B N 1
ATOM 2741 C CA . TRP B 1 103 ? 14.852 6.449 10.789 1 98.75 103 TRP B CA 1
ATOM 2742 C C . TRP B 1 103 ? 15.852 7.086 9.828 1 98.75 103 TRP B C 1
ATOM 2744 O O . TRP B 1 103 ? 15.461 7.801 8.898 1 98.75 103 TRP B O 1
ATOM 2754 N N . ASP B 1 104 ? 17.203 6.844 9.992 1 98.81 104 ASP B N 1
ATOM 2755 C CA . ASP B 1 104 ? 18.188 7.273 9.008 1 98.81 104 ASP B CA 1
ATOM 2756 C C . ASP B 1 104 ? 17.953 6.598 7.66 1 98.81 104 ASP B C 1
ATOM 2758 O O . ASP B 1 104 ? 18.109 7.227 6.609 1 98.81 104 ASP B O 1
ATOM 2762 N N . LEU B 1 105 ? 17.594 5.332 7.738 1 98.19 105 LEU B N 1
ATOM 2763 C CA . LEU B 1 105 ? 17.266 4.617 6.508 1 98.19 105 LEU B CA 1
ATOM 2764 C C . LEU B 1 105 ? 16.078 5.262 5.809 1 98.19 105 LEU B C 1
ATOM 2766 O O . LEU B 1 105 ? 16.125 5.52 4.605 1 98.19 105 LEU B O 1
ATOM 2770 N N . VAL B 1 106 ? 14.984 5.539 6.543 1 98.69 106 VAL B N 1
ATOM 2771 C CA . VAL B 1 106 ? 13.781 6.164 5.996 1 98.69 106 VAL B CA 1
ATOM 2772 C C . VAL B 1 106 ? 14.133 7.535 5.414 1 98.69 106 VAL B C 1
ATOM 2774 O O . VAL B 1 106 ? 13.719 7.867 4.305 1 98.69 106 VAL B O 1
ATOM 2777 N N . ALA B 1 107 ? 14.93 8.297 6.152 1 98.81 107 ALA B N 1
ATOM 2778 C CA . ALA B 1 107 ? 15.328 9.633 5.711 1 98.81 107 ALA B CA 1
ATOM 2779 C C . ALA B 1 107 ? 16.156 9.562 4.43 1 98.81 107 ALA B C 1
ATOM 2781 O O . ALA B 1 107 ? 16 10.406 3.541 1 98.81 107 ALA B O 1
ATOM 2782 N N . LYS B 1 108 ? 17.062 8.625 4.355 1 98.12 108 LYS B N 1
ATOM 2783 C CA . LYS B 1 108 ? 17.906 8.469 3.174 1 98.12 108 LYS B CA 1
ATOM 2784 C C . LYS B 1 108 ? 17.078 8.062 1.957 1 98.12 108 LYS B C 1
ATOM 2786 O O . LYS B 1 108 ? 17.344 8.5 0.838 1 98.12 108 LYS B O 1
ATOM 2791 N N . ARG B 1 109 ? 16.078 7.199 2.209 1 97.62 109 ARG B N 1
ATOM 2792 C CA . ARG B 1 109 ? 15.172 6.82 1.125 1 97.62 109 ARG B CA 1
ATOM 2793 C C . ARG B 1 109 ? 14.281 7.988 0.725 1 97.62 109 ARG B C 1
ATOM 2795 O O . ARG B 1 109 ? 13.992 8.18 -0.458 1 97.62 109 ARG B O 1
ATOM 2802 N N . GLY B 1 110 ? 13.844 8.758 1.722 1 98.5 110 GLY B N 1
ATOM 2803 C CA . GLY B 1 110 ? 13.219 10.055 1.522 1 98.5 110 GLY B CA 1
ATOM 2804 C C . GLY B 1 110 ? 11.844 9.961 0.879 1 98.5 110 GLY B C 1
ATOM 2805 O O . GLY B 1 110 ? 11.492 10.789 0.034 1 98.5 110 GLY B O 1
ATOM 2806 N N . ASP B 1 111 ? 11.148 8.828 1.08 1 98.75 111 ASP B N 1
ATOM 2807 C CA . ASP B 1 111 ? 9.773 8.602 0.651 1 98.75 111 ASP B CA 1
ATOM 2808 C C . ASP B 1 111 ? 9.664 8.617 -0.872 1 98.75 111 ASP B C 1
ATOM 2810 O O . ASP B 1 111 ? 8.594 8.891 -1.42 1 98.75 111 ASP B O 1
ATOM 2814 N N . GLN B 1 112 ? 10.734 8.305 -1.516 1 98 112 GLN B N 1
ATOM 2815 C CA . GLN B 1 112 ? 10.68 8.18 -2.969 1 98 112 GLN B CA 1
ATOM 2816 C C . GLN B 1 112 ? 9.875 6.957 -3.391 1 98 112 GLN B C 1
ATOM 2818 O O . GLN B 1 112 ? 9.406 6.879 -4.527 1 98 112 GLN B O 1
ATOM 2823 N N . ASP B 1 113 ? 9.648 6.047 -2.494 1 97.56 113 ASP B N 1
ATOM 2824 C CA . ASP B 1 113 ? 8.898 4.836 -2.805 1 97.56 113 ASP B CA 1
ATOM 2825 C C . ASP B 1 113 ? 7.539 4.836 -2.104 1 97.56 113 ASP B C 1
ATOM 2827 O O . ASP B 1 113 ? 6.762 3.891 -2.242 1 97.56 113 ASP B O 1
ATOM 2831 N N . SER B 1 114 ? 7.273 5.848 -1.215 1 98.75 114 SER B N 1
ATOM 2832 C CA . SER B 1 114 ? 5.926 5.984 -0.674 1 98.75 114 SER B CA 1
ATOM 2833 C C . SER B 1 114 ? 4.938 6.406 -1.755 1 98.75 114 SER B C 1
ATOM 2835 O O . SER B 1 114 ? 5.316 7.062 -2.727 1 98.75 114 SER B O 1
ATOM 2837 N N . ILE B 1 115 ? 3.717 6 -1.613 1 98.75 115 ILE B N 1
ATOM 2838 C CA . ILE B 1 115 ? 2.701 6.277 -2.623 1 98.75 115 ILE B CA 1
ATOM 2839 C C . ILE B 1 115 ? 1.845 7.461 -2.186 1 98.75 115 ILE B C 1
ATOM 2841 O O . ILE B 1 115 ? 1.129 7.383 -1.185 1 98.75 115 ILE B O 1
ATOM 2845 N N . PRO B 1 116 ? 1.959 8.625 -2.863 1 98.81 116 PRO B N 1
ATOM 2846 C CA . PRO B 1 116 ? 1.098 9.75 -2.51 1 98.81 116 PRO B CA 1
ATOM 2847 C C . PRO B 1 116 ? -0.383 9.461 -2.736 1 98.81 116 PRO B C 1
ATOM 2849 O O . PRO B 1 116 ? -0.756 8.922 -3.783 1 98.81 116 PRO B O 1
ATOM 2852 N N . LYS B 1 117 ? -1.21 9.781 -1.771 1 98.69 117 LYS B N 1
ATOM 2853 C CA . LYS B 1 117 ? -2.646 9.562 -1.91 1 98.69 117 LYS B CA 1
ATOM 2854 C C . LYS B 1 117 ? -3.266 10.547 -2.895 1 98.69 117 LYS B C 1
ATOM 2856 O O . LYS B 1 117 ? -2.893 11.719 -2.92 1 98.69 117 LYS B O 1
ATOM 2861 N N . GLU B 1 118 ? -4.211 10.055 -3.705 1 97.75 118 GLU B N 1
ATOM 2862 C CA . GLU B 1 118 ? -4.812 10.859 -4.762 1 97.75 118 GLU B CA 1
ATOM 2863 C C . GLU B 1 118 ? -5.621 12.016 -4.184 1 97.75 118 GLU B C 1
ATOM 2865 O O . GLU B 1 118 ? -5.582 13.133 -4.703 1 97.75 118 GLU B O 1
ATOM 2870 N N . TYR B 1 119 ? -6.391 11.781 -3.143 1 98.44 119 TYR B N 1
ATOM 2871 C CA . TYR B 1 119 ? -7.168 12.859 -2.545 1 98.44 119 TYR B CA 1
ATOM 2872 C C . TYR B 1 119 ? -6.27 14.023 -2.148 1 98.44 119 TYR B C 1
ATOM 2874 O O . TYR B 1 119 ? -6.66 15.188 -2.271 1 98.44 119 TYR B O 1
ATOM 2882 N N . ALA B 1 120 ? -5.043 13.68 -1.63 1 98.88 120 ALA B N 1
ATOM 2883 C CA . ALA B 1 120 ? -4.129 14.68 -1.095 1 98.88 120 ALA B CA 1
ATOM 2884 C C . ALA B 1 120 ? -3.645 15.625 -2.193 1 98.88 120 ALA B C 1
ATOM 2886 O O . ALA B 1 120 ? -3.475 16.828 -1.962 1 98.88 120 ALA B O 1
ATOM 2887 N N . LYS B 1 121 ? -3.428 15.07 -3.354 1 98.69 121 LYS B N 1
ATOM 2888 C CA . LYS B 1 121 ? -3.068 15.914 -4.484 1 98.69 121 LYS B CA 1
ATOM 2889 C C . LYS B 1 121 ? -4.125 16.984 -4.727 1 98.69 121 LYS B C 1
ATOM 2891 O O . LYS B 1 121 ? -3.797 18.172 -4.879 1 98.69 121 LYS B O 1
ATOM 2896 N N . LYS B 1 122 ? -5.352 16.562 -4.688 1 98.62 122 LYS B N 1
ATOM 2897 C CA . LYS B 1 122 ? -6.465 17.469 -4.949 1 98.62 122 LYS B CA 1
ATOM 2898 C C . LYS B 1 122 ? -6.633 18.469 -3.811 1 98.62 122 LYS B C 1
ATOM 2900 O O . LYS B 1 122 ? -6.836 19.672 -4.051 1 98.62 122 LYS B O 1
ATOM 2905 N N . LEU B 1 123 ? -6.562 18.016 -2.621 1 98.94 123 LEU B N 1
ATOM 2906 C CA . LEU B 1 123 ? -6.777 18.859 -1.453 1 98.94 123 LEU B CA 1
ATOM 2907 C C . LEU B 1 123 ? -5.668 19.906 -1.325 1 98.94 123 LEU B C 1
ATOM 2909 O O . LEU B 1 123 ? -5.941 21.078 -1.068 1 98.94 123 LEU B O 1
ATOM 2913 N N . ILE B 1 124 ? -4.422 19.469 -1.49 1 98.88 124 ILE B N 1
ATOM 2914 C CA . ILE B 1 124 ? -3.289 20.391 -1.38 1 98.88 124 ILE B CA 1
ATOM 2915 C C . ILE B 1 124 ? -3.33 21.406 -2.523 1 98.88 124 ILE B C 1
ATOM 2917 O O . ILE B 1 124 ? -3.049 22.578 -2.322 1 98.88 124 ILE B O 1
ATOM 2921 N N . ALA B 1 125 ? -3.73 20.953 -3.734 1 98.75 125 ALA B N 1
ATOM 2922 C CA . ALA B 1 125 ? -3.904 21.875 -4.848 1 98.75 125 ALA B CA 1
ATOM 2923 C C . ALA B 1 125 ? -4.949 22.938 -4.516 1 98.75 125 ALA B C 1
ATOM 2925 O O . ALA B 1 125 ? -4.762 24.125 -4.824 1 98.75 125 ALA B O 1
ATOM 2926 N N . MET B 1 126 ? -6.059 22.547 -3.941 1 98.75 126 MET B N 1
ATOM 2927 C CA . MET B 1 126 ? -7.105 23.484 -3.539 1 98.75 126 MET B CA 1
ATOM 2928 C C . MET B 1 126 ? -6.566 24.516 -2.555 1 98.75 126 MET B C 1
ATOM 2930 O O . MET B 1 126 ? -6.789 25.719 -2.721 1 98.75 126 MET B O 1
ATOM 2934 N N . HIS B 1 127 ? -5.793 24.125 -1.534 1 98.88 127 HIS B N 1
ATOM 2935 C CA . HIS B 1 127 ? -5.234 25.031 -0.548 1 98.88 127 HIS B CA 1
ATOM 2936 C C . HIS B 1 127 ? -4.219 25.984 -1.186 1 98.88 127 HIS B C 1
ATOM 2938 O O . HIS B 1 127 ? -4.16 27.156 -0.844 1 98.88 127 HIS B O 1
ATOM 2944 N N . GLN B 1 128 ? -3.375 25.422 -2.084 1 98.62 128 GLN B N 1
ATOM 2945 C CA . GLN B 1 128 ? -2.402 26.25 -2.783 1 98.62 128 GLN B CA 1
ATOM 2946 C C . GLN B 1 128 ? -3.096 27.312 -3.623 1 98.62 128 GLN B C 1
ATOM 2948 O O . GLN B 1 128 ? -2.678 28.484 -3.631 1 98.62 128 GLN B O 1
ATOM 2953 N N . LYS B 1 129 ? -4.125 26.891 -4.348 1 97.94 129 LYS B N 1
ATOM 2954 C CA . LYS B 1 129 ? -4.871 27.828 -5.184 1 97.94 129 LYS B CA 1
ATOM 2955 C C . LYS B 1 129 ? -5.445 28.984 -4.355 1 97.94 129 LYS B C 1
ATOM 2957 O O . LYS B 1 129 ? -5.516 30.109 -4.82 1 97.94 129 LYS B O 1
ATOM 2962 N N . ARG B 1 130 ? -5.82 28.734 -3.133 1 97.88 130 ARG B N 1
ATOM 2963 C CA . ARG B 1 130 ? -6.375 29.734 -2.219 1 97.88 130 ARG B CA 1
ATOM 2964 C C . ARG B 1 130 ? -5.281 30.625 -1.649 1 97.88 130 ARG B C 1
ATOM 2966 O O . ARG B 1 130 ? -5.566 31.672 -1.067 1 97.88 130 ARG B O 1
ATOM 2973 N N . GLY B 1 131 ? -4.066 30.156 -1.714 1 98.19 131 GLY B N 1
ATOM 2974 C CA . GLY B 1 131 ? -2.953 30.875 -1.112 1 98.19 131 GLY B CA 1
ATOM 2975 C C . GLY B 1 131 ? -2.701 30.484 0.332 1 98.19 131 GLY B C 1
ATOM 2976 O O . GLY B 1 131 ? -2.006 31.203 1.061 1 98.19 131 GLY B O 1
ATOM 2977 N N . ASP B 1 132 ? -3.275 29.375 0.788 1 98.81 132 ASP B N 1
ATOM 2978 C CA . ASP B 1 132 ? -3.086 28.891 2.152 1 98.81 132 ASP B CA 1
ATOM 2979 C C . ASP B 1 132 ? -1.647 28.438 2.379 1 98.81 132 ASP B C 1
ATOM 2981 O O . ASP B 1 132 ? -0.99 27.953 1.451 1 98.81 132 ASP B O 1
ATOM 2985 N N . LYS B 1 133 ? -1.19 28.625 3.584 1 98.69 133 LYS B N 1
ATOM 2986 C CA . LYS B 1 133 ? 0.114 28.094 3.984 1 98.69 133 LYS B CA 1
ATOM 2987 C C . LYS B 1 133 ? 0.024 26.625 4.371 1 98.69 133 LYS B C 1
ATOM 2989 O O . LYS B 1 133 ? -0.887 26.219 5.098 1 98.69 133 LYS B O 1
ATOM 2994 N N . ILE B 1 134 ? 0.985 25.875 3.883 1 98.88 134 ILE B N 1
ATOM 2995 C CA . ILE B 1 134 ? 0.991 24.438 4.129 1 98.88 134 ILE B CA 1
ATOM 2996 C C . ILE B 1 134 ? 2.113 24.078 5.102 1 98.88 134 ILE B C 1
ATOM 2998 O O . ILE B 1 134 ? 3.244 24.547 4.949 1 98.88 134 ILE B O 1
ATOM 3002 N N . VAL B 1 135 ? 1.822 23.266 6.133 1 98.94 135 VAL B N 1
ATOM 3003 C CA . VAL B 1 135 ? 2.777 22.781 7.121 1 98.94 135 VAL B CA 1
ATOM 3004 C C . VAL B 1 135 ? 2.715 21.25 7.188 1 98.94 135 VAL B C 1
ATOM 3006 O O . VAL B 1 135 ? 1.627 20.672 7.219 1 98.94 135 VAL B O 1
ATOM 3009 N N . PHE B 1 136 ? 3.896 20.578 7.16 1 99 136 PHE B N 1
ATOM 3010 C CA . PHE B 1 136 ? 3.973 19.125 7.309 1 99 136 PHE B CA 1
ATOM 3011 C C . PHE B 1 136 ? 4.5 18.75 8.688 1 99 136 PHE B C 1
ATOM 3013 O O . PHE B 1 136 ? 5.531 19.266 9.125 1 99 136 PHE B O 1
ATOM 3020 N N . ILE B 1 137 ? 3.785 17.875 9.375 1 98.94 137 ILE B N 1
ATOM 3021 C CA . 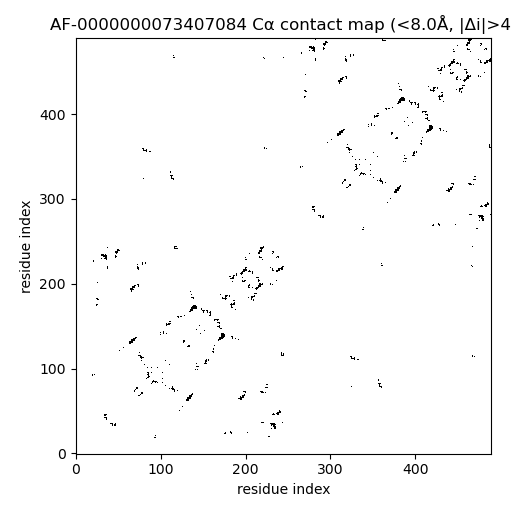ILE B 1 137 ? 4.152 17.391 10.711 1 98.94 137 ILE B CA 1
ATOM 3022 C C . ILE B 1 137 ? 4.078 15.875 10.758 1 98.94 137 ILE B C 1
ATOM 3024 O O . ILE B 1 137 ? 3.094 15.281 10.305 1 98.94 137 ILE B O 1
ATOM 3028 N N . THR B 1 138 ? 5.062 15.18 11.258 1 98.88 138 THR B N 1
ATOM 3029 C CA . THR B 1 138 ? 5.047 13.719 11.32 1 98.88 138 THR B CA 1
ATOM 3030 C C . THR B 1 138 ? 5.586 13.234 12.664 1 98.88 138 THR B C 1
ATOM 3032 O O . THR B 1 138 ? 6.438 13.883 13.273 1 98.88 138 THR B O 1
ATOM 3035 N N . GLY B 1 139 ? 5.094 12.133 13.133 1 98.31 139 GLY B N 1
ATOM 3036 C CA . GLY B 1 139 ? 5.578 11.5 14.344 1 98.31 139 GLY B CA 1
ATOM 3037 C C . GLY B 1 139 ? 6.922 10.82 14.172 1 98.31 139 GLY B C 1
ATOM 3038 O O . GLY B 1 139 ? 7.527 10.367 15.141 1 98.31 139 GLY B O 1
ATOM 3039 N N . ARG B 1 140 ? 7.48 10.766 12.945 1 98.69 140 ARG B N 1
ATOM 3040 C CA . ARG B 1 140 ? 8.773 10.141 12.672 1 98.69 140 ARG B CA 1
ATOM 3041 C C . ARG B 1 140 ? 9.891 10.852 13.438 1 98.69 140 ARG B C 1
ATOM 3043 O O . ARG B 1 140 ? 9.742 12.008 13.82 1 98.69 140 ARG B O 1
ATOM 3050 N N . THR B 1 141 ? 10.945 10.117 13.656 1 98.56 141 THR B N 1
ATOM 3051 C CA . THR B 1 141 ? 12.195 10.727 14.102 1 98.56 141 THR B CA 1
ATOM 3052 C C . THR B 1 141 ? 12.984 11.266 12.906 1 98.56 141 THR B C 1
ATOM 3054 O O . THR B 1 141 ? 13.086 10.594 11.875 1 98.56 141 THR B O 1
ATOM 3057 N N . ARG B 1 142 ? 13.492 12.477 13.07 1 98.69 142 ARG B N 1
ATOM 3058 C CA . ARG B 1 142 ? 14.289 13.102 12.016 1 98.69 142 ARG B CA 1
ATOM 3059 C C . ARG B 1 142 ? 15.523 12.273 11.703 1 98.69 142 ARG B C 1
ATOM 3061 O O . ARG B 1 142 ? 16.172 11.742 12.609 1 98.69 142 ARG B O 1
ATOM 3068 N N . GLY B 1 143 ? 15.867 12.156 10.383 1 98.75 143 GLY B N 1
ATOM 3069 C CA . GLY B 1 143 ? 17.156 11.586 10.055 1 98.75 143 GLY B CA 1
ATOM 3070 C C . GLY B 1 143 ? 18.328 12.344 10.672 1 98.75 143 GLY B C 1
ATOM 3071 O O . GLY B 1 143 ? 18.312 13.578 10.703 1 98.75 143 GLY B O 1
ATOM 3072 N N . SER B 1 144 ? 19.219 11.609 11.164 1 98.69 144 SER B N 1
ATOM 3073 C CA . SER B 1 144 ? 20.312 12.219 11.93 1 98.69 144 SER B CA 1
ATOM 3074 C C . SER B 1 144 ? 21.188 13.102 11.039 1 98.69 144 SER B C 1
ATOM 3076 O O . SER B 1 144 ? 21.938 13.93 11.539 1 98.69 144 SER B O 1
ATOM 3078 N N . MET B 1 145 ? 21.094 12.945 9.758 1 98.56 145 MET B N 1
ATOM 3079 C CA . MET B 1 145 ? 21.922 13.719 8.836 1 98.56 145 MET B CA 1
ATOM 3080 C C . MET B 1 145 ? 21.312 15.094 8.586 1 98.56 145 MET B C 1
ATOM 3082 O O . MET B 1 145 ? 21.938 15.945 7.949 1 98.56 145 MET B O 1
ATOM 3086 N N . TYR B 1 146 ? 20.109 15.312 9.086 1 98.69 146 TYR B N 1
ATOM 3087 C CA . TYR B 1 146 ? 19.422 16.578 8.883 1 98.69 146 TYR B CA 1
ATOM 3088 C C . TYR B 1 146 ? 19.234 17.328 10.195 1 98.69 146 TYR B C 1
ATOM 3090 O O . TYR B 1 146 ? 19.172 16.703 11.266 1 98.69 146 TYR B O 1
ATOM 3098 N N . LYS B 1 147 ? 19.047 18.688 10.078 1 98.31 147 LYS B N 1
ATOM 3099 C CA . LYS B 1 147 ? 18.703 19.547 11.203 1 98.31 147 LYS B CA 1
ATOM 3100 C C . LYS B 1 147 ? 17.266 20.047 11.109 1 98.31 147 LYS B C 1
ATOM 3102 O O . LYS B 1 147 ? 16.641 19.969 10.047 1 98.31 147 LYS B O 1
ATOM 3107 N N . GLU B 1 148 ? 16.75 20.469 12.297 1 97.31 148 GLU B N 1
ATOM 3108 C CA . GLU B 1 148 ? 15.406 21.062 12.297 1 97.31 148 GLU B CA 1
ATOM 3109 C C . GLU B 1 148 ? 15.328 22.234 11.32 1 97.31 148 GLU B C 1
ATOM 3111 O O . GLU B 1 148 ? 16.219 23.078 11.289 1 97.31 148 GLU B O 1
ATOM 3116 N N . GLY B 1 149 ? 14.312 22.219 10.547 1 97.69 149 GLY B N 1
ATOM 3117 C CA . GLY B 1 149 ? 14.086 23.312 9.625 1 97.69 149 GLY B CA 1
ATOM 3118 C C . GLY B 1 149 ? 14.727 23.094 8.266 1 97.69 149 GLY B C 1
ATOM 3119 O O . GLY B 1 149 ? 14.461 23.844 7.32 1 97.69 149 GLY B O 1
ATOM 3120 N N . GLU B 1 150 ? 15.492 22.062 8.094 1 98.38 150 GLU B N 1
ATOM 3121 C CA . GLU B 1 150 ? 16.141 21.766 6.816 1 98.38 150 GLU B CA 1
ATOM 3122 C C . GLU B 1 150 ? 15.195 21.047 5.867 1 98.38 150 GLU B C 1
ATOM 3124 O O . GLU B 1 150 ? 14.375 20.234 6.305 1 98.38 150 GLU B O 1
ATOM 3129 N N . VAL B 1 151 ? 15.328 21.422 4.586 1 98.81 151 VAL B N 1
ATOM 3130 C CA . VAL B 1 151 ? 14.633 20.672 3.537 1 98.81 151 VAL B CA 1
ATOM 3131 C C . VAL B 1 151 ? 15.328 19.344 3.295 1 98.81 151 VAL B C 1
ATOM 3133 O O . VAL B 1 151 ? 16.422 19.297 2.729 1 98.81 151 VAL B O 1
ATOM 3136 N N . ASP B 1 152 ? 14.758 18.328 3.764 1 98.81 152 ASP B N 1
ATOM 3137 C CA . ASP B 1 152 ? 15.344 17 3.568 1 98.81 152 ASP B CA 1
ATOM 3138 C C . ASP B 1 152 ? 14.75 16.312 2.342 1 98.81 152 ASP B C 1
ATOM 3140 O O . ASP B 1 152 ? 14.023 16.938 1.566 1 98.81 152 ASP B O 1
ATOM 3144 N N . LYS B 1 153 ? 15.156 15.031 2.064 1 98.69 153 LYS B N 1
ATOM 3145 C CA . LYS B 1 153 ? 14.719 14.328 0.866 1 98.69 153 LYS B CA 1
ATOM 3146 C C . LYS B 1 153 ? 13.211 14.07 0.897 1 98.69 153 LYS B C 1
ATOM 3148 O O . LYS B 1 153 ? 12.555 14.086 -0.144 1 98.69 153 LYS B O 1
ATOM 3153 N N . THR B 1 154 ? 12.617 13.797 2.098 1 98.94 154 THR B N 1
ATOM 3154 C CA . THR B 1 154 ? 11.172 13.641 2.232 1 98.94 154 THR B CA 1
ATOM 3155 C C . THR B 1 154 ? 10.453 14.922 1.828 1 98.94 154 THR B C 1
ATOM 3157 O O . THR B 1 154 ? 9.453 14.875 1.103 1 98.94 154 THR B O 1
ATOM 3160 N N . ALA B 1 155 ? 10.953 16.047 2.287 1 98.94 155 ALA B N 1
ATOM 3161 C CA . ALA B 1 155 ? 10.367 17.328 1.906 1 98.94 155 ALA B CA 1
ATOM 3162 C C . ALA B 1 155 ? 10.367 17.516 0.391 1 98.94 155 ALA B C 1
ATOM 3164 O O . ALA B 1 155 ? 9.383 17.984 -0.186 1 98.94 155 ALA B O 1
ATOM 3165 N N . LYS B 1 156 ? 11.453 17.141 -0.243 1 98.81 156 LYS B N 1
ATOM 3166 C CA . LYS B 1 156 ? 11.562 17.25 -1.695 1 98.81 156 LYS B CA 1
ATOM 3167 C C . LYS B 1 156 ? 10.578 16.312 -2.391 1 98.81 156 LYS B C 1
ATOM 3169 O O . LYS B 1 156 ? 9.961 16.688 -3.389 1 98.81 156 LYS B O 1
ATOM 3174 N N . ALA B 1 157 ? 10.438 15.086 -1.868 1 98.81 157 ALA B N 1
ATOM 3175 C CA . ALA B 1 157 ? 9.484 14.141 -2.438 1 98.81 157 ALA B CA 1
ATOM 3176 C C . ALA B 1 157 ? 8.055 14.664 -2.316 1 98.81 157 ALA B C 1
ATOM 3178 O O . ALA B 1 157 ? 7.27 14.562 -3.262 1 98.81 157 ALA B O 1
ATOM 3179 N N . LEU B 1 158 ? 7.738 15.25 -1.145 1 98.94 158 LEU B N 1
ATOM 3180 C CA . LEU B 1 158 ? 6.41 15.82 -0.945 1 98.94 158 LEU B CA 1
ATOM 3181 C C . LEU B 1 158 ? 6.145 16.938 -1.938 1 98.94 158 LEU B C 1
ATOM 3183 O O . LEU B 1 158 ? 5.047 17.047 -2.484 1 98.94 158 LEU B O 1
ATOM 3187 N N . ALA B 1 159 ? 7.133 17.781 -2.131 1 98.88 159 ALA B N 1
ATOM 3188 C CA . ALA B 1 159 ? 6.977 18.875 -3.082 1 98.88 159 ALA B CA 1
ATOM 3189 C C . ALA B 1 159 ? 6.699 18.344 -4.488 1 98.88 159 ALA B C 1
ATOM 3191 O O . ALA B 1 159 ? 5.836 18.875 -5.195 1 98.88 159 ALA B O 1
ATOM 3192 N N . LYS B 1 160 ? 7.438 17.344 -4.875 1 98.06 160 LYS B N 1
ATOM 3193 C CA . LYS B 1 160 ? 7.223 16.734 -6.184 1 98.06 160 LYS B CA 1
ATOM 3194 C C . LYS B 1 160 ? 5.844 16.078 -6.266 1 98.06 160 LYS B C 1
ATOM 3196 O O . LYS B 1 160 ? 5.09 16.328 -7.211 1 98.06 160 LYS B O 1
ATOM 320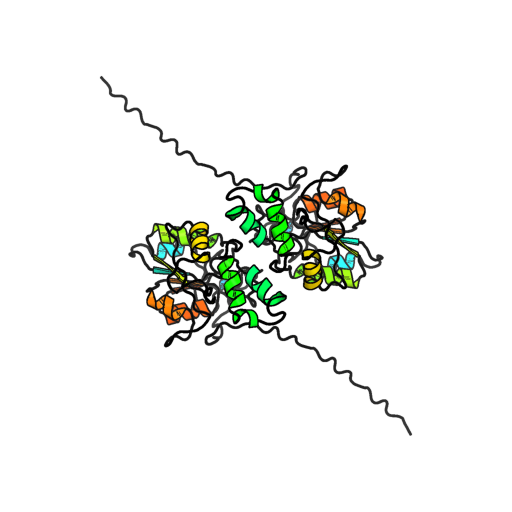1 N N . ASP B 1 161 ? 5.473 15.281 -5.297 1 97.94 161 ASP B N 1
ATOM 3202 C CA . ASP B 1 161 ? 4.238 14.5 -5.281 1 97.94 161 ASP B CA 1
ATOM 3203 C C . ASP B 1 161 ? 3.012 15.406 -5.332 1 97.94 161 ASP B C 1
ATOM 3205 O O . ASP B 1 161 ? 2.02 15.086 -5.988 1 97.94 161 ASP B O 1
ATOM 3209 N N . PHE B 1 162 ? 3.074 16.5 -4.672 1 98.75 162 PHE B N 1
ATOM 3210 C CA . PHE B 1 162 ? 1.883 17.312 -4.508 1 98.75 162 PHE B CA 1
ATOM 3211 C C . PHE B 1 162 ? 2.033 18.641 -5.25 1 98.75 162 PHE B C 1
ATOM 3213 O O . PHE B 1 162 ? 1.259 19.578 -5.027 1 98.75 162 PHE B O 1
ATOM 3220 N N . LYS B 1 163 ? 3.084 18.766 -6.105 1 98.25 163 LYS B N 1
ATOM 3221 C CA . LYS B 1 163 ? 3.316 19.891 -6.996 1 98.25 163 LYS B CA 1
ATOM 3222 C C . LYS B 1 163 ? 3.354 21.203 -6.223 1 98.25 163 LYS B C 1
ATOM 3224 O O . LYS B 1 163 ? 2.662 22.172 -6.578 1 98.25 163 LYS B O 1
ATOM 3229 N N . LEU B 1 164 ? 4.133 21.219 -5.191 1 98.69 164 LEU B N 1
ATOM 3230 C CA . LEU B 1 164 ? 4.359 22.453 -4.445 1 98.69 164 LEU B CA 1
ATOM 3231 C C . LEU B 1 164 ? 5.309 23.375 -5.203 1 98.69 164 LEU B C 1
ATOM 3233 O O . LEU B 1 164 ? 6.145 22.906 -5.984 1 98.69 164 LEU B O 1
ATOM 3237 N N . ASP B 1 165 ? 5.188 24.672 -4.949 1 95.75 165 ASP B N 1
ATOM 3238 C CA . ASP B 1 165 ? 6.078 25.625 -5.594 1 95.75 165 ASP B CA 1
ATOM 3239 C C . ASP B 1 165 ? 7.523 25.406 -5.16 1 95.75 165 ASP B C 1
ATOM 3241 O O . ASP B 1 165 ? 8.453 25.578 -5.957 1 95.75 165 ASP B O 1
ATOM 3245 N N . LYS B 1 166 ? 7.68 25.094 -3.916 1 97.69 166 LYS B N 1
ATOM 3246 C CA . LYS B 1 166 ? 8.977 24.781 -3.326 1 97.69 166 LYS B CA 1
ATOM 3247 C C . LYS B 1 166 ? 8.844 23.75 -2.215 1 97.69 166 LYS B C 1
ATOM 3249 O O . LYS B 1 166 ? 7.777 23.625 -1.605 1 97.69 166 LYS B O 1
ATOM 3254 N N . PRO B 1 167 ? 9.938 23.047 -1.995 1 98.75 167 PRO B N 1
ATOM 3255 C CA . PRO B 1 167 ? 9.875 22.125 -0.86 1 98.75 167 PRO B CA 1
ATOM 3256 C C . PRO B 1 167 ? 9.641 22.844 0.47 1 98.75 167 PRO B C 1
ATOM 3258 O O . PRO B 1 167 ? 10.156 23.938 0.679 1 98.75 167 PRO B O 1
ATOM 3261 N N . ILE B 1 168 ? 8.898 22.266 1.276 1 98.81 168 ILE B N 1
ATOM 3262 C CA . ILE B 1 168 ? 8.609 22.75 2.621 1 98.81 168 ILE B CA 1
ATOM 3263 C C . ILE B 1 168 ? 9.219 21.812 3.654 1 98.81 168 ILE B C 1
ATOM 3265 O O . ILE B 1 168 ? 8.992 20.609 3.611 1 98.81 168 ILE B O 1
ATOM 3269 N N . ALA B 1 169 ? 10.016 22.375 4.559 1 98.88 169 ALA B N 1
ATOM 3270 C CA . ALA B 1 169 ? 10.641 21.547 5.59 1 98.88 169 ALA B CA 1
ATOM 3271 C C . ALA B 1 169 ? 9.586 20.828 6.426 1 98.88 169 ALA B C 1
ATOM 3273 O O . ALA B 1 169 ? 8.547 21.391 6.758 1 98.88 169 ALA B O 1
ATOM 3274 N N . VAL B 1 170 ? 9.898 19.578 6.797 1 98.94 170 VAL B N 1
ATOM 3275 C CA . VAL B 1 170 ? 9 18.75 7.594 1 98.94 170 VAL B CA 1
ATOM 3276 C C . VAL B 1 170 ? 9.312 18.922 9.078 1 98.94 170 VAL B C 1
ATOM 3278 O O . VAL B 1 170 ? 10.477 19.016 9.469 1 98.94 170 VAL B O 1
ATOM 3281 N N . ASN B 1 171 ? 8.289 19.031 9.898 1 98.88 171 ASN B N 1
ATOM 3282 C CA . ASN B 1 171 ? 8.445 19.047 11.352 1 98.88 171 ASN B CA 1
ATOM 3283 C C . ASN B 1 171 ? 8.359 17.641 11.938 1 98.88 171 ASN B C 1
ATOM 3285 O O . ASN B 1 171 ? 7.289 17.031 11.922 1 98.88 171 ASN B O 1
ATOM 3289 N N . TYR B 1 172 ? 9.469 17.109 12.445 1 98.81 172 TYR B N 1
ATOM 3290 C CA . TYR B 1 172 ? 9.57 15.789 13.047 1 98.81 172 TYR B CA 1
ATOM 3291 C C . TYR B 1 172 ? 9.414 15.859 14.562 1 98.81 172 TYR B C 1
ATOM 3293 O O . TYR B 1 172 ? 10.148 16.578 15.234 1 98.81 172 TYR B O 1
ATOM 3301 N N . THR B 1 173 ? 8.461 15.039 15.117 1 98.44 173 THR B N 1
ATOM 3302 C CA . THR B 1 173 ? 8.188 15.148 16.547 1 98.44 173 THR B CA 1
ATOM 3303 C C . THR B 1 173 ? 8.906 14.047 17.312 1 98.44 173 THR B C 1
ATOM 3305 O O . THR B 1 173 ? 9.062 14.133 18.547 1 98.44 173 THR B O 1
ATOM 3308 N N . GLY B 1 174 ? 9.289 12.938 16.578 1 97.5 174 GLY B N 1
ATOM 3309 C CA . GLY B 1 174 ? 9.859 11.781 17.25 1 97.5 174 GLY B CA 1
ATOM 3310 C C . GLY B 1 174 ? 8.883 11.102 18.188 1 97.5 174 GLY B C 1
ATOM 3311 O O . GLY B 1 174 ? 9.289 10.539 19.203 1 97.5 174 GLY B O 1
ATOM 3312 N N . ASP B 1 175 ? 7.652 11.352 17.906 1 95.62 175 ASP B N 1
ATOM 3313 C CA . ASP B 1 175 ? 6.566 10.812 18.703 1 95.62 175 ASP B CA 1
ATOM 3314 C C . ASP B 1 175 ? 6.668 11.281 20.156 1 95.62 175 ASP B C 1
ATOM 3316 O O . ASP B 1 175 ? 6.406 10.516 21.078 1 95.62 175 ASP B O 1
ATOM 3320 N N . LYS B 1 176 ? 7.113 12.477 20.391 1 96.25 176 LYS B N 1
ATOM 3321 C CA . LYS B 1 176 ? 7.273 13.039 21.734 1 96.25 176 LYS B CA 1
ATOM 3322 C C . LYS B 1 176 ? 6.52 14.359 21.859 1 96.25 176 LYS B C 1
ATOM 3324 O O . LYS B 1 176 ? 6.848 15.344 21.188 1 96.25 176 LYS B O 1
ATOM 3329 N N . PRO B 1 177 ? 5.551 14.344 22.766 1 97.44 177 PRO B N 1
ATOM 3330 C CA . PRO B 1 177 ? 4.887 15.617 23.031 1 97.44 177 PRO B CA 1
ATOM 3331 C C . PRO B 1 177 ? 5.828 16.672 23.609 1 97.44 177 PRO B C 1
ATOM 3333 O O . PRO B 1 177 ? 6.734 16.328 24.375 1 97.44 177 PRO B O 1
ATOM 3336 N N . LYS B 1 178 ? 5.641 17.891 23.25 1 97.19 178 LYS B N 1
ATOM 3337 C CA . LYS B 1 178 ? 6.312 19.031 23.859 1 97.19 178 LYS B CA 1
ATOM 3338 C C . LYS B 1 178 ? 5.395 19.75 24.859 1 97.19 178 LYS B C 1
ATOM 3340 O O . LYS B 1 178 ? 4.25 20.062 24.531 1 97.19 178 LYS B O 1
ATOM 3345 N N . LYS B 1 179 ? 5.961 19.938 26.062 1 95.25 179 LYS B N 1
ATOM 3346 C CA . LYS B 1 179 ? 5.168 20.641 27.078 1 95.25 179 LYS B CA 1
ATOM 3347 C C . LYS B 1 179 ? 4.676 21.984 26.562 1 95.25 179 LYS B C 1
ATOM 3349 O O . LYS B 1 179 ? 5.406 22.688 25.859 1 95.25 179 LYS B O 1
ATOM 3354 N N . PRO B 1 180 ? 3.438 22.375 26.875 1 97.31 180 PRO B N 1
ATOM 3355 C CA . PRO B 1 180 ? 2.496 21.781 27.828 1 97.31 180 PRO B CA 1
ATOM 3356 C C . PRO B 1 180 ? 1.534 20.797 27.156 1 97.31 180 PRO B C 1
ATOM 3358 O O . PRO B 1 180 ? 0.535 20.406 27.766 1 97.31 180 PRO B O 1
ATOM 3361 N N . TYR B 1 181 ? 1.784 20.453 25.938 1 98.12 181 TYR B N 1
ATOM 3362 C CA . TYR B 1 181 ? 0.849 19.672 25.156 1 98.12 181 TYR B CA 1
ATOM 3363 C C . TYR B 1 181 ? 0.997 18.188 25.469 1 98.12 181 TYR B C 1
ATOM 3365 O O . TYR B 1 181 ? 2.082 17.719 25.828 1 98.12 181 TYR B O 1
ATOM 3373 N N . LYS B 1 182 ? -0.129 17.516 25.234 1 98.06 182 LYS B N 1
ATOM 3374 C CA . LYS B 1 182 ? -0.178 16.094 25.562 1 98.06 182 LYS B CA 1
ATOM 3375 C C . LYS B 1 182 ? 0.099 15.242 24.312 1 98.06 182 LYS B C 1
ATOM 3377 O O . LYS B 1 182 ? 0.453 14.062 24.438 1 98.06 182 LYS B O 1
ATOM 3382 N N . TYR B 1 183 ? -0.122 15.773 23.156 1 98.31 183 TYR B N 1
ATOM 3383 C CA . TYR B 1 183 ? 0.064 15.047 21.906 1 98.31 183 TYR B CA 1
ATOM 3384 C C . TYR B 1 183 ? 1.24 15.609 21.125 1 98.31 183 TYR B C 1
ATOM 3386 O O . TYR B 1 183 ? 1.492 16.812 21.141 1 98.31 183 TYR B O 1
ATOM 3394 N N . ASP B 1 184 ? 1.98 14.758 20.391 1 97.94 184 ASP B N 1
ATOM 3395 C CA . ASP B 1 184 ? 3.299 15.094 19.859 1 97.94 184 ASP B CA 1
ATOM 3396 C C . ASP B 1 184 ? 3.199 16.156 18.766 1 97.94 184 ASP B C 1
ATOM 3398 O O . ASP B 1 184 ? 4.121 16.953 18.594 1 97.94 184 ASP B O 1
ATOM 3402 N N . LYS B 1 185 ? 2.029 16.25 18.125 1 98.69 185 LYS B N 1
ATOM 3403 C CA . LYS B 1 185 ? 1.955 17.172 17 1 98.69 185 LYS B CA 1
ATOM 3404 C C . LYS B 1 185 ? 1.342 18.5 17.422 1 98.69 185 LYS B C 1
ATOM 3406 O O . LYS B 1 185 ? 1.395 19.484 16.672 1 98.69 185 LYS B O 1
ATOM 3411 N N . SER B 1 186 ? 0.819 18.625 18.641 1 98.88 186 SER B N 1
ATOM 3412 C CA . SER B 1 186 ? 0.119 19.812 19.109 1 98.88 186 SER B CA 1
ATOM 3413 C C . SER B 1 186 ? 1.019 21.047 19.062 1 98.88 186 SER B C 1
ATOM 3415 O O . SER B 1 186 ? 0.583 22.125 18.641 1 98.88 186 SER B O 1
ATOM 3417 N N . TYR B 1 187 ? 2.227 20.859 19.453 1 98.81 187 TYR B N 1
ATOM 3418 C CA . TYR B 1 187 ? 3.15 21.984 19.516 1 98.81 187 TYR B CA 1
ATOM 3419 C C . TYR B 1 187 ? 3.287 22.656 18.156 1 98.81 187 TYR B C 1
ATOM 3421 O O . TYR B 1 187 ? 3.164 23.875 18.047 1 98.81 187 TYR B O 1
ATOM 3429 N N . TYR B 1 188 ? 3.49 21.922 17.094 1 98.88 188 TYR B N 1
ATOM 3430 C CA . TYR B 1 188 ? 3.73 22.484 15.781 1 98.88 188 TYR B CA 1
ATOM 3431 C C . TYR B 1 188 ? 2.439 23.016 15.172 1 98.88 188 TYR B C 1
ATOM 34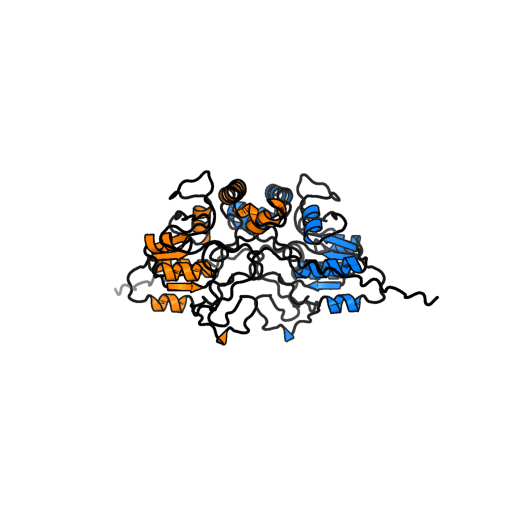33 O O . TYR B 1 188 ? 2.455 24.031 14.461 1 98.88 188 TYR B O 1
ATOM 3441 N N . ILE B 1 189 ? 1.289 22.297 15.422 1 98.94 189 ILE B N 1
ATOM 3442 C CA . ILE B 1 189 ? 0.002 22.812 14.961 1 98.94 189 ILE B CA 1
ATOM 3443 C C . ILE B 1 189 ? -0.23 24.203 15.547 1 98.94 189 ILE B C 1
ATOM 3445 O O . ILE B 1 189 ? -0.617 25.125 14.82 1 98.94 189 ILE B O 1
ATOM 3449 N N . LYS B 1 190 ? 0.036 24.391 16.859 1 98.88 190 LYS B N 1
ATOM 3450 C CA . LYS B 1 190 ? -0.129 25.672 17.531 1 98.88 190 LYS B CA 1
ATOM 3451 C C . LYS B 1 190 ? 0.917 26.672 17.062 1 98.88 190 LYS B C 1
ATOM 3453 O O . LYS B 1 190 ? 0.588 27.828 16.75 1 98.88 190 LYS B O 1
ATOM 3458 N N . LYS B 1 191 ? 2.172 26.266 16.984 1 98.69 191 LYS B N 1
ATOM 3459 C CA . LYS B 1 191 ? 3.293 27.141 16.625 1 98.69 191 LYS B CA 1
ATOM 3460 C C . LYS B 1 191 ? 3.047 27.828 15.281 1 98.69 191 LYS B C 1
ATOM 3462 O O . LYS B 1 191 ? 3.312 29.016 15.125 1 98.69 191 LYS B O 1
ATOM 3467 N N . TYR B 1 192 ? 2.5 27.094 14.297 1 98.75 192 TYR B N 1
ATOM 3468 C CA . TYR B 1 192 ? 2.352 27.641 12.953 1 98.75 192 TYR B CA 1
ATOM 3469 C C . TYR B 1 192 ? 0.959 28.219 12.75 1 98.75 192 TYR B C 1
ATOM 3471 O O . TYR B 1 192 ? 0.645 28.719 11.664 1 98.75 192 TYR B O 1
ATOM 3479 N N . GLY B 1 193 ? 0.153 28.125 13.797 1 98.62 193 GLY B N 1
ATOM 3480 C CA . GLY B 1 193 ? -1.172 28.719 13.734 1 98.62 193 GLY B CA 1
ATOM 3481 C C . GLY B 1 193 ? -2.094 28.031 12.75 1 98.62 193 GLY B C 1
ATOM 3482 O O . GLY B 1 193 ? -2.795 28.688 11.977 1 98.62 193 GLY B O 1
ATOM 3483 N N . SER B 1 194 ? -2.094 26.734 12.711 1 98.88 194 SER B N 1
ATOM 3484 C CA . SER B 1 194 ? -2.941 25.984 11.789 1 98.88 194 SER B CA 1
ATOM 3485 C C . SER B 1 194 ? -4.418 26.141 12.141 1 98.88 194 SER B C 1
ATOM 3487 O O . SER B 1 194 ? -4.805 25.969 13.297 1 98.88 194 SER B O 1
ATOM 3489 N N . ASP B 1 195 ? -5.164 26.531 11.164 1 98.94 195 ASP B N 1
ATOM 3490 C CA . ASP B 1 195 ? -6.613 26.578 11.336 1 98.94 195 ASP B CA 1
ATOM 3491 C C . ASP B 1 195 ? -7.238 25.203 11.195 1 98.94 195 ASP B C 1
ATOM 3493 O O . ASP B 1 195 ? -8.266 24.906 11.805 1 98.94 195 ASP B O 1
ATOM 3497 N N . ILE B 1 196 ? -6.656 24.391 10.305 1 98.94 196 ILE B N 1
ATOM 3498 C CA . ILE B 1 196 ? -7.098 23.016 10.047 1 98.94 196 ILE B CA 1
ATOM 3499 C C . ILE B 1 196 ? -5.906 22.078 10.125 1 98.94 196 ILE B C 1
ATOM 3501 O O . ILE B 1 196 ? -4.816 22.391 9.641 1 98.94 196 ILE B O 1
ATOM 3505 N N . HIS B 1 197 ? -6.059 20.938 10.797 1 99 197 HIS B N 1
ATOM 3506 C CA . HIS B 1 197 ? -5.086 19.844 10.742 1 99 197 HIS B CA 1
ATOM 3507 C C . HIS B 1 197 ? -5.711 18.578 10.18 1 99 197 HIS B C 1
ATOM 3509 O O . HIS B 1 197 ? -6.773 18.141 10.633 1 99 197 HIS B O 1
ATOM 3515 N N . TYR B 1 198 ? -5.082 18.031 9.141 1 99 198 TYR B N 1
ATOM 3516 C CA . TYR B 1 198 ? -5.496 16.781 8.508 1 99 198 TYR B CA 1
ATOM 3517 C C . TYR B 1 198 ? -4.652 15.609 9 1 99 198 TYR B C 1
ATOM 3519 O O . TYR B 1 198 ? -3.42 15.664 8.953 1 99 198 TYR B O 1
ATOM 3527 N N . GLY B 1 199 ? -5.285 14.562 9.508 1 98.94 199 GLY B N 1
ATOM 3528 C CA . GLY B 1 199 ? -4.535 13.406 9.969 1 98.94 199 GLY B CA 1
ATOM 3529 C C . GLY B 1 199 ? -5.367 12.141 10.016 1 98.94 199 GLY B C 1
ATOM 3530 O O . GLY B 1 199 ? -6.594 12.195 10.141 1 98.94 199 GLY B O 1
ATOM 3531 N N . ASP B 1 200 ? -4.723 10.969 10.008 1 98.88 200 ASP B N 1
ATOM 3532 C CA . ASP B 1 200 ? -5.445 9.703 9.961 1 98.88 200 ASP B CA 1
ATOM 3533 C C . ASP B 1 200 ? -5.652 9.133 11.367 1 98.88 200 ASP B C 1
ATOM 3535 O O . ASP B 1 200 ? -6.559 8.328 11.594 1 98.88 200 ASP B O 1
ATOM 3539 N N . SER B 1 201 ? -4.777 9.492 12.305 1 98.19 201 SER B N 1
ATOM 3540 C CA . SER B 1 201 ? -4.75 8.797 13.586 1 98.19 201 SER B CA 1
ATOM 3541 C C . SER B 1 201 ? -5.637 9.5 14.617 1 98.19 201 SER B C 1
ATOM 3543 O O . SER B 1 201 ? -5.988 10.664 14.445 1 98.19 201 SER B O 1
ATOM 3545 N N . ASP B 1 202 ? -5.984 8.75 15.695 1 98.38 202 ASP B N 1
ATOM 3546 C CA . ASP B 1 202 ? -6.672 9.352 16.828 1 98.38 202 ASP B CA 1
ATOM 3547 C C . ASP B 1 202 ? -5.848 10.484 17.438 1 98.38 202 ASP B C 1
ATOM 3549 O O . ASP B 1 202 ? -6.391 11.539 17.766 1 98.38 202 ASP B O 1
ATOM 3553 N N . ASP B 1 203 ? -4.535 10.297 17.484 1 98.06 203 ASP B N 1
ATOM 3554 C CA . ASP B 1 203 ? -3.646 11.305 18.047 1 98.06 203 ASP B CA 1
ATOM 3555 C C . ASP B 1 203 ? -3.672 12.586 17.234 1 98.06 203 ASP B C 1
ATOM 3557 O O . ASP B 1 203 ? -3.529 13.688 17.781 1 98.06 203 ASP B O 1
ATOM 3561 N N . ASP B 1 204 ? -3.844 12.477 15.945 1 98.75 204 ASP B N 1
ATOM 3562 C CA . ASP B 1 204 ? -3.947 13.664 15.102 1 98.75 204 ASP B CA 1
ATOM 3563 C C . ASP B 1 204 ? -5.18 14.492 15.469 1 98.75 204 ASP B C 1
ATOM 3565 O O . ASP B 1 204 ? -5.113 15.719 15.523 1 98.75 204 ASP B O 1
ATOM 3569 N N . ILE B 1 205 ? -6.289 13.812 15.688 1 98.88 205 ILE B N 1
ATOM 3570 C CA . ILE B 1 205 ? -7.543 14.484 16.016 1 98.88 205 ILE B CA 1
ATOM 3571 C C . ILE B 1 205 ? -7.406 15.203 17.359 1 98.88 205 ILE B C 1
ATOM 3573 O O . ILE B 1 205 ? -7.754 16.375 17.484 1 98.88 205 ILE B O 1
ATOM 3577 N N . HIS B 1 206 ? -6.836 14.547 18.266 1 98.81 206 HIS B N 1
ATOM 3578 C CA . HIS B 1 206 ? -6.699 15.133 19.594 1 98.81 206 HIS B CA 1
ATOM 3579 C C . HIS B 1 206 ? -5.645 16.234 19.594 1 98.81 206 HIS B C 1
ATOM 3581 O O . HIS B 1 206 ? -5.789 17.234 20.297 1 98.81 206 HIS B O 1
ATOM 3587 N N . ALA B 1 207 ? -4.547 16.062 18.859 1 98.88 207 ALA B N 1
ATOM 3588 C CA . ALA B 1 207 ? -3.539 17.109 18.75 1 98.88 207 ALA B CA 1
ATOM 3589 C C . ALA B 1 207 ? -4.133 18.375 18.156 1 98.88 207 ALA B C 1
ATOM 3591 O O . ALA B 1 207 ? -3.859 19.484 18.625 1 98.88 207 ALA B O 1
ATOM 3592 N N . ALA B 1 208 ? -4.922 18.234 17.094 1 98.94 208 ALA B N 1
ATOM 3593 C CA . ALA B 1 208 ? -5.586 19.375 16.484 1 98.94 208 ALA B CA 1
ATOM 3594 C C . ALA B 1 208 ? -6.469 20.109 17.5 1 98.94 208 ALA B C 1
ATOM 3596 O O . ALA B 1 208 ? -6.379 21.328 17.641 1 98.94 208 ALA B O 1
ATOM 3597 N N . ARG B 1 209 ? -7.242 19.375 18.219 1 98.75 209 ARG B N 1
ATOM 3598 C CA . ARG B 1 209 ? -8.156 19.953 19.203 1 98.75 209 ARG B CA 1
ATOM 3599 C C . ARG B 1 209 ? -7.383 20.656 20.328 1 98.75 209 ARG B C 1
ATOM 3601 O O . ARG B 1 209 ? -7.723 21.766 20.719 1 98.75 209 ARG B O 1
ATOM 3608 N N . GLU B 1 210 ? -6.395 19.922 20.781 1 98.56 210 GLU B N 1
ATOM 3609 C CA . GLU B 1 210 ? -5.566 20.484 21.844 1 98.56 210 GLU B CA 1
ATOM 3610 C C . GLU B 1 210 ? -4.938 21.812 21.406 1 98.56 210 GLU B C 1
ATOM 3612 O O . GLU B 1 210 ? -4.773 22.719 22.234 1 98.56 210 GLU B O 1
ATOM 3617 N N . ALA B 1 211 ? -4.633 21.984 20.156 1 98.75 211 ALA B N 1
ATOM 3618 C CA . ALA B 1 211 ? -3.959 23.156 19.609 1 98.75 211 ALA B CA 1
ATOM 3619 C C . ALA B 1 211 ? -4.969 24.203 19.141 1 98.75 211 ALA B C 1
ATOM 3621 O O . ALA B 1 211 ? -4.586 25.297 18.734 1 98.75 211 ALA B O 1
ATOM 3622 N N . GLY B 1 212 ? -6.258 23.875 19.141 1 98.69 212 GLY B N 1
ATOM 3623 C CA . GLY B 1 212 ? -7.297 24.828 18.75 1 98.69 212 GLY B CA 1
ATOM 3624 C C . GLY B 1 212 ? -7.555 24.828 17.25 1 98.69 212 GLY B C 1
ATOM 3625 O O . GLY B 1 212 ? -8.125 25.781 16.719 1 98.69 212 GLY B O 1
ATOM 3626 N N . ALA B 1 213 ? -7.129 23.844 16.578 1 98.94 213 ALA B N 1
ATOM 3627 C CA . ALA B 1 213 ? -7.363 23.719 15.148 1 98.94 213 ALA B CA 1
ATOM 3628 C C . ALA B 1 213 ? -8.562 22.828 14.859 1 98.94 213 ALA B C 1
ATOM 3630 O O . ALA B 1 213 ? -8.898 21.953 15.664 1 98.94 213 ALA B O 1
ATOM 3631 N N . ARG B 1 214 ? -9.211 23.062 13.734 1 98.88 214 ARG B N 1
ATOM 3632 C CA . ARG B 1 214 ? -10.234 22.156 13.203 1 98.88 214 ARG B CA 1
ATOM 3633 C C . ARG B 1 214 ? -9.617 20.828 12.766 1 98.88 214 ARG B C 1
ATOM 3635 O O . ARG B 1 214 ? -8.742 20.812 11.898 1 98.88 214 ARG B O 1
ATOM 3642 N N . PRO B 1 215 ? -10.062 19.734 13.398 1 98.88 215 PRO B N 1
ATOM 3643 C CA . PRO B 1 215 ? -9.555 18.422 12.953 1 98.88 215 PRO B CA 1
ATOM 3644 C C . PRO B 1 215 ? -10.344 17.859 11.781 1 98.88 215 PRO B C 1
ATOM 3646 O O . PRO B 1 215 ? -11.578 17.859 11.805 1 98.88 215 PRO B O 1
ATOM 3649 N N . ILE B 1 216 ? -9.688 17.453 10.758 1 98.94 216 ILE B N 1
ATOM 3650 C CA . ILE B 1 216 ? -10.312 16.672 9.688 1 98.94 216 ILE B CA 1
ATOM 3651 C C . ILE B 1 216 ? -9.625 15.312 9.57 1 98.94 216 ILE B C 1
ATOM 3653 O O . ILE B 1 216 ? -8.422 15.242 9.336 1 98.94 216 ILE B O 1
ATOM 3657 N N . ARG B 1 217 ? -10.438 14.266 9.773 1 98.94 217 ARG B N 1
ATOM 3658 C CA . ARG B 1 217 ? -9.961 12.883 9.766 1 98.94 217 ARG B CA 1
ATOM 3659 C C . ARG B 1 217 ? -9.758 12.375 8.344 1 98.94 217 ARG B C 1
ATOM 3661 O O . ARG B 1 217 ? -10.648 12.516 7.5 1 98.94 217 ARG B O 1
ATOM 3668 N N . ILE B 1 218 ? -8.594 11.836 8.086 1 98.94 218 ILE B N 1
ATOM 3669 C CA . ILE B 1 218 ? -8.289 11.141 6.84 1 98.94 218 ILE B CA 1
ATOM 3670 C C . ILE B 1 218 ? -8.406 9.633 7.039 1 98.94 218 ILE B C 1
ATOM 3672 O O . ILE B 1 218 ? -7.957 9.102 8.055 1 98.94 218 ILE B O 1
ATOM 3676 N N . LEU B 1 219 ? -9.023 8.977 6.078 1 98.62 219 LEU B N 1
ATOM 3677 C CA . LEU B 1 219 ? -9.164 7.531 6.18 1 98.62 219 LEU B CA 1
ATOM 3678 C C . LEU B 1 219 ? -7.828 6.836 5.938 1 98.62 219 LEU B C 1
ATOM 3680 O O . LEU B 1 219 ? -7.137 7.137 4.961 1 98.62 219 LEU B O 1
ATOM 3684 N N . ARG B 1 220 ? -7.477 5.961 6.906 1 98.5 220 ARG B N 1
ATOM 3685 C CA . ARG B 1 220 ? -6.301 5.109 6.727 1 98.5 220 ARG B CA 1
ATOM 3686 C C . ARG B 1 220 ? -6.586 3.986 5.734 1 98.5 220 ARG B C 1
ATOM 3688 O O . ARG B 1 220 ? -7.656 3.383 5.762 1 98.5 220 ARG B O 1
ATOM 3695 N N . ALA B 1 221 ? -5.637 3.756 4.766 1 98.12 221 ALA B N 1
ATOM 3696 C CA . ALA B 1 221 ? -5.816 2.697 3.773 1 98.12 221 ALA B CA 1
ATOM 3697 C C . ALA B 1 221 ? -5.945 1.334 4.445 1 98.12 221 ALA B C 1
ATOM 3699 O O . ALA B 1 221 ? -5.246 1.046 5.422 1 98.12 221 ALA B O 1
ATOM 3700 N N . PRO B 1 222 ? -6.754 0.416 3.881 1 96.69 222 PRO B N 1
ATOM 3701 C CA . PRO B 1 222 ? -7.012 -0.878 4.516 1 96.69 222 PRO B CA 1
ATOM 3702 C C . PRO B 1 222 ? -5.762 -1.746 4.617 1 96.69 222 PRO B C 1
ATOM 3704 O O . PRO B 1 222 ? -5.676 -2.615 5.488 1 96.69 222 PRO B O 1
ATOM 3707 N N . ASN B 1 223 ? -4.859 -1.587 3.686 1 97.69 223 ASN B N 1
ATOM 3708 C CA . ASN B 1 223 ? -3.67 -2.43 3.695 1 97.69 223 ASN B CA 1
ATOM 3709 C C . ASN B 1 223 ? -2.514 -1.757 4.426 1 97.69 223 ASN B C 1
ATOM 3711 O O . ASN B 1 223 ? -1.355 -2.139 4.25 1 97.69 223 ASN B O 1
ATOM 3715 N N . SER B 1 224 ? -2.805 -0.68 5.234 1 97.81 224 SER B N 1
ATOM 3716 C CA . SER B 1 224 ? -1.8 -0.13 6.141 1 97.81 224 SER B CA 1
ATOM 3717 C C . SER B 1 224 ? -1.33 -1.176 7.145 1 97.81 224 SER B C 1
ATOM 3719 O O . SER B 1 224 ? -2.125 -1.991 7.617 1 97.81 224 SER B O 1
ATOM 3721 N N . THR B 1 225 ? -0.017 -1.1 7.465 1 96.88 225 THR B N 1
ATOM 3722 C CA . THR B 1 225 ? 0.511 -1.988 8.492 1 96.88 225 THR B CA 1
ATOM 3723 C C . THR B 1 225 ? 0.311 -1.387 9.883 1 96.88 225 THR B C 1
ATOM 3725 O O . THR B 1 225 ? 0.636 -2.018 10.891 1 96.88 225 THR B O 1
ATOM 3728 N N . ASN B 1 226 ? -0.173 -0.105 9.898 1 95.88 226 ASN B N 1
ATOM 3729 C CA . ASN B 1 226 ? -0.512 0.541 11.164 1 95.88 226 ASN B CA 1
ATOM 3730 C C . ASN B 1 226 ? -1.911 0.154 11.633 1 95.88 226 ASN B C 1
ATOM 3732 O O . ASN B 1 226 ? -2.887 0.841 11.328 1 95.88 226 ASN B O 1
ATOM 3736 N N . LEU B 1 227 ? -1.966 -0.979 12.422 1 93.62 227 LEU B N 1
ATOM 3737 C CA . LEU B 1 227 ? -3.217 -1.587 12.859 1 93.62 227 LEU B CA 1
ATOM 3738 C C . LEU B 1 227 ? -3.377 -1.476 14.375 1 93.62 227 LEU B C 1
ATOM 3740 O O . LEU B 1 227 ? -2.385 -1.404 15.102 1 93.62 227 LEU B O 1
ATOM 3744 N N . PRO B 1 228 ? -4.609 -1.447 14.883 1 95 228 PRO B N 1
ATOM 3745 C CA . PRO B 1 228 ? -5.875 -1.501 14.148 1 95 228 PRO B CA 1
ATOM 3746 C C . PRO B 1 228 ? -6.199 -0.191 13.438 1 95 228 PRO B C 1
ATOM 3748 O O . PRO B 1 228 ? -5.691 0.867 13.82 1 95 228 PRO B O 1
ATOM 3751 N N . LEU B 1 229 ? -7.035 -0.315 12.406 1 96.81 229 LEU B N 1
ATOM 3752 C CA . LEU B 1 229 ? -7.52 0.902 11.766 1 96.81 229 LEU B CA 1
ATOM 3753 C C . LEU B 1 229 ? -8.305 1.76 12.75 1 96.81 229 LEU B C 1
ATOM 3755 O O . LEU B 1 229 ? -9.164 1.25 13.477 1 96.81 229 LEU B O 1
ATOM 3759 N N . PRO B 1 230 ? -8.016 3.064 12.789 1 96.81 230 PRO B N 1
ATOM 3760 C CA . PRO B 1 230 ? -8.797 3.916 13.688 1 96.81 230 PRO B CA 1
ATOM 3761 C C . PRO B 1 230 ? -10.242 4.074 13.234 1 96.81 230 PRO B C 1
ATOM 3763 O O . PRO B 1 230 ? -10.531 4.004 12.039 1 96.81 230 PRO B O 1
ATOM 3766 N N . GLU B 1 231 ? -11.117 4.27 14.211 1 96.88 231 GLU B N 1
ATOM 3767 C CA . GLU B 1 231 ? -12.523 4.527 13.914 1 96.88 231 GLU B CA 1
ATOM 3768 C C . GLU B 1 231 ? -12.742 5.988 13.523 1 96.88 231 GLU B C 1
ATOM 3770 O O . GLU B 1 231 ? -13.062 6.816 14.383 1 96.88 231 GLU B O 1
ATOM 3775 N N . ALA B 1 232 ? -12.648 6.238 12.258 1 98.31 232 ALA B N 1
ATOM 3776 C CA . ALA B 1 232 ? -12.789 7.605 11.758 1 98.31 232 ALA B CA 1
ATOM 3777 C C . ALA B 1 232 ? -14.172 8.164 12.086 1 98.31 232 ALA B C 1
ATOM 3779 O O . ALA B 1 232 ? -15.188 7.52 11.82 1 98.31 232 ALA B O 1
ATOM 3780 N N . GLY B 1 233 ? -14.211 9.352 12.602 1 98.25 233 GLY B N 1
ATOM 3781 C CA . GLY B 1 233 ? -15.469 9.953 13.016 1 98.25 233 GLY B CA 1
ATOM 3782 C C . GLY B 1 233 ? -15.875 9.586 14.43 1 98.25 233 GLY B C 1
ATOM 3783 O O . GLY B 1 233 ? -16.859 10.109 14.953 1 98.25 233 GLY B O 1
ATOM 3784 N N . GLY B 1 234 ? -15.109 8.758 15.047 1 97.88 234 GLY B N 1
ATOM 3785 C CA . GLY B 1 234 ? -15.461 8.219 16.344 1 97.88 234 GLY B CA 1
ATOM 3786 C C . GLY B 1 234 ? -15.461 9.266 17.453 1 97.88 234 GLY B C 1
ATOM 3787 O O . GLY B 1 234 ? -16 9.039 18.531 1 97.88 234 GLY B O 1
ATOM 3788 N N . TYR B 1 235 ? -14.852 10.414 17.266 1 98.19 235 TYR B N 1
ATOM 3789 C CA . TYR B 1 235 ? -14.828 11.5 18.234 1 98.19 235 TYR B CA 1
ATOM 3790 C C . TYR B 1 235 ? -15.742 12.633 17.797 1 98.19 235 TYR B C 1
ATOM 3792 O O . TYR B 1 235 ? -15.664 13.742 18.328 1 98.19 235 TYR B O 1
ATOM 3800 N N . GLY B 1 236 ? -16.531 12.344 16.75 1 98.25 236 GLY B N 1
ATOM 3801 C CA . GLY B 1 236 ? -17.438 13.359 16.234 1 98.25 236 GLY B CA 1
ATOM 3802 C C . GLY B 1 236 ? -16.766 14.297 15.242 1 98.25 236 GLY B C 1
ATOM 3803 O O . GLY B 1 236 ? -17.375 15.258 14.781 1 98.25 236 GLY B O 1
ATOM 3804 N N . GLU B 1 237 ? -15.508 14.086 14.945 1 98.81 237 GLU B N 1
ATOM 3805 C CA . GLU B 1 237 ? -14.797 14.906 13.961 1 98.81 237 GLU B CA 1
ATOM 3806 C C . GLU B 1 237 ? -15.312 14.641 12.555 1 98.81 237 GLU B C 1
ATOM 3808 O O . GLU B 1 237 ? -15.945 13.609 12.297 1 98.81 237 GLU B O 1
ATOM 3813 N N . GLU B 1 238 ? -15.062 15.547 11.617 1 98.75 238 GLU B N 1
ATOM 3814 C CA . GLU B 1 238 ? -15.367 15.352 10.203 1 98.75 238 GLU B CA 1
ATOM 3815 C C . GLU B 1 238 ? -14.367 14.398 9.547 1 98.75 238 GLU B C 1
ATOM 3817 O O . GLU B 1 238 ? -13.172 14.438 9.844 1 98.75 238 GLU B O 1
ATOM 3822 N N . VAL B 1 239 ? -14.914 13.539 8.727 1 98.81 239 VAL B N 1
ATOM 3823 C CA . VAL B 1 239 ? -14.094 12.602 7.973 1 98.81 239 VAL B CA 1
ATOM 3824 C C . VAL B 1 239 ? -14.094 12.984 6.492 1 98.81 239 VAL B C 1
ATOM 3826 O O . VAL B 1 239 ? -15.156 13.125 5.883 1 98.81 239 VAL B O 1
ATOM 3829 N N . LEU B 1 240 ? -12.922 13.242 5.949 1 98.81 240 LEU B N 1
ATOM 3830 C CA . LEU B 1 240 ? -12.859 13.539 4.523 1 98.81 240 LEU B CA 1
ATOM 3831 C C . LEU B 1 240 ? -13.273 12.32 3.701 1 98.81 240 LEU B C 1
ATOM 3833 O O . LEU B 1 240 ? -12.648 11.258 3.807 1 98.81 240 LEU B O 1
ATOM 3837 N N . GLU B 1 241 ? -14.281 12.492 2.859 1 96.69 241 GLU B N 1
ATOM 3838 C CA . GLU B 1 241 ? -14.766 11.398 2.027 1 96.69 241 GLU B CA 1
ATOM 3839 C C . GLU B 1 241 ? -13.719 10.977 1.001 1 96.69 241 GLU B C 1
ATOM 3841 O O . GLU B 1 241 ? -12.953 11.812 0.512 1 96.69 241 GLU B O 1
ATOM 3846 N N . ASN B 1 242 ? -13.688 9.68 0.658 1 95.06 242 ASN B N 1
ATOM 3847 C CA . ASN B 1 242 ? -12.836 9.125 -0.395 1 95.06 242 ASN B CA 1
ATOM 3848 C C . ASN B 1 242 ? -11.367 9.438 -0.154 1 95.06 242 ASN B C 1
ATOM 3850 O O . ASN B 1 242 ? -10.633 9.75 -1.092 1 95.06 242 ASN B O 1
ATOM 3854 N N . SER B 1 243 ? -10.938 9.359 1.141 1 98.38 243 SER B N 1
ATOM 3855 C CA . SER B 1 243 ? -9.602 9.828 1.473 1 98.38 243 SER B CA 1
ATOM 3856 C C . SER B 1 243 ? -8.68 8.664 1.827 1 98.38 243 SER B C 1
ATOM 3858 O O . SER B 1 243 ? -7.559 8.875 2.305 1 98.38 243 SER B O 1
ATOM 3860 N N . ALA B 1 244 ? -9.133 7.426 1.572 1 97.81 244 ALA B N 1
ATOM 3861 C CA . ALA B 1 244 ? -8.32 6.262 1.927 1 97.81 244 ALA B CA 1
ATOM 3862 C C . ALA B 1 244 ? -7.098 6.145 1.023 1 97.81 244 ALA B C 1
ATOM 3864 O O . ALA B 1 244 ? -6.062 5.625 1.438 1 97.81 244 ALA B O 1
ATOM 3865 N N . TYR B 1 245 ? -7.277 6.707 -0.241 1 96.62 245 TYR B N 1
ATOM 3866 C CA . TYR B 1 245 ? -6.23 6.5 -1.236 1 96.62 245 TYR B CA 1
ATOM 3867 C C . TYR B 1 245 ? -5.852 7.812 -1.909 1 96.62 245 TYR B C 1
ATOM 3869 O O . TYR B 1 245 ? -4.746 7.949 -2.436 1 96.62 245 TYR B O 1
#